Protein AF-A0AAD3HAY5-F1 (afdb_monomer_lite)

Foldseek 3Di:
DPPVQLLFCLLLLLLQLAPQQPDRDPTLLVCLLVLSLLSLCCVLPVVLRVSVPADPPCPLPLVSSLVNQVSVLVSLCVCCVPPVVFDQDPSVVLNVCSSVSSNPVPVVSVSSSVSSLSSLQSCCRGPNVVVSVVSLVVDDPSSNVSSVVSNVVSVVSRDDPDDDDDDDDDDDDDDDDDDDDDDDDDDDDDPDDPPPPVVVVVVVVVVVPVPPDPDPDDDDDDDDDDDDDDPPVVVVVVVVVVVVVVVVVVVVVVVVVVVVVVVVVVVVVVVVVVVVVVVVVVVVVVVVVVVVVVVVVVVVVVVVVVVVVVVVVVVVVVVVVVVVVVVVVVVVVVVVVVVVVVVVVVVVVVVVVVVVVVVVVVVVVVVVVVVVVVVVVVVVVVVVVCVVVVVVVVVVVVVVVVVVVVVVVVVVVVVVVVVVVVVVVVVVVVVVVVVVVVVVVVVVVVPPPDDDDDDDDDDDDDDDDDDDDDDDDDDPVVVVVVVVVVVVVVVVVVCVVVVVVDDPDPPVVVVVVVVVVVVVVVVVVVVVVVVVVVVVVVVVVVVVVVVVVVVVVVVVVVVVVVVVVVVVVVVVVVVVVVVVVVVVVVVVVVVVVVVVVVVVVVVVVVVVVVVVVVVVVD

Radius of gyration: 79.42 Å; chains: 1; bounding box: 152×81×288 Å

Secondary structure (DSSP, 8-state):
--HHHHHHHHHHHHHTT-TT-SS--SSGGGGGGSHHHHHHHHHH-TTT--GGGS-S--TT-HHHHHHHHHHHHHHHHHHHHHTS------HHHHHHHHHHHHH-TTTTHHHHHHHHHHHHHHHHHSTTHHHHHHHHHHS-HHHHHHHHHHHHHHHHTT---------------------------------SSSSSTTHHHHTTTTTSSSSSSSSSSS------------TTSHHHHHHHHHHHHHHHHHHHHHHHHHHHHHHHHHHHHHHHHHHHHHHHHHHHHHHHHHHHHHHHHHHHHHHHHHHHHHHHHHHHHHHHHHHHHHHHHHHHHHHHHHHHHHHHHHHHHHHHHHHHHHHHHHHHHHHHHHHHHHHHHHHHHHHHHHHHHHHHHHHHHHHHHHHHHHHHHHHHHHHHHHHHHHHHHHHHHHHHHHHHHHHHHHHHHTS-SS-------------------------TTHHHHHHHHHHHHHHHHHHHHHTTS----TTTHHHHHHHHHHHHHHHHHHHHHHHHHHHHHHHHHHHHHHHHHHHHHHHHHHHHHHHHHHHHHHHHHHHHHHHHHHHHHHHHHHHHHHHHHHHHHHHHHHHHHHHHHHHHT-

InterPro domains:
  IPR008636 Hook, C-terminal [PF05622] (320-498)
  IPR036872 CH domain superfamily [G3DSA:1.10.418.10] (1-157)
  IPR043936 HOOK, N-terminal [PF19047] (8-149)

pLDDT: mean 78.92, std 21.58, range [25.41, 97.25]

Sequence (618 aa):
MTESEHRYEAMVEFLNCFPTVSNNPESIYDLGDGVALFEAFSDLSQEYFDASVLATDTSGNWALKGNNLRKLLRNLESYYHSELNKTNIDFEYLSDNLTNIARQPEENAECIGIFVEMLVAACVTCPNKGRYIQWIMEMTSENQVTMKEVIEISMSKLEDHDGADIESSMENGNLDESYMSDDDDVHFEGEEEMNGLFRNAMQNLDSATEGMDVTIASHSEHSNDGILNNSMNDSALRKERDALKAALAEAKRELATQKTNAETAAEDAETTQTKLRALATDLQERLEERQKELNDSTEKLLQTQRTLDDAEAKINDLTEKNVTLEDELDIANAKAQQLKKAEATVVAYRKKLEGAGMMNQTLSDLENQSAKYLSQIVELEMETKKIPELQKLVDDTSRELHMCEKEKNAMAEKVTAKTAEVAQLKTELSASMNAKKMMEEEVQNLRSLQDSEHPDVESDLNIAGLSLTSAQSMSDVKEKIMRLEIENKSLKKKLESEASASKVAPTADESVVKSMEAEIERLQAELKKKEAASAKLASDKDKLEAYTKKTLSKFQEKYLVALQECKAKLKEKHDKIEALELRSAAEKSNQKKEEKLLSSTIYELGLSLMQQKLKGAQ

Organism: NCBI:txid426638

Structure (mmCIF, N/CA/C/O backbone):
data_AF-A0AAD3HAY5-F1
#
_entry.id   AF-A0AAD3HAY5-F1
#
loop_
_atom_site.group_PDB
_atom_site.id
_atom_site.type_symbol
_atom_site.label_atom_id
_atom_site.label_alt_id
_atom_site.label_comp_id
_atom_site.label_asym_id
_atom_site.label_entity_id
_atom_site.label_seq_id
_atom_site.pdbx_PDB_ins_code
_atom_site.Cartn_x
_atom_site.Cartn_y
_atom_site.Cartn_z
_atom_site.occupancy
_atom_site.B_iso_or_equiv
_atom_site.auth_seq_id
_atom_site.auth_comp_id
_atom_site.auth_asym_id
_atom_site.auth_atom_id
_atom_site.pdbx_PDB_model_num
ATOM 1 N N . MET A 1 1 ? 25.329 -16.793 17.857 1.00 56.34 1 MET A N 1
ATOM 2 C CA . MET A 1 1 ? 25.250 -15.693 16.893 1.00 56.34 1 MET A CA 1
ATOM 3 C C . MET A 1 1 ? 24.441 -14.563 17.488 1.00 56.34 1 MET A C 1
ATOM 5 O O . MET A 1 1 ? 23.595 -14.814 18.344 1.00 56.34 1 MET A O 1
ATOM 9 N N . THR A 1 2 ? 24.744 -13.328 17.110 1.00 77.62 2 THR A N 1
ATOM 10 C CA . THR A 1 2 ? 23.876 -12.177 17.392 1.00 77.62 2 THR A CA 1
ATOM 11 C C . THR A 1 2 ? 22.644 -12.215 16.479 1.00 77.62 2 THR A C 1
ATOM 13 O O . THR A 1 2 ? 22.665 -12.859 15.435 1.00 77.62 2 THR A O 1
ATOM 16 N N . GLU A 1 3 ? 21.561 -11.534 16.855 1.00 78.19 3 GLU A N 1
ATOM 17 C CA . GLU A 1 3 ? 20.336 -11.433 16.037 1.00 78.19 3 GLU A CA 1
ATOM 18 C C . GLU A 1 3 ? 20.629 -10.894 14.622 1.00 78.19 3 GLU A C 1
ATOM 20 O O . GLU A 1 3 ? 20.070 -11.360 13.632 1.00 78.19 3 GLU A O 1
ATOM 25 N N . SER A 1 4 ? 21.600 -9.981 14.504 1.00 84.06 4 SER A N 1
ATOM 26 C CA . SER A 1 4 ? 22.076 -9.459 13.221 1.00 84.06 4 SER A CA 1
ATOM 27 C C . SER A 1 4 ? 22.807 -10.503 12.371 1.00 84.06 4 SER A C 1
ATOM 29 O O . SER A 1 4 ? 22.654 -10.492 11.156 1.00 84.06 4 SER A O 1
ATOM 31 N N . GLU A 1 5 ? 23.570 -11.418 12.977 1.00 87.94 5 GLU A N 1
ATOM 32 C CA . GLU A 1 5 ? 24.269 -12.485 12.243 1.00 87.94 5 GLU A CA 1
ATOM 33 C C . GLU A 1 5 ? 23.291 -13.503 11.644 1.00 87.94 5 GLU A C 1
ATOM 35 O O . GLU A 1 5 ? 23.448 -13.856 10.480 1.00 87.94 5 GLU A O 1
ATOM 40 N N . HIS A 1 6 ? 22.247 -13.905 12.383 1.00 89.75 6 HIS A N 1
ATOM 41 C CA . HIS A 1 6 ? 21.180 -14.766 11.844 1.00 89.75 6 HIS A CA 1
ATOM 42 C C . HIS A 1 6 ? 20.457 -14.095 10.667 1.00 89.75 6 HIS A C 1
ATOM 44 O O . HIS A 1 6 ? 20.200 -14.720 9.641 1.00 89.75 6 HIS A O 1
ATOM 50 N N . ARG A 1 7 ? 20.185 -12.786 10.776 1.00 94.12 7 ARG A N 1
ATOM 51 C CA . ARG A 1 7 ? 19.600 -11.998 9.681 1.00 94.12 7 ARG A CA 1
ATOM 52 C C . ARG A 1 7 ? 20.486 -11.972 8.438 1.00 94.12 7 ARG A C 1
ATOM 54 O O . ARG A 1 7 ? 19.976 -12.121 7.332 1.00 94.12 7 ARG A O 1
ATOM 61 N N . TYR A 1 8 ? 21.793 -11.797 8.605 1.00 95.25 8 TYR A N 1
ATOM 62 C CA . TYR A 1 8 ? 22.732 -11.787 7.484 1.00 95.25 8 TYR A CA 1
ATOM 63 C C . TYR A 1 8 ? 22.907 -13.165 6.845 1.00 95.25 8 TYR A C 1
ATOM 65 O O . TYR A 1 8 ? 22.986 -13.246 5.623 1.00 95.25 8 TYR A O 1
ATOM 73 N N . GLU A 1 9 ? 22.898 -14.240 7.632 1.00 95.06 9 GLU A N 1
ATOM 74 C CA . GLU A 1 9 ? 22.924 -15.609 7.108 1.00 95.06 9 GLU A CA 1
ATOM 75 C C . GLU A 1 9 ? 21.691 -15.900 6.240 1.00 95.06 9 GLU A C 1
ATOM 77 O O . GLU A 1 9 ? 21.832 -16.355 5.104 1.00 95.06 9 GLU A O 1
ATOM 82 N N . ALA A 1 10 ? 20.495 -15.537 6.715 1.00 95.94 10 ALA A N 1
ATOM 83 C CA . ALA A 1 10 ? 19.260 -15.685 5.949 1.00 95.94 10 ALA A CA 1
ATOM 84 C C . ALA A 1 10 ? 19.282 -14.873 4.636 1.00 95.94 10 ALA A C 1
ATOM 86 O O . ALA A 1 10 ? 18.905 -15.377 3.579 1.00 95.94 10 ALA A O 1
ATOM 87 N N . MET A 1 11 ? 19.781 -13.632 4.680 1.00 96.12 11 MET A N 1
ATOM 88 C CA . MET A 1 11 ? 19.949 -12.773 3.500 1.00 96.12 11 MET A CA 1
ATOM 89 C C . MET A 1 11 ? 20.898 -13.371 2.449 1.00 96.12 11 MET A C 1
ATOM 91 O O . MET A 1 11 ? 20.622 -13.285 1.252 1.00 96.12 11 MET A O 1
ATOM 95 N N . VAL A 1 12 ? 22.003 -13.981 2.886 1.00 96.44 12 VAL A N 1
ATOM 96 C CA . VAL A 1 12 ? 22.980 -14.644 2.008 1.00 96.44 12 VAL A CA 1
ATOM 97 C C . VAL A 1 12 ? 22.401 -15.929 1.411 1.00 96.44 12 VAL A C 1
ATOM 99 O O . VAL A 1 12 ? 22.528 -16.139 0.206 1.00 96.44 12 VAL A O 1
ATOM 102 N N . GLU A 1 13 ? 21.710 -16.762 2.199 1.00 95.75 13 GLU A N 1
ATOM 103 C CA . GLU A 1 13 ? 21.031 -17.960 1.675 1.00 95.75 13 GLU A CA 1
ATOM 104 C C . GLU A 1 13 ? 19.972 -17.582 0.623 1.00 95.75 13 GLU A C 1
ATOM 106 O O . GLU A 1 13 ? 19.900 -18.219 -0.429 1.00 95.75 13 GLU A O 1
ATOM 111 N N . PHE A 1 14 ? 19.212 -16.503 0.846 1.00 95.81 14 PHE A N 1
ATOM 112 C CA . PHE A 1 14 ? 18.250 -16.004 -0.138 1.00 95.81 14 PHE A CA 1
ATOM 113 C C . PHE A 1 14 ? 18.931 -15.547 -1.436 1.00 95.81 14 PHE A C 1
ATOM 115 O O . PHE A 1 14 ? 18.490 -15.916 -2.523 1.00 95.81 14 PHE A O 1
ATOM 122 N N . LEU A 1 15 ? 20.032 -14.795 -1.346 1.00 95.75 15 LEU A N 1
ATOM 123 C CA . LEU A 1 15 ? 20.820 -14.382 -2.516 1.00 95.75 15 LEU A CA 1
ATOM 124 C C . LEU A 1 15 ? 21.379 -15.575 -3.303 1.00 95.75 15 LEU A C 1
ATOM 126 O O . LEU A 1 15 ? 21.373 -15.554 -4.530 1.00 95.75 15 LEU A O 1
ATOM 130 N N . ASN A 1 16 ? 21.779 -16.643 -2.615 1.00 95.06 16 ASN A N 1
ATOM 131 C CA . ASN A 1 16 ? 22.279 -17.870 -3.239 1.00 95.06 16 ASN A CA 1
ATOM 132 C C . ASN A 1 16 ? 21.193 -18.681 -3.976 1.00 95.06 16 ASN A C 1
ATOM 134 O O . ASN A 1 16 ? 21.518 -19.636 -4.682 1.00 95.06 16 ASN A O 1
ATOM 138 N N . CYS A 1 17 ? 19.914 -18.304 -3.857 1.00 94.19 17 CYS A N 1
ATOM 139 C CA . CYS A 1 17 ? 18.828 -18.882 -4.653 1.00 94.19 17 CYS A CA 1
ATOM 140 C C . CYS A 1 17 ? 18.745 -18.291 -6.075 1.00 94.19 17 CYS A C 1
ATOM 142 O O . CYS A 1 17 ? 18.077 -18.866 -6.938 1.00 94.19 17 CYS A O 1
ATOM 144 N N . PHE A 1 18 ? 19.404 -17.156 -6.340 1.00 94.12 18 PHE A N 1
ATOM 145 C CA . PHE A 1 18 ? 19.347 -16.484 -7.638 1.00 94.12 18 PHE A CA 1
ATOM 146 C C . PHE A 1 18 ? 20.277 -17.170 -8.649 1.00 94.12 18 PHE A C 1
ATOM 148 O O . PHE A 1 18 ? 21.489 -17.196 -8.449 1.00 94.12 18 PHE A O 1
ATOM 155 N N . PRO A 1 19 ? 19.758 -17.664 -9.788 1.00 90.94 19 PRO A N 1
ATOM 156 C CA . PRO A 1 19 ? 20.585 -18.336 -10.792 1.00 90.94 19 PRO A CA 1
ATOM 157 C C . PRO A 1 19 ? 21.484 -17.374 -11.583 1.00 90.94 19 PRO A C 1
ATOM 159 O O . PRO A 1 19 ? 22.376 -17.827 -12.296 1.00 90.94 19 PRO A O 1
ATOM 162 N N . THR A 1 20 ? 21.224 -16.066 -11.509 1.00 91.06 20 THR A N 1
ATOM 163 C CA . THR A 1 20 ? 22.008 -15.020 -12.177 1.00 91.06 20 THR A CA 1
ATOM 164 C C . THR A 1 20 ? 23.279 -14.650 -11.422 1.00 91.06 20 THR A C 1
ATOM 166 O O . THR A 1 20 ? 24.157 -14.027 -12.013 1.00 91.06 20 THR A O 1
ATOM 169 N N . VAL A 1 21 ? 23.387 -15.021 -10.143 1.00 92.25 21 VAL A N 1
ATOM 170 C CA . VAL A 1 21 ? 24.566 -14.744 -9.320 1.00 92.25 21 VAL A CA 1
ATOM 171 C C . VAL A 1 21 ? 25.684 -15.700 -9.731 1.00 92.25 21 VAL A C 1
ATOM 173 O O . VAL A 1 21 ? 25.577 -16.915 -9.578 1.00 92.25 21 VAL A O 1
ATOM 176 N N . SER A 1 22 ? 26.762 -15.146 -10.284 1.00 86.75 22 SER A N 1
ATOM 177 C CA . SER A 1 22 ? 27.878 -15.922 -10.834 1.00 86.75 22 SER A CA 1
ATOM 178 C C . SER A 1 22 ? 28.789 -16.467 -9.734 1.00 86.75 22 SER A C 1
ATOM 180 O O . SER A 1 22 ? 29.309 -17.578 -9.838 1.00 86.75 22 SER A O 1
ATOM 182 N N . ASN A 1 23 ? 28.996 -15.667 -8.683 1.00 87.69 23 ASN A N 1
ATOM 183 C CA . ASN A 1 23 ? 29.823 -16.001 -7.527 1.00 87.69 23 ASN A CA 1
ATOM 184 C C . ASN A 1 23 ? 28.970 -15.918 -6.263 1.00 87.69 23 ASN A C 1
ATOM 186 O O . ASN A 1 23 ? 28.656 -14.822 -5.797 1.00 87.69 23 ASN A O 1
ATOM 190 N N . ASN A 1 24 ? 28.614 -17.078 -5.717 1.00 90.25 24 ASN A N 1
ATOM 191 C CA . ASN A 1 24 ? 27.785 -17.160 -4.521 1.00 90.25 24 ASN A CA 1
ATOM 192 C C . ASN A 1 24 ? 28.518 -16.565 -3.305 1.00 90.25 24 ASN A C 1
ATOM 194 O O . ASN A 1 24 ? 29.592 -17.068 -2.961 1.00 90.25 24 ASN A O 1
ATOM 198 N N . PRO A 1 25 ? 27.974 -15.517 -2.658 1.00 92.81 25 PRO A N 1
ATOM 199 C CA . PRO A 1 25 ? 28.535 -14.975 -1.424 1.00 92.81 25 PRO A CA 1
ATOM 200 C C . PRO A 1 25 ? 28.501 -16.019 -0.297 1.00 92.81 25 PRO A C 1
ATOM 202 O O . PRO A 1 25 ? 27.497 -16.712 -0.104 1.00 92.81 25 PRO A O 1
ATOM 205 N N . GLU A 1 26 ? 29.585 -16.107 0.477 1.00 92.06 26 GLU A N 1
ATOM 206 C CA . GLU A 1 26 ? 29.634 -16.906 1.711 1.00 92.06 26 GLU A CA 1
ATOM 207 C C . GLU A 1 26 ? 29.223 -16.060 2.922 1.00 92.06 26 GLU A C 1
ATOM 209 O O . GLU A 1 26 ? 28.680 -16.575 3.898 1.00 92.06 26 GLU A O 1
ATOM 214 N N . SER A 1 27 ? 29.457 -14.748 2.852 1.00 93.12 27 SER A N 1
ATOM 215 C CA . SER A 1 27 ? 29.092 -13.783 3.881 1.00 93.12 27 SER A CA 1
ATOM 216 C C . SER A 1 27 ? 28.480 -12.519 3.284 1.00 93.12 27 SER A C 1
ATOM 218 O O . SER A 1 27 ? 28.739 -12.145 2.141 1.00 93.12 27 SER A O 1
ATOM 220 N N . ILE A 1 28 ? 27.719 -11.784 4.099 1.00 94.56 28 ILE A N 1
ATOM 221 C CA . ILE A 1 28 ? 27.161 -10.479 3.728 1.00 94.56 28 ILE A CA 1
ATOM 222 C C . ILE A 1 28 ? 28.261 -9.493 3.301 1.00 94.56 28 ILE A C 1
ATOM 224 O O . ILE A 1 28 ? 28.031 -8.629 2.461 1.00 94.56 28 ILE A O 1
ATOM 228 N N . TYR A 1 29 ? 29.483 -9.640 3.825 1.00 93.69 29 TYR A N 1
ATOM 229 C CA . TYR A 1 29 ? 30.617 -8.773 3.491 1.00 93.69 29 TYR A CA 1
ATOM 230 C C . TYR A 1 29 ? 31.081 -8.920 2.037 1.00 93.69 29 TYR A C 1
ATOM 232 O O . TYR A 1 29 ? 31.614 -7.962 1.469 1.00 93.69 29 TYR A O 1
ATOM 240 N N . ASP A 1 30 ? 30.841 -10.082 1.423 1.00 92.88 30 ASP A N 1
ATOM 241 C CA . ASP A 1 30 ? 31.223 -10.363 0.036 1.00 92.88 30 ASP A CA 1
ATOM 242 C C . ASP A 1 30 ? 30.420 -9.510 -0.954 1.00 92.88 30 ASP A C 1
ATOM 244 O O . ASP A 1 30 ? 30.878 -9.233 -2.058 1.00 92.88 30 ASP A O 1
ATOM 248 N N . LEU A 1 31 ? 29.266 -8.985 -0.529 1.00 93.94 31 LEU A N 1
ATOM 249 C CA . LEU A 1 31 ? 28.423 -8.082 -1.316 1.00 93.94 31 LEU A CA 1
ATOM 250 C C . LEU A 1 31 ? 28.949 -6.639 -1.366 1.00 93.94 31 LEU A C 1
ATOM 252 O O . LEU A 1 31 ? 28.381 -5.792 -2.059 1.00 93.94 31 LEU A O 1
ATOM 256 N N . GLY A 1 32 ? 30.027 -6.326 -0.639 1.00 92.00 32 GLY A N 1
ATOM 257 C CA . GLY A 1 32 ? 30.584 -4.975 -0.539 1.00 92.00 32 GLY A CA 1
ATOM 258 C C . GLY A 1 32 ? 31.185 -4.418 -1.837 1.00 92.00 32 GLY A C 1
ATOM 259 O O . GLY A 1 32 ? 31.570 -3.250 -1.880 1.00 92.00 32 GLY A O 1
ATOM 260 N N . ASP A 1 33 ? 31.298 -5.219 -2.899 1.00 92.00 33 ASP A N 1
ATOM 261 C CA . ASP A 1 33 ? 31.672 -4.751 -4.239 1.00 92.00 33 ASP A CA 1
ATOM 262 C C . ASP A 1 33 ? 30.478 -4.444 -5.158 1.00 92.00 33 ASP A C 1
ATOM 264 O O . ASP A 1 33 ? 30.667 -3.879 -6.240 1.00 92.00 33 ASP A O 1
ATOM 268 N N . GLY A 1 34 ? 29.264 -4.779 -4.713 1.00 92.31 34 GLY A N 1
ATOM 269 C CA . GLY A 1 34 ? 28.011 -4.571 -5.426 1.00 92.31 34 GLY A CA 1
ATOM 270 C C . GLY A 1 34 ? 27.766 -5.501 -6.614 1.00 92.31 34 GLY A C 1
ATOM 271 O O . GLY A 1 34 ? 26.727 -5.345 -7.245 1.00 92.31 34 GLY A O 1
ATOM 272 N N . VAL A 1 35 ? 28.663 -6.440 -6.943 1.00 93.00 35 VAL A N 1
ATOM 273 C CA . VAL A 1 35 ? 28.539 -7.268 -8.158 1.00 93.00 35 VAL A CA 1
ATOM 274 C C . VAL A 1 35 ? 27.432 -8.306 -8.000 1.00 93.00 35 VAL A C 1
ATOM 276 O O . VAL A 1 35 ? 26.483 -8.289 -8.778 1.00 93.00 35 VAL A O 1
ATOM 279 N N . ALA A 1 36 ? 27.489 -9.135 -6.952 1.00 93.81 36 ALA A N 1
ATOM 280 C CA . ALA A 1 36 ? 26.481 -10.173 -6.706 1.00 93.81 36 ALA A CA 1
ATOM 281 C C . ALA A 1 36 ? 25.072 -9.587 -6.488 1.00 93.81 36 ALA A C 1
ATOM 283 O O . ALA A 1 36 ? 24.083 -10.134 -6.968 1.00 93.81 36 ALA A O 1
ATOM 284 N N . LEU A 1 37 ? 24.973 -8.427 -5.825 1.00 94.62 37 LEU A N 1
ATOM 285 C CA . LEU A 1 37 ? 23.705 -7.704 -5.681 1.00 94.62 37 LEU A CA 1
ATOM 286 C C . LEU A 1 37 ? 23.147 -7.280 -7.042 1.00 94.62 37 LEU A C 1
ATOM 288 O O . LEU A 1 37 ? 21.972 -7.487 -7.322 1.00 94.62 37 LEU A O 1
ATOM 292 N N . PHE A 1 38 ? 23.985 -6.696 -7.895 1.00 94.69 38 PHE A N 1
ATOM 293 C CA . PHE A 1 38 ? 23.571 -6.243 -9.218 1.00 94.69 38 PHE A CA 1
ATOM 294 C C . PHE A 1 38 ? 23.170 -7.414 -10.126 1.00 94.69 38 PHE A C 1
ATOM 296 O O . PHE A 1 38 ? 22.178 -7.318 -10.844 1.00 94.69 38 PHE A O 1
ATOM 303 N N . GLU A 1 39 ? 23.892 -8.534 -10.055 1.00 94.12 39 GLU A N 1
ATOM 304 C CA . GLU A 1 39 ? 23.524 -9.786 -10.724 1.00 94.12 39 GLU A CA 1
ATOM 305 C C . GLU A 1 39 ? 22.173 -10.321 -10.226 1.00 94.12 39 GLU A C 1
ATOM 307 O O . GLU A 1 39 ? 21.337 -10.727 -11.034 1.00 94.12 39 GLU A O 1
ATOM 312 N N . ALA A 1 40 ? 21.890 -10.262 -8.925 1.00 95.06 40 ALA A N 1
ATOM 313 C CA . ALA A 1 40 ? 20.583 -10.650 -8.398 1.00 95.06 40 ALA A CA 1
ATOM 314 C C . ALA A 1 40 ? 19.456 -9.722 -8.897 1.00 95.06 40 ALA A C 1
ATOM 316 O O . ALA A 1 40 ? 18.415 -10.201 -9.345 1.00 95.06 40 ALA A O 1
ATOM 317 N N . PHE A 1 41 ? 19.682 -8.402 -8.923 1.00 94.62 41 PHE A N 1
ATOM 318 C CA . PHE A 1 41 ? 18.734 -7.442 -9.504 1.00 94.62 41 PHE A CA 1
ATOM 319 C C . PHE A 1 41 ? 18.528 -7.627 -11.019 1.00 94.62 41 PHE A C 1
ATOM 321 O O . PHE A 1 41 ? 17.461 -7.287 -11.533 1.00 94.62 41 PHE A O 1
ATOM 328 N N . SER A 1 42 ? 19.491 -8.212 -11.737 1.00 93.56 42 SER A N 1
ATOM 329 C CA . SER A 1 42 ? 19.339 -8.512 -13.168 1.00 93.56 42 SER A CA 1
ATOM 330 C C . SER A 1 42 ? 18.279 -9.580 -13.471 1.00 93.56 42 SER A C 1
ATOM 332 O O . SER A 1 42 ? 17.677 -9.526 -14.542 1.00 93.56 42 SER A O 1
ATOM 334 N N . ASP A 1 43 ? 17.976 -10.493 -12.530 1.00 92.75 43 ASP A N 1
ATOM 335 C CA . ASP A 1 43 ? 16.863 -11.457 -12.673 1.00 92.75 43 ASP A CA 1
ATOM 336 C C . ASP A 1 43 ? 15.492 -10.761 -12.577 1.00 92.75 43 ASP A C 1
ATOM 338 O O . ASP A 1 43 ? 14.521 -11.253 -13.149 1.00 92.75 43 ASP A O 1
ATOM 342 N N . LEU A 1 44 ? 15.414 -9.602 -11.904 1.00 91.62 44 LEU A N 1
ATOM 343 C CA . LEU A 1 44 ? 14.194 -8.787 -11.831 1.00 91.62 44 LEU A CA 1
ATOM 344 C C . LEU A 1 44 ? 13.987 -7.967 -13.104 1.00 91.62 44 LEU A C 1
ATOM 346 O O . LEU A 1 44 ? 12.895 -7.973 -13.670 1.00 91.62 44 LEU A O 1
ATOM 350 N N . SER A 1 45 ? 15.019 -7.242 -13.540 1.00 91.31 45 SER A N 1
ATOM 351 C CA . SER A 1 45 ? 14.955 -6.454 -14.769 1.00 91.31 45 SER A CA 1
ATOM 352 C C . SER A 1 45 ? 16.326 -6.285 -15.411 1.00 91.31 45 SER A C 1
ATOM 354 O O . SER A 1 45 ? 17.178 -5.527 -14.940 1.00 91.31 45 SER A O 1
ATOM 356 N N . GLN A 1 46 ? 16.506 -6.945 -16.552 1.00 89.38 46 GLN A N 1
ATOM 357 C CA . GLN A 1 46 ? 17.720 -6.837 -17.357 1.00 89.38 46 GLN A CA 1
ATOM 358 C C . GLN A 1 46 ? 17.872 -5.453 -18.017 1.00 89.38 46 GLN A C 1
ATOM 360 O O . GLN A 1 46 ? 18.984 -5.056 -18.351 1.00 89.38 46 GLN A O 1
ATOM 365 N N . GLU A 1 47 ? 16.778 -4.702 -18.177 1.00 90.19 47 GLU A N 1
ATOM 366 C CA . GLU A 1 47 ? 16.800 -3.347 -18.744 1.00 90.19 47 GLU A CA 1
ATOM 367 C C . GLU A 1 47 ? 17.484 -2.346 -17.803 1.00 90.19 47 GLU A C 1
ATOM 369 O O . GLU A 1 47 ? 18.299 -1.530 -18.236 1.00 90.19 47 GLU A O 1
ATOM 374 N N . TYR A 1 48 ? 17.202 -2.444 -16.501 1.00 91.31 48 TYR A N 1
ATOM 375 C CA . TYR A 1 48 ? 17.795 -1.568 -15.491 1.00 91.31 48 TYR A CA 1
ATOM 376 C C . TYR A 1 48 ? 19.130 -2.103 -14.966 1.00 91.31 48 TYR A C 1
ATOM 378 O O . TYR A 1 48 ? 20.009 -1.315 -14.609 1.00 91.31 48 TYR A O 1
ATOM 386 N N . PHE A 1 49 ? 19.312 -3.423 -14.915 1.00 93.56 49 PHE A N 1
ATOM 387 C CA . PHE A 1 49 ? 20.470 -4.055 -14.287 1.00 93.56 49 PHE A CA 1
ATOM 388 C C . PHE A 1 49 ? 21.220 -4.968 -15.263 1.00 93.56 49 PHE A C 1
ATOM 390 O O . PHE A 1 49 ? 21.223 -6.189 -15.137 1.00 93.56 49 PHE A O 1
ATOM 397 N N . ASP A 1 50 ? 21.933 -4.365 -16.216 1.00 89.06 50 ASP A N 1
ATOM 398 C CA . ASP A 1 50 ? 22.878 -5.081 -17.082 1.00 89.06 50 ASP A CA 1
ATOM 399 C C . ASP A 1 50 ? 24.248 -5.286 -16.403 1.00 89.06 50 ASP A C 1
ATOM 401 O O . ASP A 1 50 ? 25.087 -4.377 -16.334 1.00 89.06 50 ASP A O 1
ATOM 405 N N . ALA A 1 51 ? 24.474 -6.492 -15.874 1.00 85.69 51 ALA A N 1
ATOM 406 C CA . ALA A 1 51 ? 25.701 -6.850 -15.161 1.00 85.69 51 ALA A CA 1
ATOM 407 C C . ALA A 1 51 ? 26.968 -6.768 -16.039 1.00 85.69 51 ALA A C 1
ATOM 409 O O . ALA A 1 51 ? 28.070 -6.631 -15.504 1.00 85.69 51 ALA A O 1
ATOM 410 N N . SER A 1 52 ? 26.839 -6.758 -17.375 1.00 84.75 52 SER A N 1
ATOM 411 C CA . SER A 1 52 ? 27.980 -6.628 -18.294 1.00 84.75 52 SER A CA 1
ATOM 412 C C . SER A 1 52 ? 28.704 -5.277 -18.179 1.00 84.75 52 SER A C 1
ATOM 414 O O . SER A 1 52 ? 29.864 -5.140 -18.572 1.00 84.75 52 SER A O 1
ATOM 416 N N . VAL A 1 53 ? 28.041 -4.276 -17.587 1.00 85.50 53 VAL A N 1
ATOM 417 C CA . VAL A 1 53 ? 28.550 -2.908 -17.408 1.00 85.50 53 VAL A CA 1
ATOM 418 C C . VAL A 1 53 ? 29.413 -2.765 -16.140 1.00 85.50 53 VAL A C 1
ATOM 420 O O . VAL A 1 53 ? 30.017 -1.703 -15.903 1.00 85.50 53 VAL A O 1
ATOM 423 N N . LEU A 1 54 ? 29.477 -3.798 -15.295 1.00 87.75 54 LEU A N 1
ATOM 424 C CA . LEU A 1 54 ? 30.238 -3.783 -14.049 1.00 87.75 54 LEU A CA 1
ATOM 425 C C . LEU A 1 54 ? 31.688 -4.238 -14.222 1.00 87.75 54 LEU A C 1
ATOM 427 O O . LEU A 1 54 ? 32.031 -5.043 -15.084 1.00 87.75 54 LEU A O 1
ATOM 431 N N . ALA A 1 55 ? 32.558 -3.721 -13.353 1.00 83.94 55 ALA A N 1
ATOM 432 C CA . ALA A 1 55 ? 33.907 -4.251 -13.209 1.00 83.94 55 ALA A CA 1
ATOM 433 C C . ALA A 1 55 ? 33.856 -5.486 -12.300 1.00 83.94 55 ALA A C 1
ATOM 435 O O . ALA A 1 55 ? 33.510 -5.348 -11.130 1.00 83.94 55 ALA A O 1
ATOM 436 N N . THR A 1 56 ? 34.196 -6.663 -12.826 1.00 75.94 56 THR A N 1
ATOM 437 C CA . THR A 1 56 ? 34.134 -7.943 -12.095 1.00 75.94 56 THR A CA 1
ATOM 438 C C . THR A 1 56 ? 35.421 -8.268 -11.332 1.00 75.94 56 THR A C 1
ATOM 440 O O . THR A 1 56 ? 35.365 -8.861 -10.261 1.00 75.94 56 THR A O 1
ATOM 443 N N . ASP A 1 57 ? 36.587 -7.821 -11.811 1.00 76.06 57 ASP A N 1
ATOM 444 C CA . ASP A 1 57 ? 37.864 -7.965 -11.094 1.00 76.06 57 ASP A CA 1
ATOM 445 C C . ASP A 1 57 ? 38.108 -6.766 -10.161 1.00 76.06 57 ASP A C 1
ATOM 447 O O . ASP A 1 57 ? 38.859 -5.833 -10.463 1.00 76.06 57 ASP A O 1
ATOM 451 N N . THR A 1 58 ? 37.406 -6.748 -9.026 1.00 77.31 58 THR A N 1
ATOM 452 C CA . THR A 1 58 ? 37.492 -5.662 -8.030 1.00 77.31 58 THR A CA 1
ATOM 453 C C . THR A 1 58 ? 38.552 -5.900 -6.950 1.00 77.31 58 THR A C 1
ATOM 455 O O . THR A 1 58 ? 38.614 -5.142 -5.977 1.00 77.31 58 THR A O 1
ATOM 458 N N . SER A 1 59 ? 39.400 -6.922 -7.118 1.00 72.06 59 SER A N 1
ATOM 459 C CA . SER A 1 59 ? 40.413 -7.417 -6.175 1.00 72.06 59 SER A CA 1
ATOM 460 C C . SER A 1 59 ? 41.155 -6.297 -5.421 1.00 72.06 59 SER A C 1
ATOM 462 O O . SER A 1 59 ? 42.114 -5.707 -5.916 1.00 72.06 59 SER A O 1
ATOM 464 N N . GLY A 1 60 ? 40.694 -5.972 -4.206 1.00 73.31 60 GLY A N 1
ATOM 465 C CA . GLY A 1 60 ? 41.274 -4.943 -3.325 1.00 73.31 60 GLY A CA 1
ATOM 466 C C . GLY A 1 60 ? 41.094 -3.476 -3.762 1.00 73.31 60 GLY A C 1
ATOM 467 O O . GLY A 1 60 ? 41.534 -2.569 -3.054 1.00 73.31 60 GLY A O 1
ATOM 468 N N . ASN A 1 61 ? 40.438 -3.203 -4.892 1.00 88.56 61 ASN A N 1
ATOM 469 C CA . ASN A 1 61 ? 40.261 -1.851 -5.420 1.00 88.56 61 ASN A CA 1
ATOM 470 C C . ASN A 1 61 ? 38.927 -1.237 -4.967 1.00 88.56 61 ASN A C 1
ATOM 472 O O . ASN A 1 61 ? 37.928 -1.259 -5.687 1.00 88.56 61 ASN A O 1
ATOM 476 N N . TRP A 1 62 ? 38.929 -0.636 -3.774 1.00 91.31 62 TRP A N 1
ATOM 477 C CA . TRP A 1 62 ? 37.753 0.018 -3.180 1.00 91.31 62 TRP A CA 1
ATOM 478 C C . TRP A 1 62 ? 37.124 1.096 -4.083 1.00 91.31 62 TRP A C 1
ATOM 480 O O . TRP A 1 62 ? 35.929 1.359 -3.982 1.00 91.31 62 TRP A O 1
ATOM 490 N N . ALA A 1 63 ? 37.888 1.719 -4.989 1.00 90.06 63 ALA A N 1
ATOM 491 C CA . ALA A 1 63 ? 37.342 2.711 -5.914 1.00 90.06 63 ALA A CA 1
ATOM 492 C C . ALA A 1 63 ? 36.465 2.060 -6.999 1.00 90.06 63 ALA A C 1
ATOM 494 O O . ALA A 1 63 ? 35.420 2.609 -7.349 1.00 90.06 63 ALA A O 1
ATOM 495 N N . LEU A 1 64 ? 36.853 0.878 -7.499 1.00 91.25 64 LEU A N 1
ATOM 496 C CA . LEU A 1 64 ? 36.025 0.098 -8.426 1.00 91.25 64 LEU A CA 1
ATOM 497 C C . LEU A 1 64 ? 34.771 -0.432 -7.728 1.00 91.25 64 LEU A C 1
ATOM 499 O O . LEU A 1 64 ? 33.677 -0.244 -8.254 1.00 91.25 64 LEU A O 1
ATOM 503 N N . LYS A 1 65 ? 34.918 -0.974 -6.512 1.00 93.31 65 LYS A N 1
ATOM 504 C CA . LYS A 1 65 ? 33.791 -1.387 -5.659 1.00 93.31 65 LYS A CA 1
ATOM 505 C C . LYS A 1 65 ? 32.795 -0.244 -5.444 1.00 93.31 65 LYS A C 1
ATOM 507 O O . LYS A 1 65 ? 31.613 -0.374 -5.737 1.00 93.31 65 LYS A O 1
ATOM 512 N N . GLY A 1 66 ? 33.287 0.929 -5.042 1.00 92.81 66 GLY A N 1
ATOM 513 C CA . GLY A 1 66 ? 32.453 2.118 -4.850 1.00 92.81 66 GLY A CA 1
ATOM 514 C C . GLY A 1 66 ? 31.786 2.612 -6.140 1.00 92.81 66 GLY A C 1
ATOM 515 O O . GLY A 1 66 ? 30.665 3.113 -6.098 1.00 92.81 66 GLY A O 1
ATOM 516 N N . ASN A 1 67 ? 32.434 2.460 -7.300 1.00 93.00 67 ASN A N 1
ATOM 517 C CA . ASN A 1 67 ? 31.822 2.792 -8.589 1.00 93.00 67 ASN A CA 1
ATOM 518 C C . ASN A 1 67 ? 30.705 1.815 -8.973 1.00 93.00 67 ASN A C 1
ATOM 520 O O . ASN A 1 67 ? 29.665 2.270 -9.448 1.00 93.00 67 ASN A O 1
ATOM 524 N N . ASN A 1 68 ? 30.899 0.512 -8.757 1.00 94.50 68 ASN A N 1
ATOM 525 C CA . ASN A 1 68 ? 29.863 -0.499 -8.966 1.00 94.50 68 ASN A CA 1
ATOM 526 C C . ASN A 1 68 ? 28.658 -0.235 -8.050 1.00 94.50 68 ASN A C 1
ATOM 528 O O . ASN A 1 68 ? 27.539 -0.127 -8.540 1.00 94.50 68 ASN A O 1
ATOM 532 N N . LEU A 1 69 ? 28.891 0.002 -6.755 1.00 94.88 69 LEU A N 1
ATOM 533 C CA . LEU A 1 69 ? 27.841 0.346 -5.791 1.00 94.88 69 LEU A CA 1
ATOM 534 C C . LEU A 1 69 ? 27.087 1.635 -6.155 1.00 94.88 69 LEU A C 1
ATOM 536 O O . LEU A 1 69 ? 25.872 1.705 -6.005 1.00 94.88 69 LEU A O 1
ATOM 540 N N . ARG A 1 70 ? 27.774 2.658 -6.680 1.00 94.88 70 ARG A N 1
ATOM 541 C CA . ARG A 1 70 ? 27.115 3.897 -7.130 1.00 94.88 70 ARG A CA 1
ATOM 542 C C . ARG A 1 70 ? 26.237 3.671 -8.360 1.00 94.88 70 ARG A C 1
ATOM 544 O O . ARG A 1 70 ? 25.176 4.280 -8.463 1.00 94.88 70 ARG A O 1
ATOM 551 N N . LYS A 1 71 ? 26.669 2.809 -9.287 1.00 94.50 71 LYS A N 1
ATOM 552 C CA . LYS A 1 71 ? 25.838 2.388 -10.426 1.00 94.50 71 LYS A CA 1
ATOM 553 C C . LYS A 1 71 ? 24.621 1.600 -9.945 1.00 94.50 71 LYS A C 1
ATOM 555 O O . LYS A 1 71 ? 23.517 1.915 -10.372 1.00 94.50 71 LYS A O 1
ATOM 560 N N . LEU A 1 72 ? 24.828 0.643 -9.035 1.00 95.06 72 LEU A N 1
ATOM 561 C CA . LEU A 1 72 ? 23.756 -0.126 -8.406 1.00 95.06 72 LEU A CA 1
ATOM 562 C C . LEU A 1 72 ? 22.716 0.812 -7.795 1.00 95.06 72 LEU A C 1
ATOM 564 O O . LEU A 1 72 ? 21.561 0.759 -8.195 1.00 95.06 72 LEU A O 1
ATOM 568 N N . LEU A 1 73 ? 23.135 1.721 -6.908 1.00 94.88 73 LEU A N 1
ATOM 569 C CA . LEU A 1 73 ? 22.232 2.647 -6.224 1.00 94.88 73 LEU A CA 1
ATOM 570 C C . LEU A 1 73 ? 21.447 3.528 -7.205 1.00 94.88 73 LEU A C 1
ATOM 572 O O . LEU A 1 73 ? 20.238 3.657 -7.059 1.00 94.88 73 LEU A O 1
ATOM 576 N N . ARG A 1 74 ? 22.102 4.081 -8.236 1.00 94.31 74 ARG A N 1
ATOM 577 C CA . ARG A 1 74 ? 21.437 4.928 -9.244 1.00 94.31 74 ARG A CA 1
ATOM 578 C C . ARG A 1 74 ? 20.376 4.165 -10.043 1.00 94.31 74 ARG A C 1
ATOM 580 O O . ARG A 1 74 ? 19.310 4.704 -10.341 1.00 94.31 74 ARG A O 1
ATOM 587 N N . ASN A 1 75 ? 20.683 2.932 -10.438 1.00 94.31 75 ASN A N 1
ATOM 588 C CA . ASN A 1 75 ? 19.757 2.109 -11.214 1.00 94.31 75 ASN A CA 1
ATOM 589 C C . ASN A 1 75 ? 18.600 1.624 -10.338 1.00 94.31 75 ASN A C 1
ATOM 591 O O . ASN A 1 75 ? 17.460 1.615 -10.786 1.00 94.31 75 ASN A O 1
ATOM 595 N N . LEU A 1 76 ? 18.885 1.322 -9.072 1.00 93.44 76 LEU A N 1
ATOM 596 C CA . LEU A 1 76 ? 17.899 0.962 -8.065 1.00 93.44 76 LEU A CA 1
ATOM 597 C C . LEU A 1 76 ? 16.947 2.129 -7.781 1.00 93.44 76 LEU A C 1
ATOM 599 O O . LEU A 1 76 ? 15.739 1.944 -7.839 1.00 93.44 76 LEU A O 1
ATOM 603 N N . GLU A 1 77 ? 17.463 3.346 -7.616 1.00 92.94 77 GLU A N 1
ATOM 604 C CA . GLU A 1 77 ? 16.652 4.565 -7.521 1.00 92.94 77 GLU A CA 1
ATOM 605 C C . GLU A 1 77 ? 15.749 4.743 -8.749 1.00 92.94 77 GLU A C 1
ATOM 607 O O . GLU A 1 77 ? 14.558 5.009 -8.613 1.00 92.94 77 GLU A O 1
ATOM 612 N N . SER A 1 78 ? 16.282 4.537 -9.955 1.00 92.31 78 SER A N 1
ATOM 613 C CA . SER A 1 78 ? 15.500 4.667 -11.193 1.00 92.31 78 SER A CA 1
ATOM 614 C C . SER A 1 78 ? 14.400 3.604 -11.297 1.00 92.31 78 SER A C 1
ATOM 616 O O . SER A 1 78 ? 13.272 3.931 -11.667 1.00 92.31 78 SER A O 1
ATOM 618 N N . TYR A 1 79 ? 14.709 2.354 -10.942 1.00 93.12 79 TYR A N 1
ATOM 619 C CA . TYR A 1 79 ? 13.775 1.228 -10.964 1.00 93.12 79 TYR A CA 1
ATOM 620 C C . TYR A 1 79 ? 12.649 1.405 -9.938 1.00 93.12 79 TYR A C 1
ATOM 622 O O . TYR A 1 79 ? 11.476 1.257 -10.266 1.00 93.12 79 TYR A O 1
ATOM 630 N N . TYR A 1 80 ? 12.970 1.802 -8.707 1.00 91.25 80 TYR A N 1
ATOM 631 C CA . TYR A 1 80 ? 11.956 2.002 -7.671 1.00 91.25 80 TYR A CA 1
ATOM 632 C C . TYR A 1 80 ? 11.001 3.153 -7.971 1.00 91.25 80 TYR A C 1
ATOM 634 O O . TYR A 1 80 ? 9.802 3.027 -7.728 1.00 91.25 80 TYR A O 1
ATOM 642 N N . HIS A 1 81 ? 11.511 4.246 -8.536 1.00 89.31 81 HIS A N 1
ATOM 643 C CA . HIS A 1 81 ? 10.675 5.371 -8.935 1.00 89.31 81 HIS A CA 1
ATOM 644 C C . HIS A 1 81 ? 9.817 5.070 -10.166 1.00 89.31 81 HIS A C 1
ATOM 646 O O . HIS A 1 81 ? 8.658 5.468 -10.186 1.00 89.31 81 HIS A O 1
ATOM 652 N N . SER A 1 82 ? 10.373 4.394 -11.177 1.00 86.38 82 SER A N 1
ATOM 653 C CA . SER A 1 82 ? 9.711 4.244 -12.484 1.00 86.38 82 SER A CA 1
ATOM 654 C C . SER A 1 82 ? 8.849 2.984 -12.585 1.00 86.38 82 SER A C 1
ATOM 656 O O . SER A 1 82 ? 7.754 3.049 -13.125 1.00 86.38 82 SER A O 1
ATOM 658 N N . GLU A 1 83 ? 9.327 1.850 -12.063 1.00 86.75 83 GLU A N 1
ATOM 659 C CA . GLU A 1 83 ? 8.647 0.550 -12.187 1.00 86.75 83 GLU A CA 1
ATOM 660 C C . GLU A 1 83 ? 7.798 0.229 -10.955 1.00 86.75 83 GLU A C 1
ATOM 662 O O . GLU A 1 83 ? 6.663 -0.230 -11.069 1.00 86.75 83 GLU A O 1
ATOM 667 N N . LEU A 1 84 ? 8.328 0.480 -9.752 1.00 84.06 84 LEU A N 1
ATOM 668 C CA . LEU A 1 84 ? 7.614 0.169 -8.508 1.00 84.06 84 LEU A CA 1
ATOM 669 C C . LEU A 1 84 ? 6.728 1.321 -8.006 1.00 84.06 84 LEU A C 1
ATOM 671 O O . LEU A 1 84 ? 5.936 1.100 -7.091 1.00 84.06 84 LEU A O 1
ATOM 675 N N . ASN A 1 85 ? 6.832 2.523 -8.591 1.00 81.81 85 ASN A N 1
ATOM 676 C CA . ASN A 1 85 ? 6.141 3.748 -8.158 1.00 81.81 85 ASN A CA 1
ATOM 677 C C . ASN A 1 85 ? 6.324 4.057 -6.658 1.00 81.81 85 ASN A C 1
ATOM 679 O O . ASN A 1 85 ? 5.389 4.464 -5.970 1.00 81.81 85 ASN A O 1
ATOM 683 N N . LYS A 1 86 ? 7.538 3.852 -6.131 1.00 79.81 86 LYS A N 1
ATOM 684 C CA . LYS A 1 86 ? 7.885 4.088 -4.721 1.00 79.81 86 LYS A CA 1
ATOM 685 C C . LYS A 1 86 ? 8.904 5.213 -4.592 1.00 79.81 86 LYS A C 1
ATOM 687 O O . LYS A 1 86 ? 10.081 5.030 -4.884 1.00 79.81 86 LYS A O 1
ATOM 692 N N . THR A 1 87 ? 8.444 6.371 -4.117 1.00 69.88 87 THR A N 1
ATOM 693 C CA . THR A 1 87 ? 9.252 7.599 -3.973 1.00 69.88 87 THR A CA 1
ATOM 694 C C . THR A 1 87 ? 9.775 7.843 -2.556 1.00 69.88 87 THR A C 1
ATOM 696 O O . THR A 1 87 ? 10.631 8.696 -2.358 1.00 69.88 87 THR A O 1
ATOM 699 N N . ASN A 1 88 ? 9.266 7.124 -1.552 1.00 68.69 88 ASN A N 1
ATOM 700 C CA . ASN A 1 88 ? 9.528 7.404 -0.131 1.00 68.69 88 ASN A CA 1
ATOM 701 C C . ASN A 1 88 ? 10.756 6.684 0.455 1.00 68.69 88 ASN A C 1
ATOM 703 O O . ASN A 1 88 ? 10.924 6.609 1.672 1.00 68.69 88 ASN A O 1
ATOM 707 N N . ILE A 1 89 ? 11.631 6.157 -0.396 1.00 79.50 89 ILE A N 1
ATOM 708 C CA . ILE A 1 89 ? 12.837 5.447 0.027 1.00 79.50 89 ILE A CA 1
ATOM 709 C C . ILE A 1 89 ? 13.988 6.441 0.199 1.00 79.50 89 ILE A C 1
ATOM 711 O O . ILE A 1 89 ? 14.300 7.216 -0.703 1.00 79.50 89 ILE A O 1
ATOM 715 N N . ASP A 1 90 ? 14.667 6.376 1.344 1.00 82.31 90 ASP A N 1
ATOM 716 C CA . ASP A 1 90 ? 15.849 7.192 1.635 1.00 82.31 90 ASP A CA 1
ATOM 717 C C . ASP A 1 90 ? 17.108 6.630 0.943 1.00 82.31 90 ASP A C 1
ATOM 719 O O . ASP A 1 90 ? 17.886 5.862 1.516 1.00 82.31 90 ASP A O 1
ATOM 723 N N . PHE A 1 91 ? 17.301 7.008 -0.322 1.00 88.56 91 PHE A N 1
ATOM 724 C CA . PHE A 1 91 ? 18.512 6.699 -1.092 1.00 88.56 91 PHE A CA 1
ATOM 725 C C . PHE A 1 91 ? 19.732 7.531 -0.662 1.00 88.56 91 PHE A C 1
ATOM 727 O O . PHE A 1 91 ? 20.872 7.136 -0.927 1.00 88.56 91 PHE A O 1
ATOM 734 N N . GLU A 1 92 ? 19.517 8.667 0.007 1.00 87.56 92 GLU A N 1
ATOM 735 C CA . GLU A 1 92 ? 20.577 9.595 0.410 1.00 87.56 92 GLU A CA 1
ATOM 736 C C . GLU A 1 92 ? 21.455 8.974 1.501 1.00 87.56 92 GLU A C 1
ATOM 738 O O . GLU A 1 92 ? 22.684 8.975 1.386 1.00 87.56 92 GLU A O 1
ATOM 743 N N . TYR A 1 93 ? 20.833 8.295 2.472 1.00 88.44 93 TYR A N 1
ATOM 744 C CA . TYR A 1 93 ? 21.553 7.537 3.495 1.00 88.44 93 TYR A CA 1
ATOM 745 C C . TYR A 1 93 ? 22.510 6.484 2.906 1.00 88.44 93 TYR A C 1
ATOM 747 O O . TYR A 1 93 ? 23.646 6.338 3.370 1.00 88.44 93 TYR A O 1
ATOM 755 N N . LEU A 1 94 ? 22.089 5.753 1.867 1.00 89.00 94 LEU A N 1
ATOM 756 C CA . LEU A 1 94 ? 22.952 4.774 1.197 1.00 89.00 94 LEU A CA 1
ATOM 757 C C . LEU A 1 94 ? 24.061 5.456 0.393 1.00 89.00 94 LEU A C 1
ATOM 759 O O . LEU A 1 94 ? 25.209 5.011 0.454 1.00 89.00 94 LEU A O 1
ATOM 763 N N . SER A 1 95 ? 23.737 6.539 -0.321 1.00 91.50 95 SER A N 1
ATOM 764 C CA . SER A 1 95 ? 24.687 7.320 -1.124 1.00 91.50 95 SER A CA 1
ATOM 765 C C . SER A 1 95 ? 25.886 7.797 -0.297 1.00 91.50 95 SER A C 1
ATOM 767 O O . SER A 1 95 ? 27.038 7.635 -0.721 1.00 91.50 95 SER A O 1
ATOM 769 N N . ASP A 1 96 ? 25.634 8.300 0.912 1.00 91.38 96 ASP A N 1
ATOM 770 C CA . ASP A 1 96 ? 26.673 8.792 1.823 1.00 91.38 96 ASP A CA 1
ATOM 771 C C . ASP A 1 96 ? 27.608 7.682 2.326 1.00 91.38 96 ASP A C 1
ATOM 773 O O . ASP A 1 96 ? 28.787 7.922 2.605 1.00 91.38 96 ASP A O 1
ATOM 777 N N . ASN A 1 97 ? 27.117 6.441 2.387 1.00 91.50 97 ASN A N 1
ATOM 778 C CA . ASN A 1 97 ? 27.847 5.309 2.951 1.00 91.50 97 ASN A CA 1
ATOM 779 C C . ASN A 1 97 ? 28.518 4.400 1.907 1.00 91.50 97 ASN A C 1
ATOM 781 O O . ASN A 1 97 ? 29.321 3.546 2.286 1.00 91.50 97 ASN A O 1
ATOM 785 N N . LEU A 1 98 ? 28.312 4.605 0.598 1.00 93.25 98 LEU A N 1
ATOM 786 C CA . LEU A 1 98 ? 28.888 3.743 -0.456 1.00 93.25 98 LEU A CA 1
ATOM 787 C C . LEU A 1 98 ? 30.417 3.612 -0.380 1.00 93.25 98 LEU A C 1
ATOM 789 O O . LEU A 1 98 ? 30.977 2.541 -0.616 1.00 93.25 98 LEU A O 1
ATOM 793 N N . THR A 1 99 ? 31.112 4.704 -0.045 1.00 91.94 99 THR A N 1
ATOM 794 C CA . THR A 1 99 ? 32.581 4.696 0.082 1.00 91.94 99 THR A CA 1
ATOM 795 C C . THR A 1 99 ? 33.036 3.885 1.297 1.00 91.94 99 THR A C 1
ATOM 797 O O . THR A 1 99 ? 34.080 3.233 1.237 1.00 91.94 99 THR A O 1
ATOM 800 N N . ASN A 1 100 ? 32.252 3.903 2.377 1.00 92.00 100 ASN A N 1
ATOM 801 C CA . ASN A 1 100 ? 32.535 3.157 3.600 1.00 92.00 100 ASN A CA 1
ATOM 802 C C . ASN A 1 100 ? 32.295 1.661 3.377 1.00 92.00 100 ASN A C 1
ATOM 804 O O . ASN A 1 100 ? 33.178 0.866 3.688 1.00 92.00 100 ASN A O 1
ATOM 808 N N . ILE A 1 101 ? 31.190 1.290 2.717 1.00 93.69 101 ILE A N 1
ATOM 809 C CA . ILE A 1 101 ? 30.899 -0.097 2.308 1.00 93.69 101 ILE A CA 1
ATOM 810 C C . ILE A 1 101 ? 32.052 -0.671 1.473 1.00 93.69 101 ILE A C 1
ATOM 812 O O . ILE A 1 101 ? 32.555 -1.755 1.758 1.00 93.69 101 ILE A O 1
ATOM 816 N N . ALA A 1 102 ? 32.533 0.087 0.484 1.00 93.12 102 ALA A N 1
ATOM 817 C CA . ALA A 1 102 ? 33.606 -0.359 -0.402 1.00 93.12 102 ALA A CA 1
ATOM 818 C C . ALA A 1 102 ? 34.972 -0.538 0.293 1.00 93.12 102 ALA A C 1
ATOM 820 O O . ALA A 1 102 ? 35.818 -1.289 -0.202 1.00 93.12 102 ALA A O 1
ATOM 821 N N . ARG A 1 103 ? 35.223 0.185 1.395 1.00 92.12 103 ARG A N 1
ATOM 822 C CA . ARG A 1 103 ? 36.502 0.174 2.130 1.00 92.12 103 ARG A CA 1
ATOM 823 C C . ARG A 1 103 ? 36.500 -0.766 3.330 1.00 92.12 103 ARG A C 1
ATOM 825 O O . ARG A 1 103 ? 37.515 -1.404 3.588 1.00 92.12 103 ARG A O 1
ATOM 832 N N . GLN A 1 104 ? 35.396 -0.803 4.065 1.00 92.25 104 GLN A N 1
ATOM 833 C CA . GLN A 1 104 ? 35.228 -1.516 5.328 1.00 92.25 104 GLN A CA 1
ATOM 834 C C . GLN A 1 104 ? 33.850 -2.200 5.336 1.00 92.25 104 GLN A C 1
ATOM 836 O O . GLN A 1 104 ? 32.947 -1.753 6.050 1.00 92.25 104 GLN A O 1
ATOM 841 N N . PRO A 1 105 ? 33.656 -3.269 4.542 1.00 89.69 105 PRO A N 1
ATOM 842 C CA . PRO A 1 105 ? 32.369 -3.962 4.465 1.00 89.69 105 PRO A CA 1
ATOM 843 C C . PRO A 1 105 ? 31.956 -4.576 5.812 1.00 89.69 105 PRO A C 1
ATOM 845 O O . PRO A 1 105 ? 30.774 -4.582 6.138 1.00 89.69 105 PRO A O 1
ATOM 848 N N . GLU A 1 106 ? 32.920 -5.006 6.633 1.00 89.81 106 GLU A N 1
ATOM 849 C CA . GLU A 1 106 ? 32.674 -5.561 7.973 1.00 89.81 106 GLU A CA 1
ATOM 850 C C . GLU A 1 106 ? 32.044 -4.543 8.935 1.00 89.81 106 GLU A C 1
ATOM 852 O O . GLU A 1 106 ? 31.102 -4.865 9.657 1.00 89.81 106 GLU A O 1
ATOM 857 N N . GLU A 1 107 ? 32.513 -3.291 8.906 1.00 89.31 107 GLU A N 1
ATOM 858 C CA . GLU A 1 107 ? 32.000 -2.205 9.755 1.00 89.31 107 GLU A CA 1
ATOM 859 C C . GLU A 1 107 ? 30.680 -1.615 9.226 1.00 89.31 107 GLU A C 1
ATOM 861 O O . GLU A 1 107 ? 29.982 -0.919 9.959 1.00 89.31 107 GLU A O 1
ATOM 866 N N . ASN A 1 108 ? 30.319 -1.898 7.967 1.00 91.12 108 ASN A N 1
ATOM 867 C CA . ASN A 1 108 ? 29.158 -1.323 7.275 1.00 91.12 108 ASN A CA 1
ATOM 868 C C . ASN A 1 108 ? 28.150 -2.390 6.810 1.00 91.12 108 ASN A C 1
ATOM 870 O O . ASN A 1 108 ? 27.388 -2.170 5.865 1.00 91.12 108 ASN A O 1
ATOM 874 N N . ALA A 1 109 ? 28.118 -3.536 7.494 1.00 91.38 109 ALA A N 1
ATOM 875 C CA . ALA A 1 109 ? 27.242 -4.667 7.184 1.00 91.38 109 ALA A CA 1
ATOM 876 C C . ALA A 1 109 ? 25.751 -4.297 7.169 1.00 91.38 109 ALA A C 1
ATOM 878 O O . ALA A 1 109 ? 24.987 -4.823 6.367 1.00 91.38 109 ALA A O 1
ATOM 879 N N . GLU A 1 110 ? 25.340 -3.350 8.018 1.00 91.38 110 GLU A N 1
ATOM 880 C CA . GLU A 1 110 ? 23.957 -2.870 8.074 1.00 91.38 110 GLU A CA 1
ATOM 881 C C . GLU A 1 110 ? 23.535 -2.204 6.758 1.00 91.38 110 GLU A C 1
ATOM 883 O O . GLU A 1 110 ? 22.461 -2.499 6.240 1.00 91.38 110 GLU A O 1
ATOM 888 N N . CYS A 1 111 ? 24.404 -1.376 6.166 1.00 91.94 111 CYS A N 1
ATOM 889 C CA . CYS A 1 111 ? 24.132 -0.724 4.885 1.00 91.94 111 CYS A CA 1
ATOM 890 C C . CYS A 1 111 ? 24.055 -1.734 3.734 1.00 91.94 111 CYS A C 1
ATOM 892 O O . CYS A 1 111 ? 23.223 -1.591 2.842 1.00 91.94 111 CYS A O 1
ATOM 894 N N . ILE A 1 112 ? 24.889 -2.778 3.769 1.00 94.31 112 ILE A N 1
ATOM 895 C CA . ILE A 1 112 ? 24.798 -3.890 2.815 1.00 94.31 112 ILE A CA 1
ATOM 896 C C . ILE A 1 112 ? 23.465 -4.626 2.990 1.00 94.31 112 ILE A C 1
ATOM 898 O O . ILE A 1 112 ? 22.775 -4.896 2.009 1.00 94.31 112 ILE A O 1
ATOM 902 N N . GLY A 1 113 ? 23.065 -4.886 4.237 1.00 93.19 113 GLY A N 1
ATOM 903 C CA . GLY A 1 113 ? 21.778 -5.490 4.561 1.00 93.19 113 GLY A CA 1
ATOM 904 C C . GLY A 1 113 ? 20.601 -4.696 3.997 1.00 93.19 113 GLY A C 1
ATOM 905 O O . GLY A 1 113 ? 19.671 -5.302 3.482 1.00 93.19 113 GLY A O 1
ATOM 906 N N . ILE A 1 114 ? 20.659 -3.358 4.002 1.00 92.50 114 ILE A N 1
ATOM 907 C CA . ILE A 1 114 ? 19.622 -2.513 3.384 1.00 92.50 114 ILE A CA 1
ATOM 908 C C . ILE A 1 114 ? 19.511 -2.785 1.877 1.00 92.50 114 ILE A C 1
ATOM 910 O O . ILE A 1 114 ? 18.397 -2.934 1.389 1.00 92.50 114 ILE A O 1
ATOM 914 N N . PHE A 1 115 ? 20.615 -2.927 1.133 1.00 94.19 115 PHE A N 1
ATOM 915 C CA . PHE A 1 115 ? 20.532 -3.298 -0.290 1.00 94.19 115 PHE A CA 1
ATOM 916 C C . PHE A 1 115 ? 19.826 -4.643 -0.504 1.00 94.19 115 PHE A C 1
ATOM 918 O O . PHE A 1 115 ? 19.048 -4.779 -1.449 1.00 94.19 115 PHE A O 1
ATOM 925 N N . VAL A 1 116 ? 20.055 -5.619 0.380 1.00 95.00 116 VAL A N 1
ATOM 926 C CA . VAL A 1 116 ? 19.350 -6.908 0.326 1.00 95.00 116 VAL A CA 1
ATOM 927 C C . VAL A 1 116 ? 17.878 -6.754 0.704 1.00 95.00 116 VAL A C 1
ATOM 929 O O . VAL A 1 116 ? 17.024 -7.332 0.042 1.00 95.00 116 VAL A O 1
ATOM 932 N N . GLU A 1 117 ? 17.544 -5.946 1.715 1.00 93.19 117 GLU A N 1
ATOM 933 C CA . GLU A 1 117 ? 16.145 -5.638 2.048 1.00 93.19 117 GLU A CA 1
ATOM 934 C C . GLU A 1 117 ? 15.412 -5.029 0.859 1.00 93.19 117 GLU A C 1
ATOM 936 O O . GLU A 1 117 ? 14.278 -5.408 0.583 1.00 93.19 117 GLU A O 1
ATOM 941 N N . MET A 1 118 ? 16.063 -4.118 0.135 1.00 91.81 118 MET A N 1
ATOM 942 C CA . MET A 1 118 ? 15.510 -3.557 -1.090 1.00 91.81 118 MET A CA 1
ATOM 943 C C . MET A 1 118 ? 15.310 -4.657 -2.132 1.00 91.81 118 MET A C 1
ATOM 945 O O . MET A 1 118 ? 14.205 -4.835 -2.627 1.00 91.81 118 MET A O 1
ATOM 949 N N . LEU A 1 119 ? 16.317 -5.489 -2.398 1.00 94.31 119 LEU A N 1
ATOM 950 C CA . LEU A 1 119 ? 16.157 -6.613 -3.325 1.00 94.31 119 LEU A CA 1
ATOM 951 C C . LEU A 1 119 ? 14.943 -7.485 -2.970 1.00 94.31 119 LEU A C 1
ATOM 953 O O . LEU A 1 119 ? 14.114 -7.765 -3.836 1.00 94.31 119 LEU A O 1
ATOM 957 N N . VAL A 1 120 ? 14.798 -7.855 -1.697 1.00 94.25 120 VAL A N 1
ATOM 958 C CA . VAL A 1 120 ? 13.660 -8.633 -1.189 1.00 94.25 120 VAL A CA 1
ATOM 959 C C . VAL A 1 120 ? 12.343 -7.898 -1.434 1.00 94.25 120 VAL A C 1
ATOM 961 O O . VAL A 1 120 ? 11.404 -8.494 -1.962 1.00 94.25 120 VAL A O 1
ATOM 964 N N . ALA A 1 121 ? 12.278 -6.606 -1.115 1.00 91.69 121 ALA A N 1
ATOM 965 C CA . ALA A 1 121 ? 11.084 -5.791 -1.297 1.00 91.69 121 ALA A CA 1
ATOM 966 C C . ALA A 1 121 ? 10.674 -5.692 -2.778 1.00 91.69 121 ALA A C 1
ATOM 968 O O . ALA A 1 121 ? 9.499 -5.842 -3.118 1.00 91.69 121 ALA A O 1
ATOM 969 N N . ALA A 1 122 ? 11.646 -5.511 -3.676 1.00 92.12 122 ALA A N 1
ATOM 970 C CA . ALA A 1 122 ? 11.424 -5.535 -5.117 1.00 92.12 122 ALA A CA 1
ATOM 971 C C . ALA A 1 122 ? 10.918 -6.910 -5.586 1.00 92.12 122 ALA A C 1
ATOM 973 O O . ALA A 1 122 ? 9.953 -6.983 -6.348 1.00 92.12 122 ALA A O 1
ATOM 974 N N . CYS A 1 123 ? 11.498 -8.000 -5.075 1.00 93.06 123 CYS A N 1
ATOM 975 C CA . CYS A 1 123 ? 11.084 -9.367 -5.392 1.00 93.06 123 CYS A CA 1
ATOM 976 C C . CYS A 1 123 ? 9.639 -9.665 -4.975 1.00 93.06 123 CYS A C 1
ATOM 978 O O . CYS A 1 123 ? 8.902 -10.286 -5.738 1.00 93.06 123 CYS A O 1
ATOM 980 N N . VAL A 1 124 ? 9.195 -9.217 -3.797 1.00 91.19 124 VAL A N 1
ATOM 981 C CA . VAL A 1 124 ? 7.814 -9.462 -3.336 1.00 91.19 124 VAL A CA 1
ATOM 982 C C . VAL A 1 124 ? 6.784 -8.509 -3.951 1.00 91.19 124 VAL A C 1
ATOM 984 O O . VAL A 1 124 ? 5.589 -8.814 -3.932 1.00 91.19 124 VAL A O 1
ATOM 987 N N . THR A 1 125 ? 7.232 -7.389 -4.524 1.00 89.19 125 THR A N 1
ATOM 988 C CA . THR A 1 125 ? 6.362 -6.389 -5.169 1.00 89.19 125 THR A CA 1
ATOM 989 C C . THR A 1 125 ? 6.210 -6.630 -6.676 1.00 89.19 125 THR A C 1
ATOM 991 O O . THR A 1 125 ? 5.197 -6.250 -7.257 1.00 89.19 125 THR A O 1
ATOM 994 N N . CYS A 1 126 ? 7.167 -7.304 -7.320 1.00 87.81 126 CYS A N 1
ATOM 995 C CA . CYS A 1 126 ? 7.128 -7.548 -8.762 1.00 87.81 126 CYS A CA 1
ATOM 996 C C . CYS A 1 126 ? 6.006 -8.528 -9.196 1.00 87.81 126 CYS A C 1
ATOM 998 O O . CYS A 1 126 ? 5.523 -9.338 -8.392 1.00 87.81 126 CYS A O 1
ATOM 1000 N N . PRO A 1 127 ? 5.619 -8.543 -10.490 1.00 85.38 127 PRO A N 1
ATOM 1001 C CA . PRO A 1 127 ? 4.617 -9.479 -11.015 1.00 85.38 127 PRO A CA 1
ATOM 1002 C C . PRO A 1 127 ? 4.970 -10.959 -10.784 1.00 85.38 127 PRO A C 1
ATOM 1004 O O . PRO A 1 127 ? 4.090 -11.782 -10.532 1.00 85.38 127 PRO A O 1
ATOM 1007 N N . ASN A 1 128 ? 6.266 -11.291 -10.794 1.00 88.50 128 ASN A N 1
ATOM 1008 C CA . ASN A 1 128 ? 6.784 -12.652 -10.628 1.00 88.50 128 ASN A CA 1
ATOM 1009 C C . ASN A 1 128 ? 7.059 -13.043 -9.162 1.00 88.50 128 ASN A C 1
ATOM 1011 O O . ASN A 1 128 ? 7.736 -14.042 -8.910 1.00 88.50 128 ASN A O 1
ATOM 1015 N N . LYS A 1 129 ? 6.499 -12.314 -8.184 1.00 91.31 129 LYS A N 1
ATOM 1016 C CA . LYS A 1 129 ? 6.713 -12.538 -6.741 1.00 91.31 129 LYS A CA 1
ATOM 1017 C C . LYS A 1 129 ? 6.549 -13.980 -6.266 1.00 91.31 129 LYS A C 1
ATOM 1019 O O . LYS A 1 129 ? 7.251 -14.404 -5.354 1.00 91.31 129 LYS A O 1
ATOM 1024 N N . GLY A 1 130 ? 5.664 -14.758 -6.897 1.00 90.00 130 GLY A N 1
ATOM 1025 C CA . GLY A 1 130 ? 5.450 -16.166 -6.554 1.00 90.00 130 GLY A CA 1
ATOM 1026 C C . GLY A 1 130 ? 6.720 -17.020 -6.654 1.00 90.00 130 GLY A C 1
ATOM 1027 O O . GLY A 1 130 ? 6.925 -17.887 -5.811 1.00 90.00 130 GLY A O 1
ATOM 1028 N N . ARG A 1 131 ? 7.605 -16.736 -7.623 1.00 94.50 131 ARG A N 1
ATOM 1029 C CA . ARG A 1 131 ? 8.891 -17.437 -7.791 1.00 94.50 131 ARG A CA 1
ATOM 1030 C C . ARG A 1 131 ? 9.837 -17.155 -6.623 1.00 94.50 131 ARG A C 1
ATOM 1032 O O . ARG A 1 131 ? 10.389 -18.086 -6.052 1.00 94.50 131 ARG A O 1
ATOM 1039 N N . TYR A 1 132 ? 9.978 -15.888 -6.243 1.00 94.12 132 TYR A N 1
ATOM 1040 C CA . TYR A 1 132 ? 10.869 -15.478 -5.154 1.00 94.12 132 TYR A CA 1
ATOM 1041 C C . TYR A 1 132 ? 10.354 -15.931 -3.783 1.00 94.12 132 TYR A C 1
ATOM 1043 O O . TYR A 1 132 ? 11.134 -16.374 -2.945 1.00 94.12 132 TYR A O 1
ATOM 1051 N N . ILE A 1 133 ? 9.034 -15.895 -3.566 1.00 92.56 133 ILE A N 1
ATOM 1052 C CA . ILE A 1 133 ? 8.412 -16.432 -2.346 1.00 92.56 133 ILE A CA 1
ATOM 1053 C C . ILE A 1 133 ? 8.637 -17.946 -2.251 1.00 92.56 133 ILE A C 1
ATOM 1055 O O . ILE A 1 133 ? 8.937 -18.445 -1.169 1.00 92.56 133 ILE A O 1
ATOM 1059 N N . GLN A 1 134 ? 8.541 -18.674 -3.369 1.00 92.31 134 GLN A N 1
ATOM 1060 C CA . GLN A 1 134 ? 8.817 -20.110 -3.396 1.00 92.31 134 GLN A CA 1
ATOM 1061 C C . GLN A 1 134 ? 10.261 -20.422 -2.983 1.00 92.31 134 GLN A C 1
ATOM 1063 O O . GLN A 1 134 ? 10.464 -21.341 -2.196 1.00 92.31 134 GLN A O 1
ATOM 1068 N N . TRP A 1 135 ? 11.248 -19.640 -3.434 1.00 94.75 135 TRP A N 1
ATOM 1069 C CA . TRP A 1 135 ? 12.634 -19.798 -2.975 1.00 94.75 135 TRP A CA 1
ATOM 1070 C C . TRP A 1 135 ? 12.761 -19.614 -1.471 1.00 94.75 135 TRP A C 1
ATOM 1072 O O . TRP A 1 135 ? 13.370 -20.449 -0.812 1.00 94.75 135 TRP A O 1
ATOM 1082 N N . ILE A 1 136 ? 12.102 -18.595 -0.911 1.00 93.88 136 ILE A N 1
ATOM 1083 C CA . ILE A 1 136 ? 12.082 -18.396 0.541 1.00 93.88 136 ILE A CA 1
ATOM 1084 C C . ILE A 1 136 ? 11.487 -19.620 1.243 1.00 93.88 136 ILE A C 1
ATOM 1086 O O . ILE A 1 136 ? 12.046 -20.078 2.230 1.00 93.88 136 ILE A O 1
ATOM 1090 N N . MET A 1 137 ? 10.414 -20.215 0.716 1.00 90.56 137 MET A N 1
ATOM 1091 C CA . MET A 1 137 ? 9.804 -21.425 1.286 1.00 90.56 137 MET A CA 1
ATOM 1092 C C . MET A 1 137 ? 10.678 -22.690 1.198 1.00 90.56 137 MET A C 1
ATOM 1094 O O . MET A 1 137 ? 10.406 -23.657 1.913 1.00 90.56 137 MET A O 1
ATOM 1098 N N . GLU A 1 138 ? 11.697 -22.706 0.342 1.00 92.81 138 GLU A N 1
ATOM 1099 C CA . GLU A 1 138 ? 12.633 -23.826 0.169 1.00 92.81 138 GLU A CA 1
ATOM 1100 C C . GLU A 1 138 ? 13.905 -23.687 1.023 1.00 92.81 138 GLU A C 1
ATOM 1102 O O . GLU A 1 138 ? 14.627 -24.670 1.196 1.00 92.81 138 GLU A O 1
ATOM 1107 N N . MET A 1 139 ? 14.143 -22.506 1.608 1.00 92.69 139 MET A N 1
ATOM 1108 C CA . MET A 1 139 ? 15.239 -22.248 2.551 1.00 92.69 139 MET A CA 1
ATOM 1109 C C . MET A 1 139 ? 15.081 -23.045 3.854 1.00 92.69 139 MET A C 1
ATOM 1111 O O . MET A 1 139 ? 14.032 -23.629 4.141 1.00 92.69 139 MET A O 1
ATOM 1115 N N . THR A 1 140 ? 16.105 -23.042 4.704 1.00 93.69 140 THR A N 1
ATOM 1116 C CA . THR A 1 140 ? 16.015 -23.647 6.044 1.00 93.69 140 THR A CA 1
ATOM 1117 C C . THR A 1 140 ? 14.902 -23.027 6.907 1.00 93.69 140 THR A C 1
ATOM 1119 O O . THR A 1 140 ? 14.619 -21.834 6.828 1.00 93.69 140 THR A O 1
ATOM 1122 N N . SER A 1 141 ? 14.251 -23.821 7.772 1.00 88.56 141 SER A N 1
ATOM 1123 C CA . SER A 1 141 ? 13.099 -23.346 8.567 1.00 88.56 141 SER A CA 1
ATOM 1124 C C . SER A 1 141 ? 13.421 -22.179 9.508 1.00 88.56 141 SER A C 1
ATOM 1126 O O . SER A 1 141 ? 12.530 -21.392 9.812 1.00 88.56 141 SER A O 1
ATOM 1128 N N . GLU A 1 142 ? 14.665 -22.067 9.976 1.00 91.31 142 GLU A N 1
ATOM 1129 C CA . GLU A 1 142 ? 15.124 -20.929 10.781 1.00 91.31 142 GLU A CA 1
ATOM 1130 C C . GLU A 1 142 ? 15.207 -19.662 9.918 1.00 91.31 142 GLU A C 1
ATOM 1132 O O . GLU A 1 142 ? 14.558 -18.662 10.228 1.00 91.31 142 GLU A O 1
ATOM 1137 N N . ASN A 1 143 ? 15.870 -19.748 8.762 1.00 93.69 143 ASN A N 1
ATOM 1138 C CA . ASN A 1 143 ? 16.026 -18.615 7.853 1.00 93.69 143 ASN A CA 1
ATOM 1139 C C . ASN A 1 143 ? 14.713 -18.215 7.167 1.00 93.69 143 ASN A C 1
ATOM 1141 O O . ASN A 1 143 ? 14.536 -17.045 6.849 1.00 93.69 143 ASN A O 1
ATOM 1145 N N . GLN A 1 144 ? 13.741 -19.122 7.025 1.00 90.94 144 GLN A N 1
ATOM 1146 C CA . GLN A 1 144 ? 12.376 -18.789 6.596 1.00 90.94 144 GLN A CA 1
ATOM 1147 C C . GLN A 1 144 ? 11.696 -17.781 7.527 1.00 90.94 144 GLN A C 1
ATOM 1149 O O . GLN A 1 144 ? 11.082 -16.819 7.063 1.00 90.94 144 GLN A O 1
ATOM 1154 N N . VAL A 1 145 ? 11.793 -18.000 8.844 1.00 91.69 145 VAL A N 1
ATOM 1155 C CA . VAL A 1 145 ? 11.196 -17.102 9.843 1.00 91.69 145 VAL A CA 1
ATOM 1156 C C . VAL A 1 145 ? 11.890 -15.746 9.788 1.00 91.69 145 VAL A C 1
ATOM 1158 O O . VAL A 1 145 ? 11.221 -14.718 9.722 1.00 91.69 145 VAL A O 1
ATOM 1161 N N . THR A 1 146 ? 13.219 -15.743 9.710 1.00 94.62 146 THR A N 1
ATOM 1162 C CA . THR A 1 146 ? 14.005 -14.512 9.599 1.00 94.62 146 THR A CA 1
ATOM 1163 C C . THR A 1 146 ? 13.724 -13.757 8.297 1.00 94.62 146 THR A C 1
ATOM 1165 O O . THR A 1 146 ? 13.528 -12.545 8.322 1.00 94.62 146 THR A O 1
ATOM 1168 N N . MET A 1 147 ? 13.615 -14.440 7.154 1.00 94.19 147 MET A N 1
ATOM 1169 C CA . MET A 1 147 ? 13.256 -13.806 5.880 1.00 94.19 147 MET A CA 1
ATOM 1170 C C . MET A 1 147 ? 11.835 -13.243 5.891 1.00 94.19 147 MET A C 1
ATOM 1172 O O . MET A 1 147 ? 11.593 -12.204 5.279 1.00 94.19 147 MET A O 1
ATOM 1176 N N . LYS A 1 148 ? 10.900 -13.866 6.619 1.00 90.75 148 LYS A N 1
ATOM 1177 C CA . LYS A 1 148 ? 9.563 -13.298 6.834 1.00 90.75 148 LYS A CA 1
ATOM 1178 C C . LYS A 1 148 ? 9.642 -11.958 7.569 1.00 90.75 148 LYS A C 1
ATOM 1180 O O . LYS A 1 148 ? 8.997 -11.005 7.144 1.00 90.75 148 LYS A O 1
ATOM 1185 N N . GLU A 1 149 ? 10.449 -11.867 8.624 1.00 91.50 149 GLU A N 1
ATOM 1186 C CA . GLU A 1 149 ? 10.678 -10.609 9.350 1.00 91.50 149 GLU A CA 1
ATOM 1187 C C . GLU A 1 149 ? 11.342 -9.554 8.450 1.00 91.50 149 GLU A C 1
ATOM 1189 O O . GLU A 1 149 ? 10.929 -8.396 8.444 1.00 91.50 149 GLU A O 1
ATOM 1194 N N . VAL A 1 150 ? 12.315 -9.952 7.621 1.00 92.75 150 VAL A N 1
ATOM 1195 C CA . VAL A 1 150 ? 12.949 -9.068 6.626 1.00 92.75 150 VAL A CA 1
ATOM 1196 C C . VAL A 1 150 ? 11.927 -8.544 5.608 1.00 92.75 150 VAL A C 1
ATOM 1198 O O . VAL A 1 150 ? 11.937 -7.352 5.295 1.00 92.75 150 VAL A O 1
ATOM 1201 N N . ILE A 1 151 ? 11.009 -9.387 5.123 1.00 92.00 151 ILE A N 1
ATOM 1202 C CA . ILE A 1 151 ? 9.909 -8.958 4.244 1.00 92.00 151 ILE A CA 1
ATOM 1203 C C . ILE A 1 151 ? 9.011 -7.949 4.964 1.00 92.00 151 ILE A C 1
ATOM 1205 O O . ILE A 1 151 ? 8.740 -6.888 4.415 1.00 92.00 151 ILE A O 1
ATOM 1209 N N . GLU A 1 152 ? 8.576 -8.237 6.190 1.00 88.88 152 GLU A N 1
ATOM 1210 C CA . GLU A 1 152 ? 7.707 -7.335 6.956 1.00 88.88 152 GLU A CA 1
ATOM 1211 C C . GLU A 1 152 ? 8.361 -5.965 7.183 1.00 88.88 152 GLU A C 1
ATOM 1213 O O . GLU A 1 152 ? 7.731 -4.930 6.953 1.00 88.88 152 GLU A O 1
ATOM 1218 N N . ILE A 1 153 ? 9.642 -5.946 7.564 1.00 86.88 153 ILE A N 1
ATOM 1219 C CA . ILE A 1 153 ? 10.415 -4.713 7.755 1.00 86.88 153 ILE A CA 1
ATOM 1220 C C . ILE A 1 153 ? 10.557 -3.955 6.434 1.00 86.88 153 ILE A C 1
ATOM 1222 O O . ILE A 1 153 ? 10.338 -2.744 6.392 1.00 86.88 153 ILE A O 1
ATOM 1226 N N . SER A 1 154 ? 10.928 -4.650 5.358 1.00 86.44 154 SER A N 1
ATOM 1227 C CA . SER A 1 154 ? 11.161 -4.026 4.054 1.00 86.44 154 SER A CA 1
ATOM 1228 C C . SER A 1 154 ? 9.874 -3.466 3.439 1.00 86.44 154 SER A C 1
ATOM 1230 O O . SER A 1 154 ? 9.895 -2.355 2.919 1.00 86.44 154 SER A O 1
ATOM 1232 N N . MET A 1 155 ? 8.737 -4.149 3.594 1.00 84.12 155 MET A N 1
ATOM 1233 C CA . MET A 1 155 ? 7.425 -3.671 3.141 1.00 84.12 155 MET A CA 1
ATOM 1234 C C . MET A 1 155 ? 6.891 -2.522 3.999 1.00 84.12 155 MET A C 1
ATOM 1236 O O . MET A 1 155 ? 6.370 -1.559 3.448 1.00 84.12 155 MET A O 1
ATOM 1240 N N . SER A 1 156 ? 7.102 -2.548 5.320 1.00 82.69 156 SER A N 1
ATOM 1241 C CA . SER A 1 156 ? 6.717 -1.432 6.205 1.00 82.69 156 SER A CA 1
ATOM 1242 C C . SER A 1 156 ? 7.449 -0.131 5.855 1.00 82.69 156 SER A C 1
ATOM 1244 O O . SER A 1 156 ? 6.928 0.957 6.075 1.00 82.69 156 SER A O 1
ATOM 1246 N N . LYS A 1 157 ? 8.665 -0.227 5.297 1.00 74.19 157 LYS A N 1
ATOM 1247 C CA . LYS A 1 157 ? 9.422 0.924 4.776 1.00 74.19 157 LYS A CA 1
ATOM 1248 C C . LYS A 1 157 ? 8.908 1.419 3.412 1.00 74.19 157 LYS A C 1
ATOM 1250 O O . LYS A 1 157 ? 9.282 2.515 3.008 1.00 74.19 157 LYS A O 1
ATOM 1255 N N . LEU A 1 158 ? 8.091 0.625 2.711 1.00 71.94 158 LEU A N 1
ATOM 1256 C CA . LEU A 1 158 ? 7.493 0.935 1.404 1.00 71.94 158 LEU A CA 1
ATOM 1257 C C . LEU A 1 158 ? 6.019 1.365 1.477 1.00 71.94 158 LEU A C 1
ATOM 1259 O O . LEU A 1 158 ? 5.465 1.776 0.453 1.00 71.94 158 LEU A O 1
ATOM 1263 N N . GLU A 1 159 ? 5.360 1.223 2.627 1.00 61.09 159 GLU A N 1
ATOM 1264 C CA . GLU A 1 159 ? 3.981 1.670 2.813 1.00 61.09 159 GLU A CA 1
ATOM 1265 C C . GLU A 1 159 ? 3.931 3.200 2.864 1.00 61.09 159 GLU A C 1
ATOM 1267 O O . GLU A 1 159 ? 4.430 3.847 3.788 1.00 61.09 159 GLU A O 1
ATOM 1272 N N . ASP A 1 160 ? 3.330 3.771 1.823 1.00 45.75 160 ASP A N 1
ATOM 1273 C CA . ASP A 1 160 ? 2.972 5.174 1.759 1.00 45.75 160 ASP A CA 1
ATOM 1274 C C . ASP A 1 160 ? 1.907 5.434 2.828 1.00 45.75 160 ASP A C 1
ATOM 1276 O O . ASP A 1 160 ? 0.903 4.727 2.929 1.00 45.75 160 ASP A O 1
ATOM 1280 N N . HIS A 1 161 ? 2.140 6.438 3.668 1.00 35.22 161 HIS A N 1
ATOM 1281 C CA . HIS A 1 161 ? 1.134 6.936 4.590 1.00 35.22 161 HIS A CA 1
ATOM 1282 C C . HIS A 1 161 ? 0.059 7.653 3.757 1.00 35.22 161 HIS A C 1
ATOM 1284 O O . HIS A 1 161 ? 0.096 8.873 3.614 1.00 35.22 161 HIS A O 1
ATOM 1290 N N . ASP A 1 162 ? -0.869 6.899 3.167 1.00 35.19 162 ASP A N 1
ATOM 1291 C CA . ASP A 1 162 ? -2.001 7.466 2.438 1.00 35.19 162 ASP A CA 1
ATOM 1292 C C . ASP A 1 162 ? -2.864 8.314 3.383 1.00 35.19 162 ASP A C 1
ATOM 1294 O O . ASP A 1 162 ? -3.228 7.893 4.487 1.00 35.19 162 ASP A O 1
ATOM 1298 N N . GLY A 1 163 ? -3.190 9.529 2.932 1.00 32.34 163 GLY A N 1
ATOM 1299 C CA . GLY A 1 163 ? -4.225 10.374 3.528 1.00 32.34 163 GLY A CA 1
ATOM 1300 C C . GLY A 1 163 ? -3.784 11.786 3.914 1.00 32.34 163 GLY A C 1
ATOM 1301 O O . GLY A 1 163 ? -3.677 12.087 5.102 1.00 32.34 163 GLY A O 1
ATOM 1302 N N . ALA A 1 164 ? -3.614 12.668 2.924 1.00 30.30 164 ALA A N 1
ATOM 1303 C CA . ALA A 1 164 ? -3.926 14.096 3.057 1.00 30.30 164 ALA A CA 1
ATOM 1304 C C . ALA A 1 164 ? -4.009 14.778 1.676 1.00 30.30 164 ALA A C 1
ATOM 1306 O O . ALA A 1 164 ? -2.989 15.076 1.061 1.00 30.30 164 ALA A O 1
ATOM 1307 N N . ASP A 1 165 ? -5.244 15.021 1.234 1.00 34.94 165 ASP A N 1
ATOM 1308 C CA . ASP A 1 165 ? -5.710 16.188 0.477 1.00 34.94 165 ASP A CA 1
ATOM 1309 C C . ASP A 1 165 ? -4.742 16.843 -0.524 1.00 34.94 165 ASP A C 1
ATOM 1311 O O . ASP A 1 165 ? -4.041 17.799 -0.188 1.00 34.94 165 ASP A O 1
ATOM 1315 N N . ILE A 1 166 ? -4.833 16.453 -1.800 1.00 33.75 166 ILE A N 1
ATOM 1316 C CA . ILE A 1 166 ? -4.615 17.390 -2.915 1.00 33.75 166 ILE A CA 1
ATOM 1317 C C . ILE A 1 166 ? -5.727 17.185 -3.946 1.00 33.75 166 ILE A C 1
ATOM 1319 O O . ILE A 1 166 ? -5.534 16.641 -5.029 1.00 33.75 166 ILE A O 1
ATOM 1323 N N . GLU A 1 167 ? -6.918 17.658 -3.594 1.00 32.81 167 GLU A N 1
ATOM 1324 C CA . GLU A 1 167 ? -7.853 18.188 -4.580 1.00 32.81 167 GLU A CA 1
ATOM 1325 C C . GLU A 1 167 ? -7.598 19.698 -4.735 1.00 32.81 167 GLU A C 1
ATOM 1327 O O . GLU A 1 167 ? -7.312 20.404 -3.766 1.00 32.81 167 GLU A O 1
ATOM 1332 N N . SER A 1 168 ? -7.771 20.190 -5.963 1.00 30.59 168 SER A N 1
ATOM 1333 C CA . SER A 1 168 ? -7.700 21.589 -6.423 1.00 30.59 168 SER A CA 1
ATOM 1334 C C . SER A 1 168 ? -6.328 22.127 -6.870 1.00 30.59 168 SER A C 1
ATOM 1336 O O . SER A 1 168 ? -5.558 22.726 -6.124 1.00 30.59 168 SER A O 1
ATOM 1338 N N . SER A 1 169 ? -6.054 21.995 -8.172 1.00 28.00 169 SER A N 1
ATOM 1339 C CA . SER A 1 169 ? -5.710 23.139 -9.045 1.00 28.00 169 SER A CA 1
ATOM 1340 C C . SER A 1 169 ? -5.496 22.691 -10.498 1.00 28.00 169 SER A C 1
ATOM 1342 O O . SER A 1 169 ? -4.419 22.826 -11.069 1.00 28.00 169 SER A O 1
ATOM 1344 N N . MET A 1 170 ? -6.558 22.191 -11.133 1.00 33.81 170 MET A N 1
ATOM 1345 C CA . MET A 1 170 ? -6.698 22.311 -12.585 1.00 33.81 170 MET A CA 1
ATOM 1346 C C . MET A 1 170 ? -7.826 23.294 -12.863 1.00 33.81 170 MET A C 1
ATOM 1348 O O . MET A 1 170 ? -9.001 22.944 -12.811 1.00 33.81 170 MET A O 1
ATOM 1352 N N . GLU A 1 171 ? -7.455 24.540 -13.147 1.00 29.50 171 GLU A N 1
ATOM 1353 C CA . GLU A 1 171 ? -8.341 25.487 -13.808 1.00 29.50 171 GLU A CA 1
ATOM 1354 C C . GLU A 1 171 ? -7.582 26.181 -14.946 1.00 29.50 171 GLU A C 1
ATOM 1356 O O . GLU A 1 171 ? -6.597 26.884 -14.735 1.00 29.50 171 GLU A O 1
ATOM 1361 N N . ASN A 1 172 ? -8.072 25.908 -16.156 1.00 31.66 172 ASN A N 1
ATOM 1362 C CA . ASN A 1 172 ? -8.113 26.751 -17.348 1.00 31.66 172 ASN A CA 1
ATOM 1363 C C . ASN A 1 172 ? -6.882 27.579 -17.746 1.00 31.66 172 ASN A C 1
ATOM 1365 O O . ASN A 1 172 ? -6.650 28.687 -17.270 1.00 31.66 172 ASN A O 1
ATOM 1369 N N . GLY A 1 173 ? -6.256 27.125 -18.832 1.00 27.84 173 GLY A N 1
ATOM 1370 C CA . GLY A 1 173 ? -5.482 27.953 -19.752 1.00 27.84 173 GLY A CA 1
ATOM 1371 C C . GLY A 1 173 ? -5.779 27.563 -21.197 1.00 27.84 173 GLY A C 1
ATOM 1372 O O . GLY A 1 173 ? -4.918 27.023 -21.878 1.00 27.84 173 GLY A O 1
ATOM 1373 N N . ASN A 1 174 ? -7.016 27.793 -21.639 1.00 30.42 174 ASN A N 1
ATOM 1374 C CA . ASN A 1 174 ? -7.411 27.709 -23.041 1.00 30.42 174 ASN A CA 1
ATOM 1375 C C . ASN A 1 174 ? -7.031 29.038 -23.719 1.00 30.42 174 ASN A C 1
ATOM 1377 O O . ASN A 1 174 ? -7.569 30.071 -23.326 1.00 30.42 174 ASN A O 1
ATOM 1381 N N . LEU A 1 175 ? -6.125 29.018 -24.699 1.00 29.97 175 LEU A N 1
ATOM 1382 C CA . LEU A 1 175 ? -5.948 30.066 -25.715 1.00 29.97 175 LEU A CA 1
ATOM 1383 C C . LEU A 1 175 ? -5.333 29.428 -26.971 1.00 29.97 175 LEU A C 1
ATOM 1385 O O . LEU A 1 175 ? -4.123 29.260 -27.102 1.00 29.97 175 LEU A O 1
ATOM 1389 N N . ASP A 1 176 ? -6.260 29.000 -27.822 1.00 29.58 176 ASP A N 1
ATOM 1390 C CA . ASP A 1 176 ? -6.239 29.024 -29.285 1.00 29.58 176 ASP A CA 1
ATOM 1391 C C . ASP A 1 176 ? -5.248 30.031 -29.899 1.00 29.58 176 ASP A C 1
ATOM 1393 O O . ASP A 1 176 ? -5.266 31.195 -29.508 1.00 29.58 176 ASP A O 1
ATOM 1397 N N . GLU A 1 177 ? -4.456 29.592 -30.887 1.00 29.17 177 GLU A N 1
ATOM 1398 C CA . GLU A 1 177 ? -4.424 30.261 -32.199 1.00 29.17 177 GLU A CA 1
ATOM 1399 C C . GLU A 1 177 ? -3.801 29.351 -33.285 1.00 29.17 177 GLU A C 1
ATOM 1401 O O . GLU A 1 177 ? -2.588 29.162 -33.358 1.00 29.17 177 GLU A O 1
ATOM 1406 N N . SER A 1 178 ? -4.684 28.757 -34.096 1.00 28.69 178 SER A N 1
ATOM 1407 C CA . SER A 1 178 ? -4.671 28.695 -35.574 1.00 28.69 178 SER A CA 1
ATOM 1408 C C . SER A 1 178 ? -3.333 28.724 -36.349 1.00 28.69 178 SER A C 1
ATOM 1410 O O . SER A 1 178 ? -2.574 29.678 -36.235 1.00 28.69 178 SER A O 1
ATOM 1412 N N . TYR A 1 179 ? -3.136 27.774 -37.280 1.00 33.19 179 TYR A N 1
ATOM 1413 C CA . TYR A 1 179 ? -2.964 28.063 -38.723 1.00 33.19 179 TYR A CA 1
ATOM 1414 C C . TYR A 1 179 ? -3.114 26.773 -39.573 1.00 33.19 179 TYR A C 1
ATOM 1416 O O . TYR A 1 179 ? -2.249 25.906 -39.570 1.00 33.19 179 TYR A O 1
ATOM 1424 N N . MET A 1 180 ? -4.230 26.725 -40.312 1.00 32.44 180 MET A N 1
ATOM 1425 C CA . MET A 1 180 ? -4.463 26.148 -41.651 1.00 32.44 180 MET A CA 1
ATOM 1426 C C . MET A 1 180 ? -4.263 24.644 -41.918 1.00 32.44 180 MET A C 1
ATOM 1428 O O . MET A 1 180 ? -3.162 24.157 -42.161 1.00 32.44 180 MET A O 1
ATOM 1432 N N . SER A 1 181 ? -5.410 23.966 -42.043 1.00 31.89 181 SER A N 1
ATOM 1433 C CA . SER A 1 181 ? -5.676 23.004 -43.120 1.00 31.89 181 SER A CA 1
ATOM 1434 C C . SER A 1 181 ? -5.443 23.634 -44.494 1.00 31.89 181 SER A C 1
ATOM 1436 O O . SER A 1 181 ? -5.838 24.777 -44.699 1.00 31.89 181 SER A O 1
ATOM 1438 N N . ASP A 1 182 ? -4.915 22.848 -45.426 1.00 32.41 182 ASP A N 1
ATOM 1439 C CA . ASP A 1 182 ? -5.498 22.710 -46.760 1.00 32.41 182 ASP A CA 1
ATOM 1440 C C . ASP A 1 182 ? -5.147 21.325 -47.322 1.00 32.41 182 ASP A C 1
ATOM 1442 O O . ASP A 1 182 ? -4.040 20.813 -47.129 1.00 32.41 182 ASP A O 1
ATOM 1446 N N . ASP A 1 183 ? -6.165 20.728 -47.938 1.00 34.12 183 ASP A N 1
ATOM 1447 C CA . ASP A 1 183 ? -6.144 19.539 -48.785 1.00 34.12 183 ASP A CA 1
ATOM 1448 C C . ASP A 1 183 ? -5.022 19.592 -49.836 1.00 34.12 183 ASP A C 1
ATOM 1450 O O . ASP A 1 183 ? -4.747 20.649 -50.399 1.00 34.12 183 ASP A O 1
ATOM 1454 N N . ASP A 1 184 ? -4.462 18.430 -50.183 1.00 33.09 184 ASP A N 1
ATOM 1455 C CA . ASP A 1 184 ? -4.528 17.996 -51.582 1.00 33.09 184 ASP A CA 1
ATOM 1456 C C . ASP A 1 184 ? -4.252 16.489 -51.719 1.00 33.09 184 ASP A C 1
ATOM 1458 O O . ASP A 1 184 ? -3.167 15.965 -51.458 1.00 33.09 184 ASP A O 1
ATOM 1462 N N . ASP A 1 185 ? -5.310 15.813 -52.151 1.00 39.12 185 ASP A N 1
ATOM 1463 C CA . ASP A 1 185 ? -5.350 14.539 -52.852 1.00 39.12 185 ASP A CA 1
ATOM 1464 C C . ASP A 1 185 ? -4.687 14.700 -54.229 1.00 39.12 185 ASP A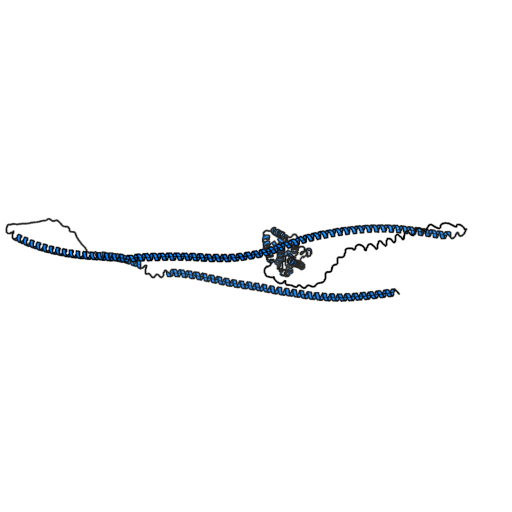 C 1
ATOM 1466 O O . ASP A 1 185 ? -5.258 15.339 -55.110 1.00 39.12 185 ASP A O 1
ATOM 1470 N N . VAL A 1 186 ? -3.494 14.129 -54.445 1.00 36.00 186 VAL A N 1
ATOM 1471 C CA . VAL A 1 186 ? -2.977 13.898 -55.804 1.00 36.00 186 VAL A CA 1
ATOM 1472 C C . VAL A 1 186 ? -2.149 12.613 -55.870 1.00 36.00 186 VAL A C 1
ATOM 1474 O O . VAL A 1 186 ? -0.991 12.550 -55.466 1.00 36.00 186 VAL A O 1
ATOM 1477 N N . HIS A 1 187 ? -2.791 11.586 -56.417 1.00 31.08 187 HIS A N 1
ATOM 1478 C CA . HIS A 1 187 ? -2.268 10.657 -57.417 1.00 31.08 187 HIS A CA 1
ATOM 1479 C C . HIS A 1 187 ? -0.795 10.206 -57.341 1.00 31.08 187 HIS A C 1
ATOM 1481 O O . HIS A 1 187 ? 0.142 10.848 -57.809 1.00 31.08 187 HIS A O 1
ATOM 1487 N N . PHE A 1 188 ? -0.669 8.950 -56.917 1.00 42.22 188 PHE A N 1
ATOM 1488 C CA . PHE A 1 188 ? 0.177 7.932 -57.530 1.00 42.22 188 PHE A CA 1
ATOM 1489 C C . PHE A 1 188 ? 0.177 8.033 -59.071 1.00 42.22 188 PHE A C 1
ATOM 1491 O O . PHE A 1 188 ? -0.848 7.761 -59.694 1.00 42.22 188 PHE A O 1
ATOM 1498 N N . GLU A 1 189 ? 1.316 8.422 -59.650 1.00 39.00 189 GLU A N 1
ATOM 1499 C CA . GLU A 1 189 ? 1.812 8.047 -60.986 1.00 39.00 189 GLU A CA 1
ATOM 1500 C C . GLU A 1 189 ? 3.261 8.552 -61.125 1.00 39.00 189 GLU A C 1
ATOM 1502 O O . GLU A 1 189 ? 3.529 9.736 -61.309 1.00 39.00 189 GLU A O 1
ATOM 1507 N N . GLY A 1 190 ? 4.223 7.643 -60.958 1.00 33.62 190 GLY A N 1
ATOM 1508 C CA . GLY A 1 190 ? 5.656 7.949 -60.970 1.00 33.62 190 GLY A CA 1
ATOM 1509 C C . GLY A 1 190 ? 6.502 6.785 -61.479 1.00 33.62 190 GLY A C 1
ATOM 1510 O O . GLY A 1 190 ? 7.625 6.596 -61.028 1.00 33.62 190 GLY A O 1
ATOM 1511 N N . GLU A 1 191 ? 5.956 5.998 -62.404 1.00 39.69 191 GLU A N 1
ATOM 1512 C CA . GLU A 1 191 ? 6.668 4.968 -63.163 1.00 39.69 191 GLU A CA 1
ATOM 1513 C C . GLU A 1 191 ? 6.520 5.248 -64.666 1.00 39.69 191 GLU A C 1
ATOM 1515 O O . GLU A 1 191 ? 5.843 4.495 -65.347 1.00 39.69 191 GLU A O 1
ATOM 1520 N N . GLU A 1 192 ? 7.119 6.316 -65.220 1.00 46.06 192 GLU A N 1
ATOM 1521 C CA . GLU A 1 192 ? 7.317 6.373 -66.689 1.00 46.06 192 GLU A CA 1
ATOM 1522 C C . GLU A 1 192 ? 8.347 7.378 -67.253 1.00 46.06 192 GLU A C 1
ATOM 1524 O O . GLU A 1 192 ? 8.357 7.624 -68.454 1.00 46.06 192 GLU A O 1
ATOM 1529 N N . GLU A 1 193 ? 9.307 7.900 -66.475 1.00 48.09 193 GLU A N 1
ATOM 1530 C CA . GLU A 1 193 ? 10.329 8.830 -67.023 1.00 48.09 193 GLU A CA 1
ATOM 1531 C C . GLU A 1 193 ? 11.789 8.413 -66.794 1.00 48.09 193 GLU A C 1
ATOM 1533 O O . GLU A 1 193 ? 12.698 9.235 -66.720 1.00 48.09 193 GLU A O 1
ATOM 1538 N N . MET A 1 194 ? 12.057 7.107 -66.766 1.00 43.12 194 MET A N 1
ATOM 1539 C CA . MET A 1 194 ? 13.434 6.583 -66.744 1.00 43.12 194 MET A CA 1
ATOM 1540 C C . MET A 1 194 ? 13.663 5.401 -67.698 1.00 43.12 194 MET A C 1
ATOM 1542 O O . MET A 1 194 ? 14.610 4.644 -67.535 1.00 43.12 194 MET A O 1
ATOM 1546 N N . ASN A 1 195 ? 12.827 5.267 -68.739 1.00 46.78 195 ASN A N 1
ATOM 1547 C CA . ASN A 1 195 ? 12.984 4.260 -69.805 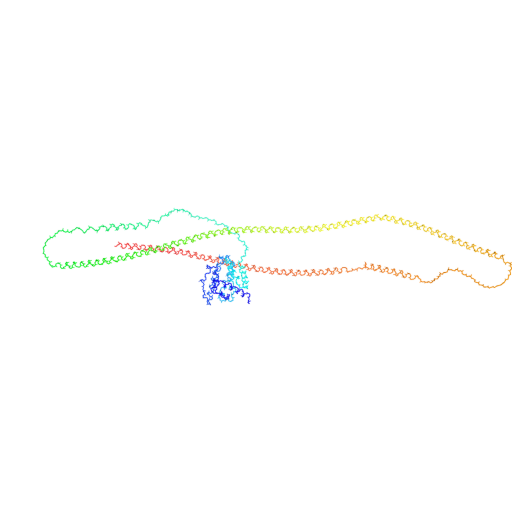1.00 46.78 195 ASN A CA 1
ATOM 1548 C C . ASN A 1 195 ? 12.905 4.826 -71.245 1.00 46.78 195 ASN A C 1
ATOM 1550 O O . ASN A 1 195 ? 13.001 4.073 -72.215 1.00 46.78 195 ASN A O 1
ATOM 1554 N N . GLY A 1 196 ? 12.805 6.151 -71.422 1.00 48.69 196 GLY A N 1
ATOM 1555 C CA . GLY A 1 196 ? 12.747 6.798 -72.745 1.00 48.69 196 GLY A CA 1
ATOM 1556 C C . GLY A 1 196 ? 14.105 7.134 -73.379 1.00 48.69 196 GLY A C 1
ATOM 1557 O O . GLY A 1 196 ? 14.208 7.258 -74.600 1.00 48.69 196 GLY A O 1
ATOM 1558 N N . LEU A 1 197 ? 15.173 7.241 -72.581 1.00 45.75 197 LEU A N 1
ATOM 1559 C CA . LEU A 1 197 ? 16.475 7.717 -73.070 1.00 45.75 197 LEU A CA 1
ATOM 1560 C C . LEU A 1 197 ? 17.388 6.591 -73.594 1.00 45.75 197 LEU A C 1
ATOM 1562 O O . LEU A 1 197 ? 18.285 6.847 -74.392 1.00 45.75 197 LEU A O 1
ATOM 1566 N N . PHE A 1 198 ? 17.116 5.335 -73.226 1.00 38.81 198 PHE A N 1
ATOM 1567 C CA . PHE A 1 198 ? 17.897 4.170 -73.667 1.00 38.81 198 PHE A CA 1
ATOM 1568 C C . PHE A 1 198 ? 17.370 3.508 -74.952 1.00 38.81 198 PHE A C 1
ATOM 1570 O O . PHE A 1 198 ? 18.138 2.868 -75.667 1.00 38.81 198 PHE A O 1
ATOM 1577 N N . ARG A 1 199 ? 16.091 3.699 -75.312 1.00 50.38 199 ARG A N 1
ATOM 1578 C CA . ARG A 1 199 ? 15.507 3.107 -76.534 1.00 50.38 199 ARG A CA 1
ATOM 1579 C C . ARG A 1 199 ? 15.834 3.911 -77.806 1.00 50.38 199 ARG A C 1
ATOM 1581 O O . ARG A 1 199 ? 15.969 3.326 -78.874 1.00 50.38 199 ARG A O 1
ATOM 1588 N N . ASN A 1 200 ? 16.052 5.225 -77.691 1.00 50.03 200 ASN A N 1
ATOM 1589 C CA . ASN A 1 200 ? 16.335 6.110 -78.835 1.00 50.03 200 ASN A CA 1
ATOM 1590 C C . ASN A 1 200 ? 17.815 6.100 -79.283 1.00 50.03 200 ASN A C 1
ATOM 1592 O O . ASN A 1 200 ? 18.137 6.472 -80.410 1.00 50.03 200 ASN A O 1
ATOM 1596 N N . ALA A 1 201 ? 18.729 5.650 -78.416 1.00 48.56 201 ALA A N 1
ATOM 1597 C CA . ALA A 1 201 ? 20.157 5.561 -78.730 1.00 48.56 201 ALA A CA 1
ATOM 1598 C C . ALA A 1 201 ? 20.542 4.248 -79.437 1.00 48.56 201 ALA A C 1
ATOM 1600 O O . ALA A 1 201 ? 21.539 4.213 -80.153 1.00 48.56 201 ALA A O 1
ATOM 1601 N N . MET A 1 202 ? 19.739 3.187 -79.293 1.00 45.84 202 MET A N 1
ATOM 1602 C CA . MET A 1 202 ? 20.037 1.877 -79.887 1.00 45.84 202 MET A CA 1
ATOM 1603 C C . MET A 1 202 ? 19.421 1.685 -81.284 1.00 45.84 202 MET A C 1
ATOM 1605 O O . MET A 1 202 ? 19.899 0.858 -82.048 1.00 45.84 202 MET A O 1
ATOM 1609 N N . GLN A 1 203 ? 18.438 2.507 -81.674 1.00 53.28 203 GLN A N 1
ATOM 1610 C CA . GLN A 1 203 ? 17.818 2.458 -83.008 1.00 53.28 203 GLN A CA 1
ATOM 1611 C C . GLN A 1 203 ? 18.584 3.261 -84.084 1.00 53.28 203 GLN A C 1
ATOM 1613 O O . GLN A 1 203 ? 18.323 3.091 -85.269 1.00 53.28 203 GLN A O 1
ATOM 1618 N N . ASN A 1 204 ? 19.564 4.091 -83.699 1.00 52.31 204 ASN A N 1
ATOM 1619 C CA . ASN A 1 204 ? 20.383 4.884 -84.632 1.00 52.31 204 ASN A CA 1
ATOM 1620 C C . ASN A 1 204 ? 21.738 4.241 -84.995 1.00 52.31 204 ASN A C 1
ATOM 1622 O O . ASN A 1 204 ? 22.485 4.817 -85.785 1.00 52.31 204 ASN A O 1
ATOM 1626 N N . LEU A 1 205 ? 22.062 3.064 -84.446 1.00 47.69 205 LEU A N 1
ATOM 1627 C CA . LEU A 1 205 ? 23.293 2.327 -84.766 1.00 47.69 205 LEU A CA 1
ATOM 1628 C C . LEU A 1 205 ? 23.078 1.144 -85.726 1.00 47.69 205 LEU A C 1
ATOM 1630 O O . LEU A 1 205 ? 24.005 0.827 -86.465 1.00 47.69 205 LEU A O 1
ATOM 1634 N N . ASP A 1 206 ? 21.869 0.577 -85.813 1.00 43.38 206 ASP A N 1
ATOM 1635 C CA . ASP A 1 206 ? 21.553 -0.494 -86.779 1.00 43.38 206 ASP A CA 1
ATOM 1636 C C . ASP A 1 206 ? 21.314 0.025 -88.210 1.00 43.38 206 ASP A C 1
ATOM 1638 O O . ASP A 1 206 ? 21.534 -0.689 -89.182 1.00 43.38 206 ASP A O 1
ATOM 1642 N N . SER A 1 207 ? 20.955 1.300 -88.387 1.00 50.88 207 SER A N 1
ATOM 1643 C CA . SER A 1 207 ? 20.772 1.913 -89.714 1.00 50.88 207 SER A CA 1
ATOM 1644 C C . SER A 1 207 ? 22.058 2.486 -90.337 1.00 50.88 207 SER A C 1
ATOM 1646 O O . SER A 1 207 ? 22.013 3.023 -91.443 1.00 50.88 207 SER A O 1
ATOM 1648 N N . ALA A 1 208 ? 23.207 2.383 -89.657 1.00 52.38 208 ALA A N 1
ATOM 1649 C CA . ALA A 1 208 ? 24.498 2.905 -90.128 1.00 52.38 208 ALA A CA 1
ATOM 1650 C C . ALA A 1 208 ? 25.509 1.814 -90.541 1.00 52.38 208 ALA A C 1
ATOM 1652 O O . ALA A 1 208 ? 26.585 2.137 -91.046 1.00 52.38 208 ALA A O 1
ATOM 1653 N N . THR A 1 209 ? 25.172 0.533 -90.375 1.00 48.53 209 THR A N 1
ATOM 1654 C CA . THR A 1 209 ? 26.047 -0.613 -90.688 1.00 48.53 209 THR A CA 1
ATOM 1655 C C . THR A 1 209 ? 25.564 -1.474 -91.862 1.00 48.53 209 THR A C 1
ATOM 1657 O O . THR A 1 209 ? 26.357 -2.244 -92.393 1.00 48.53 209 THR A O 1
ATOM 1660 N N . GLU A 1 210 ? 24.347 -1.270 -92.381 1.00 47.19 210 GLU A N 1
ATOM 1661 C CA . GLU A 1 210 ? 23.844 -1.923 -93.612 1.00 47.19 210 GLU A CA 1
ATOM 1662 C C . GLU A 1 210 ? 24.093 -1.115 -94.911 1.00 47.19 210 GLU A C 1
ATOM 1664 O O . GLU A 1 210 ? 23.561 -1.432 -95.973 1.00 47.19 210 GLU A O 1
ATOM 1669 N N . GLY A 1 211 ? 24.928 -0.069 -94.863 1.00 49.66 211 GLY A N 1
ATOM 1670 C CA . GLY A 1 211 ? 25.158 0.863 -95.980 1.00 49.66 211 GLY A CA 1
ATOM 1671 C C . GLY A 1 211 ? 26.523 0.794 -96.677 1.00 49.66 211 GLY A C 1
ATOM 1672 O O . GLY A 1 211 ? 26.833 1.698 -97.450 1.00 49.66 211 GLY A O 1
ATOM 1673 N N . MET A 1 212 ? 27.365 -0.212 -96.414 1.00 46.69 212 MET A N 1
ATOM 1674 C CA . MET A 1 212 ? 28.740 -0.245 -96.941 1.00 46.69 212 MET A CA 1
ATOM 1675 C C . MET A 1 212 ? 29.214 -1.655 -97.340 1.00 46.69 212 MET A C 1
ATOM 1677 O O . MET A 1 212 ? 30.294 -2.076 -96.941 1.00 46.69 212 MET A O 1
ATOM 1681 N N . ASP A 1 213 ? 28.426 -2.380 -98.144 1.00 40.53 213 ASP A N 1
ATOM 1682 C CA . ASP A 1 213 ? 28.852 -3.670 -98.728 1.00 40.53 213 ASP A CA 1
ATOM 1683 C C . ASP A 1 213 ? 28.444 -3.857 -100.210 1.00 40.53 213 ASP A C 1
ATOM 1685 O O . ASP A 1 213 ? 28.128 -4.954 -100.659 1.00 40.53 213 ASP A O 1
ATOM 1689 N N . VAL A 1 214 ? 28.424 -2.773 -101.010 1.00 44.69 214 VAL A N 1
ATOM 1690 C CA . VAL A 1 214 ? 28.137 -2.827 -102.470 1.00 44.69 214 VAL A CA 1
ATOM 1691 C C . VAL A 1 214 ? 29.014 -1.856 -103.285 1.00 44.69 214 VAL A C 1
ATOM 1693 O O . VAL A 1 214 ? 28.545 -1.157 -104.177 1.00 44.69 214 VAL A O 1
ATOM 1696 N N . THR A 1 215 ? 30.324 -1.800 -103.028 1.00 43.69 215 THR A N 1
ATOM 1697 C CA . THR A 1 215 ? 31.256 -1.020 -103.885 1.00 43.69 215 THR A CA 1
ATOM 1698 C C . THR A 1 215 ? 32.594 -1.713 -104.153 1.00 43.69 215 THR A C 1
ATOM 1700 O O . THR A 1 215 ? 33.619 -1.065 -104.336 1.00 43.69 215 THR A O 1
ATOM 1703 N N . ILE A 1 216 ? 32.596 -3.046 -104.239 1.00 46.53 216 ILE A N 1
ATOM 1704 C CA . ILE A 1 216 ? 33.742 -3.828 -104.739 1.00 46.53 216 ILE A CA 1
ATOM 1705 C C . ILE A 1 216 ? 33.232 -4.886 -105.731 1.00 46.53 216 ILE A C 1
ATOM 1707 O O . ILE A 1 216 ? 33.329 -6.082 -105.489 1.00 46.53 216 ILE A O 1
ATOM 1711 N N . ALA A 1 217 ? 32.610 -4.466 -106.839 1.00 40.03 217 ALA A N 1
ATOM 1712 C CA . ALA A 1 217 ? 32.141 -5.420 -107.858 1.00 40.03 217 ALA A CA 1
ATOM 1713 C C . ALA A 1 217 ? 32.024 -4.873 -109.294 1.00 40.03 217 ALA A C 1
ATOM 1715 O O . ALA A 1 217 ? 31.385 -5.500 -110.134 1.00 40.03 217 ALA A O 1
ATOM 1716 N N . SER A 1 218 ? 32.635 -3.737 -109.635 1.00 42.03 218 SER A N 1
ATOM 1717 C CA . SER A 1 218 ? 32.591 -3.261 -111.023 1.00 42.03 218 SER A CA 1
ATOM 1718 C C . SER A 1 218 ? 33.786 -2.384 -111.356 1.00 42.03 218 SER A C 1
ATOM 1720 O O . SER A 1 218 ? 33.694 -1.174 -111.193 1.00 42.03 218 SER A O 1
ATOM 1722 N N . HIS A 1 219 ? 34.891 -2.995 -111.790 1.00 36.69 219 HIS A N 1
ATOM 1723 C CA . HIS A 1 219 ? 35.819 -2.502 -112.826 1.00 36.69 219 HIS A CA 1
ATOM 1724 C C . HIS A 1 219 ? 36.944 -3.542 -112.992 1.00 36.69 219 HIS A C 1
ATOM 1726 O O . HIS A 1 219 ? 38.083 -3.349 -112.573 1.00 36.69 219 HIS A O 1
ATOM 1732 N N . SER A 1 220 ? 36.606 -4.683 -113.596 1.00 33.78 220 SER A N 1
ATOM 1733 C CA . SER A 1 220 ? 37.583 -5.506 -114.304 1.00 33.78 220 SER A CA 1
ATOM 1734 C C . SER A 1 220 ? 37.302 -5.417 -115.798 1.00 33.78 220 SER A C 1
ATOM 1736 O O . SER A 1 220 ? 36.150 -5.447 -116.216 1.00 33.78 220 SER A O 1
ATOM 1738 N N . GLU A 1 221 ? 38.395 -5.404 -116.558 1.00 35.12 221 GLU A N 1
ATOM 1739 C CA . GLU A 1 221 ? 38.490 -5.665 -117.997 1.00 35.12 221 GLU A CA 1
ATOM 1740 C C . GLU A 1 221 ? 38.266 -4.463 -118.932 1.00 35.12 221 GLU A C 1
ATOM 1742 O O . GLU A 1 221 ? 37.144 -4.126 -119.287 1.00 35.12 221 GLU A O 1
ATOM 1747 N N . HIS A 1 222 ? 39.363 -3.880 -119.425 1.00 35.19 222 HIS A N 1
ATOM 1748 C CA . HIS A 1 222 ? 39.801 -3.979 -120.833 1.00 35.19 222 HIS A CA 1
ATOM 1749 C C . HIS A 1 222 ? 40.915 -2.956 -121.105 1.00 35.19 222 HIS A C 1
ATOM 1751 O O . HIS A 1 222 ? 40.650 -1.768 -121.263 1.00 35.19 222 HIS A O 1
ATOM 1757 N N . SER A 1 223 ? 42.160 -3.424 -121.206 1.00 35.06 223 SER A N 1
ATOM 1758 C CA . SER A 1 223 ? 43.060 -3.134 -122.338 1.00 35.06 223 SER A CA 1
ATOM 1759 C C . SER A 1 223 ? 44.443 -3.701 -122.048 1.00 35.06 223 SER A C 1
ATOM 1761 O O . SER A 1 223 ? 45.229 -3.174 -121.266 1.00 35.06 223 SER A O 1
ATOM 1763 N N . ASN A 1 224 ? 44.682 -4.830 -122.698 1.00 39.62 224 ASN A N 1
ATOM 1764 C CA . ASN A 1 224 ? 45.985 -5.388 -122.987 1.00 39.62 224 ASN A CA 1
ATOM 1765 C C . ASN A 1 224 ? 46.568 -4.613 -124.183 1.00 39.62 224 ASN A C 1
ATOM 1767 O O . ASN A 1 224 ? 45.824 -4.393 -125.137 1.00 39.62 224 ASN A O 1
ATOM 1771 N N . ASP A 1 225 ? 47.842 -4.217 -124.115 1.00 34.75 225 ASP A N 1
ATOM 1772 C CA . ASP A 1 225 ? 48.874 -4.336 -125.169 1.00 34.75 225 ASP A CA 1
ATOM 1773 C C . ASP A 1 225 ? 49.965 -3.250 -125.029 1.00 34.75 225 ASP A C 1
ATOM 1775 O O . ASP A 1 225 ? 49.670 -2.100 -124.704 1.00 34.75 225 ASP A O 1
ATOM 1779 N N . GLY A 1 226 ? 51.230 -3.609 -125.291 1.00 36.72 226 GLY A N 1
ATOM 1780 C CA . GLY A 1 226 ? 52.307 -2.623 -125.481 1.00 36.72 226 GLY A CA 1
ATOM 1781 C C . GLY A 1 226 ? 53.611 -2.792 -124.689 1.00 36.72 226 GLY A C 1
ATOM 1782 O O . GLY A 1 226 ? 53.999 -1.904 -123.944 1.00 36.72 226 GLY A O 1
ATOM 1783 N N . ILE A 1 227 ? 54.319 -3.902 -124.916 1.00 45.19 227 ILE A N 1
ATOM 1784 C CA . ILE A 1 227 ? 55.746 -3.931 -125.316 1.00 45.19 227 ILE A CA 1
ATOM 1785 C C . ILE A 1 227 ? 56.805 -3.203 -124.434 1.00 45.19 227 ILE A C 1
ATOM 1787 O O . ILE A 1 227 ? 56.984 -1.993 -124.476 1.00 45.19 227 ILE A O 1
ATOM 1791 N N . LEU A 1 228 ? 57.635 -4.043 -123.792 1.00 49.84 228 LEU A N 1
ATOM 1792 C CA . LEU A 1 228 ? 59.096 -3.939 -123.580 1.00 49.84 228 LEU A CA 1
ATOM 1793 C C . LEU A 1 228 ? 59.683 -2.634 -122.999 1.00 49.84 228 LEU A C 1
ATOM 1795 O O . LEU A 1 228 ? 60.062 -1.739 -123.746 1.00 49.84 228 LEU A O 1
ATOM 1799 N N . ASN A 1 229 ? 59.980 -2.625 -121.693 1.00 42.03 229 ASN A N 1
ATOM 1800 C CA . ASN A 1 229 ? 61.344 -2.421 -121.167 1.00 42.03 229 ASN A CA 1
ATOM 1801 C C . ASN A 1 229 ? 61.367 -2.417 -119.629 1.00 42.03 229 ASN A C 1
ATOM 1803 O O . ASN A 1 229 ? 60.406 -2.011 -118.987 1.00 42.03 229 ASN A O 1
ATOM 1807 N N . ASN A 1 230 ? 62.538 -2.741 -119.073 1.00 46.50 230 ASN A N 1
ATOM 1808 C CA . ASN A 1 230 ? 63.007 -2.412 -117.717 1.00 46.50 230 ASN A CA 1
ATOM 1809 C C . ASN A 1 230 ? 62.947 -3.527 -116.648 1.00 46.50 230 ASN A C 1
ATOM 1811 O O . ASN A 1 230 ? 62.193 -3.475 -115.676 1.00 46.50 230 ASN A O 1
ATOM 1815 N N . SER A 1 231 ? 63.875 -4.484 -116.756 1.00 48.81 231 SER A N 1
ATOM 1816 C CA . SER A 1 231 ? 64.192 -5.534 -115.769 1.00 48.81 231 SER A CA 1
ATOM 1817 C C . SER A 1 231 ? 64.761 -5.024 -114.426 1.00 48.81 231 SER A C 1
ATOM 1819 O O . SER A 1 231 ? 65.371 -5.795 -113.688 1.00 48.81 231 SER A O 1
ATOM 1821 N N . MET A 1 232 ? 64.589 -3.739 -114.098 1.00 51.72 232 MET A N 1
ATOM 1822 C CA . MET A 1 232 ? 65.116 -3.106 -112.882 1.00 51.72 232 MET A CA 1
ATOM 1823 C C . MET A 1 232 ? 64.013 -2.631 -111.913 1.00 51.72 232 MET A C 1
ATOM 1825 O O . MET A 1 232 ? 64.295 -2.451 -110.732 1.00 51.72 232 MET A O 1
ATOM 1829 N N . ASN A 1 233 ? 62.747 -2.545 -112.356 1.00 55.00 233 ASN A N 1
ATOM 1830 C CA . ASN A 1 233 ? 61.602 -2.185 -111.498 1.00 55.00 233 ASN A CA 1
ATOM 1831 C C . ASN A 1 233 ? 60.909 -3.387 -110.819 1.00 55.00 233 ASN A C 1
ATOM 1833 O O . ASN A 1 233 ? 60.265 -3.212 -109.787 1.00 55.00 233 ASN A O 1
ATOM 1837 N N . ASP A 1 234 ? 61.059 -4.613 -111.334 1.00 57.66 234 ASP A N 1
ATOM 1838 C CA . ASP A 1 234 ? 60.354 -5.795 -110.800 1.00 57.66 234 ASP A CA 1
ATOM 1839 C C . ASP A 1 234 ? 60.911 -6.251 -109.432 1.00 57.66 234 ASP A C 1
ATOM 1841 O O . ASP A 1 234 ? 60.187 -6.782 -108.597 1.00 57.66 234 ASP A O 1
ATOM 1845 N N . SER A 1 235 ? 62.190 -5.983 -109.143 1.00 63.69 235 SER A N 1
ATOM 1846 C CA . SER A 1 235 ? 62.817 -6.292 -107.844 1.00 63.69 235 SER A CA 1
ATOM 1847 C C . SER A 1 235 ? 62.312 -5.387 -106.711 1.00 63.69 235 SER A C 1
ATOM 1849 O O . SER A 1 235 ? 62.018 -5.870 -105.617 1.00 63.69 235 SER A O 1
ATOM 1851 N N . ALA A 1 236 ? 62.163 -4.084 -106.974 1.00 69.00 236 ALA A N 1
ATOM 1852 C CA . ALA A 1 236 ? 61.654 -3.123 -105.996 1.00 69.00 236 ALA A CA 1
ATOM 1853 C C . ALA A 1 236 ? 60.162 -3.353 -105.711 1.00 69.00 236 ALA A C 1
ATOM 1855 O O . ALA A 1 236 ? 59.773 -3.468 -104.552 1.00 69.00 236 ALA A O 1
ATOM 1856 N N . LEU A 1 237 ? 59.359 -3.555 -106.762 1.00 71.12 237 LEU A N 1
ATOM 1857 C CA . LEU A 1 237 ? 57.931 -3.862 -106.638 1.00 71.12 237 LEU A CA 1
ATOM 1858 C C . LEU A 1 237 ? 57.675 -5.222 -105.967 1.00 71.12 237 LEU A C 1
ATOM 1860 O O . LEU A 1 237 ? 56.700 -5.372 -105.236 1.00 71.12 237 LEU A O 1
ATOM 1864 N N . ARG A 1 238 ? 58.547 -6.225 -106.163 1.00 73.25 238 ARG A N 1
ATOM 1865 C CA . ARG A 1 238 ? 58.481 -7.502 -105.426 1.00 73.25 238 ARG A CA 1
ATOM 1866 C C . ARG A 1 238 ? 58.741 -7.313 -103.936 1.00 73.25 238 ARG A C 1
ATOM 1868 O O . ARG A 1 238 ? 57.967 -7.827 -103.140 1.00 73.25 238 ARG A O 1
ATOM 1875 N N . LYS A 1 239 ? 59.770 -6.547 -103.561 1.00 78.81 239 LYS A N 1
ATOM 1876 C CA . LYS A 1 239 ? 60.069 -6.250 -102.150 1.00 78.81 239 LYS A CA 1
ATOM 1877 C C . LYS A 1 239 ? 58.948 -5.464 -101.476 1.00 78.81 239 LYS A C 1
ATOM 1879 O O . LYS A 1 239 ? 58.594 -5.783 -100.349 1.00 78.81 239 LYS A O 1
ATOM 1884 N N . GLU A 1 240 ? 58.370 -4.484 -102.163 1.00 79.25 240 GLU A N 1
ATOM 1885 C CA . GLU A 1 240 ? 57.225 -3.720 -101.659 1.00 79.25 240 GLU A CA 1
ATOM 1886 C C . GLU A 1 240 ? 55.976 -4.601 -101.521 1.00 79.25 240 GLU A C 1
ATOM 1888 O O . GLU A 1 240 ? 55.311 -4.579 -100.489 1.00 79.25 240 GLU A O 1
ATOM 1893 N N . ARG A 1 241 ? 55.708 -5.472 -102.502 1.00 79.44 241 ARG A N 1
ATOM 1894 C CA . ARG A 1 241 ? 54.632 -6.470 -102.422 1.00 79.44 241 ARG A CA 1
ATOM 1895 C C . ARG A 1 241 ? 54.835 -7.436 -101.254 1.00 79.44 241 ARG A C 1
ATOM 1897 O O . ARG A 1 241 ? 53.870 -7.762 -100.567 1.00 79.44 241 ARG A O 1
ATOM 1904 N N . ASP A 1 242 ? 56.052 -7.923 -101.045 1.00 81.44 242 ASP A N 1
ATOM 1905 C CA . ASP A 1 242 ? 56.356 -8.867 -99.969 1.00 81.44 242 ASP A CA 1
ATOM 1906 C C . ASP A 1 242 ? 56.291 -8.181 -98.593 1.00 81.44 242 ASP A C 1
ATOM 1908 O O . ASP A 1 242 ? 55.755 -8.765 -97.653 1.00 81.44 242 ASP A O 1
ATOM 1912 N N . ALA A 1 243 ? 56.711 -6.914 -98.491 1.00 82.38 243 ALA A N 1
ATOM 1913 C CA . ALA A 1 243 ? 56.541 -6.090 -97.294 1.00 82.38 243 ALA A CA 1
ATOM 1914 C C . ALA A 1 243 ? 55.059 -5.811 -96.985 1.00 82.38 243 ALA A C 1
ATOM 1916 O O . ALA A 1 243 ? 54.629 -5.971 -95.846 1.00 82.38 243 ALA A O 1
ATOM 1917 N N . LEU A 1 244 ? 54.248 -5.479 -97.996 1.00 83.81 244 LEU A N 1
ATOM 1918 C CA . LEU A 1 244 ? 52.802 -5.292 -97.839 1.00 83.81 244 LEU A CA 1
ATOM 1919 C C . LEU A 1 244 ? 52.091 -6.594 -97.451 1.00 83.81 244 LEU A C 1
ATOM 1921 O O . LEU A 1 244 ? 51.183 -6.573 -96.626 1.00 83.81 244 LEU A O 1
ATOM 1925 N N . LYS A 1 245 ? 52.511 -7.744 -97.992 1.00 83.12 245 LYS A N 1
ATOM 1926 C CA . LYS A 1 245 ? 51.992 -9.057 -97.575 1.00 83.12 245 LYS A CA 1
ATOM 1927 C C . LYS A 1 245 ? 52.365 -9.394 -96.133 1.00 83.12 245 LYS A C 1
ATOM 1929 O O . LYS A 1 245 ? 51.532 -9.960 -95.430 1.00 83.12 245 LYS A O 1
ATOM 1934 N N . ALA A 1 246 ? 53.580 -9.057 -95.703 1.00 84.75 246 ALA A N 1
ATOM 1935 C CA . ALA A 1 246 ? 54.010 -9.233 -94.320 1.00 84.75 246 ALA A CA 1
ATOM 1936 C C . ALA A 1 246 ? 53.195 -8.341 -93.368 1.00 84.75 246 ALA A C 1
ATOM 1938 O O . ALA A 1 246 ? 52.630 -8.857 -92.409 1.00 84.75 246 ALA A O 1
ATOM 1939 N N . ALA A 1 247 ? 53.024 -7.056 -93.696 1.00 85.69 247 ALA A N 1
ATOM 1940 C CA . ALA A 1 247 ? 52.192 -6.129 -92.927 1.00 85.69 247 ALA A CA 1
ATOM 1941 C C . ALA A 1 247 ? 50.716 -6.569 -92.878 1.00 85.69 247 ALA A C 1
ATOM 1943 O O . ALA A 1 247 ? 50.076 -6.499 -91.834 1.00 85.69 247 ALA A O 1
ATOM 1944 N N . LEU A 1 248 ? 50.172 -7.097 -93.981 1.00 83.25 248 LEU A N 1
ATOM 1945 C CA . LEU A 1 248 ? 48.816 -7.653 -94.017 1.00 83.25 248 LEU A CA 1
ATOM 1946 C C . LEU A 1 248 ? 48.689 -8.914 -93.146 1.00 83.25 248 LEU A C 1
ATOM 1948 O O . LEU A 1 248 ? 47.657 -9.126 -92.512 1.00 83.25 248 LEU A O 1
ATOM 1952 N N . ALA A 1 249 ? 49.708 -9.775 -93.126 1.00 84.38 249 ALA A N 1
ATOM 1953 C CA . ALA A 1 249 ? 49.722 -10.962 -92.275 1.00 84.38 249 ALA A CA 1
ATOM 1954 C C . ALA A 1 249 ? 49.809 -10.592 -90.786 1.00 84.38 249 ALA A C 1
ATOM 1956 O O . ALA A 1 249 ? 49.131 -11.212 -89.967 1.00 84.38 249 ALA A O 1
ATOM 1957 N N . GLU A 1 250 ? 50.586 -9.563 -90.449 1.00 86.44 250 GLU A N 1
ATOM 1958 C CA . GLU A 1 250 ? 50.692 -9.013 -89.097 1.00 86.44 250 GLU A CA 1
ATOM 1959 C C . GLU A 1 250 ? 49.380 -8.359 -88.649 1.00 86.44 250 GLU A C 1
ATOM 1961 O O . GLU A 1 250 ? 48.832 -8.764 -87.628 1.00 86.44 250 GLU A O 1
ATOM 1966 N N . ALA A 1 251 ? 48.777 -7.495 -89.472 1.00 85.50 251 ALA A N 1
ATOM 1967 C CA . ALA A 1 251 ? 47.470 -6.895 -89.193 1.00 85.50 251 ALA A CA 1
ATOM 1968 C C . ALA A 1 251 ? 46.356 -7.947 -89.031 1.00 85.50 251 ALA A C 1
ATOM 1970 O O . ALA A 1 251 ? 45.487 -7.815 -88.172 1.00 85.50 251 ALA A O 1
ATOM 1971 N N . LYS A 1 252 ? 46.382 -9.037 -89.813 1.00 86.94 252 LYS A N 1
ATOM 1972 C CA . LYS A 1 252 ? 45.447 -10.165 -89.639 1.00 86.94 252 LYS A CA 1
ATOM 1973 C C . LYS A 1 252 ? 45.668 -10.908 -88.326 1.00 86.94 252 LYS A C 1
ATOM 1975 O O . LYS A 1 252 ? 44.699 -11.356 -87.717 1.00 86.94 252 LYS A O 1
ATOM 1980 N N . ARG A 1 253 ? 46.923 -11.060 -87.896 1.00 87.12 253 ARG A N 1
ATOM 1981 C CA . ARG A 1 253 ? 47.258 -11.684 -86.613 1.00 87.12 253 ARG A CA 1
ATOM 1982 C C . ARG A 1 253 ? 46.830 -10.795 -85.447 1.00 87.12 253 ARG A C 1
ATOM 1984 O O . ARG A 1 253 ? 46.225 -11.308 -84.514 1.00 87.12 253 ARG A O 1
ATOM 1991 N N . GLU A 1 254 ? 47.074 -9.491 -85.526 1.00 88.81 254 GLU A N 1
ATOM 1992 C CA . GLU A 1 254 ? 46.611 -8.518 -84.532 1.00 88.81 254 GLU A CA 1
ATOM 1993 C C . GLU A 1 254 ? 45.082 -8.482 -84.451 1.00 88.81 254 GLU A C 1
ATOM 1995 O O . GLU A 1 254 ? 44.528 -8.579 -83.357 1.00 88.81 254 GLU A O 1
ATOM 2000 N N . LEU A 1 255 ? 44.383 -8.461 -85.590 1.00 87.94 255 LEU A N 1
ATOM 2001 C CA . LEU A 1 255 ? 42.921 -8.526 -85.629 1.00 87.94 255 LEU A CA 1
ATOM 2002 C C . LEU A 1 255 ? 42.391 -9.822 -85.000 1.00 87.94 255 LEU A C 1
ATOM 2004 O O . LEU A 1 255 ? 41.424 -9.786 -84.245 1.00 87.94 255 LEU A O 1
ATOM 2008 N N . ALA A 1 256 ? 43.037 -10.962 -85.266 1.00 86.94 256 ALA A N 1
ATOM 2009 C CA . ALA A 1 256 ? 42.678 -12.226 -84.630 1.00 86.94 256 ALA A CA 1
ATOM 2010 C C . ALA A 1 256 ? 42.862 -12.162 -83.104 1.00 86.94 256 ALA A C 1
ATOM 2012 O O . ALA A 1 256 ? 41.976 -12.598 -82.378 1.00 86.94 256 ALA A O 1
ATOM 2013 N N . THR A 1 257 ? 43.954 -11.562 -82.615 1.00 88.25 257 THR A N 1
ATOM 2014 C CA . THR A 1 257 ? 44.181 -11.388 -81.168 1.00 88.25 257 THR A CA 1
ATOM 2015 C C . THR A 1 257 ? 43.207 -10.397 -80.526 1.00 88.25 257 THR A C 1
ATOM 2017 O O . THR A 1 257 ? 42.754 -10.616 -79.407 1.00 88.25 257 THR A O 1
ATOM 2020 N N . GLN A 1 258 ? 42.829 -9.325 -81.228 1.00 88.81 258 GLN A N 1
ATOM 2021 C CA . GLN A 1 258 ? 41.809 -8.393 -80.748 1.00 88.81 258 GLN A CA 1
ATOM 2022 C C . GLN A 1 258 ? 40.436 -9.060 -80.687 1.00 88.81 258 GLN A C 1
ATOM 2024 O O . GLN A 1 258 ? 39.710 -8.850 -79.722 1.00 88.81 258 GLN A O 1
ATOM 2029 N N . LYS A 1 259 ? 40.104 -9.903 -81.672 1.00 90.25 259 LYS A N 1
ATOM 2030 C CA . LYS A 1 259 ? 38.850 -10.656 -81.686 1.00 90.25 259 LYS A CA 1
ATOM 2031 C C . LYS A 1 259 ? 38.769 -11.642 -80.520 1.00 90.25 259 LYS A C 1
ATOM 2033 O O . LYS A 1 259 ? 37.768 -11.635 -79.816 1.00 90.25 259 LYS A O 1
ATOM 2038 N N . THR A 1 260 ? 39.832 -12.406 -80.256 1.00 89.69 260 THR A N 1
ATOM 2039 C CA . THR A 1 260 ? 39.862 -13.312 -79.095 1.00 89.69 260 THR A CA 1
ATOM 2040 C C . THR A 1 260 ? 39.774 -12.549 -77.776 1.00 89.69 260 THR A C 1
ATOM 2042 O O . THR A 1 260 ? 39.046 -12.965 -76.887 1.00 89.69 260 THR A O 1
ATOM 2045 N N . ASN A 1 261 ? 40.460 -11.406 -77.652 1.00 88.56 261 ASN A N 1
ATOM 2046 C CA . ASN A 1 261 ? 40.400 -10.591 -76.435 1.00 88.56 261 ASN A CA 1
ATOM 2047 C C . ASN A 1 261 ? 39.009 -9.965 -76.223 1.00 88.56 261 ASN A C 1
ATOM 2049 O O . ASN A 1 261 ? 38.557 -9.843 -75.086 1.00 88.56 261 ASN A O 1
ATOM 2053 N N . ALA A 1 262 ? 38.330 -9.567 -77.303 1.00 87.94 262 ALA A N 1
ATOM 2054 C CA . ALA A 1 262 ? 36.964 -9.056 -77.250 1.00 87.94 262 ALA A CA 1
ATOM 2055 C C . ALA A 1 262 ? 35.958 -10.155 -76.869 1.00 87.94 262 ALA A C 1
ATOM 2057 O O . ALA A 1 262 ? 35.070 -9.897 -76.064 1.00 87.94 262 ALA A O 1
ATOM 2058 N N . GLU A 1 263 ? 36.126 -11.374 -77.391 1.00 89.50 263 GLU A N 1
ATOM 2059 C CA . GLU A 1 263 ? 35.319 -12.543 -77.015 1.00 89.50 263 GLU A CA 1
ATOM 2060 C C . GLU A 1 263 ? 35.501 -12.885 -75.526 1.00 89.50 263 GLU A C 1
ATOM 2062 O O . GLU A 1 263 ? 34.510 -12.982 -74.806 1.00 89.50 263 GLU A O 1
ATOM 2067 N N . THR A 1 264 ? 36.738 -12.931 -75.013 1.00 88.19 264 THR A N 1
ATOM 2068 C CA . THR A 1 264 ? 36.979 -13.169 -73.575 1.00 88.19 264 THR A CA 1
ATOM 2069 C C . THR A 1 264 ? 36.428 -12.051 -72.689 1.00 88.19 264 THR A C 1
ATOM 2071 O O . THR A 1 264 ? 35.863 -12.319 -71.635 1.00 88.19 264 THR A O 1
ATOM 2074 N N . ALA A 1 265 ? 36.541 -10.787 -73.117 1.00 89.06 265 ALA A N 1
ATOM 2075 C CA . ALA A 1 265 ? 35.987 -9.660 -72.367 1.00 89.06 265 ALA A CA 1
ATOM 2076 C C . ALA A 1 265 ? 34.448 -9.674 -72.353 1.00 89.06 265 ALA A C 1
ATOM 2078 O O . ALA A 1 265 ? 33.843 -9.260 -71.365 1.00 89.06 265 ALA A O 1
ATOM 2079 N N . ALA A 1 266 ? 33.814 -10.153 -73.428 1.00 90.94 266 ALA A N 1
ATOM 2080 C CA . ALA A 1 266 ? 32.368 -10.336 -73.493 1.00 90.94 266 ALA A CA 1
ATOM 2081 C C . ALA A 1 266 ? 31.896 -11.464 -72.560 1.00 90.94 266 ALA A C 1
ATOM 2083 O O . ALA A 1 266 ? 30.931 -11.267 -71.824 1.00 90.94 266 ALA A O 1
ATOM 2084 N N . GLU A 1 267 ? 32.604 -12.597 -72.522 1.00 90.81 267 GLU A N 1
ATOM 2085 C CA . GLU A 1 267 ? 32.322 -13.699 -71.587 1.00 90.81 267 GLU A CA 1
ATOM 2086 C C . GLU A 1 267 ? 32.504 -13.263 -70.118 1.00 90.81 267 GLU A C 1
ATOM 2088 O O . GLU A 1 267 ? 31.646 -13.521 -69.268 1.00 90.81 267 GLU A O 1
ATOM 2093 N N . ASP A 1 268 ? 33.570 -12.522 -69.802 1.00 89.31 268 ASP A N 1
ATOM 2094 C CA . ASP A 1 268 ? 33.786 -11.955 -68.464 1.00 89.31 268 ASP A CA 1
ATOM 2095 C C . ASP A 1 268 ? 32.689 -10.934 -68.088 1.00 89.31 268 ASP A C 1
ATOM 2097 O O . ASP A 1 268 ? 32.200 -10.907 -66.951 1.00 89.31 268 ASP A O 1
ATOM 2101 N N . ALA A 1 269 ? 32.231 -10.115 -69.039 1.00 90.31 269 ALA A N 1
ATOM 2102 C CA . ALA A 1 269 ? 31.113 -9.195 -68.831 1.00 90.31 269 ALA A CA 1
ATOM 2103 C C . ALA A 1 269 ? 29.783 -9.940 -68.593 1.00 90.31 269 ALA A C 1
ATOM 2105 O O . ALA A 1 269 ? 29.003 -9.556 -67.721 1.00 90.31 269 ALA A O 1
ATOM 2106 N N . GLU A 1 270 ? 29.524 -11.037 -69.305 1.00 93.06 270 GLU A N 1
ATOM 2107 C CA . GLU A 1 270 ? 28.320 -11.851 -69.115 1.00 93.06 270 GLU A CA 1
ATOM 2108 C C . GLU A 1 270 ? 28.330 -12.577 -67.758 1.00 93.06 270 GLU A C 1
ATOM 2110 O O . GLU A 1 270 ? 27.337 -12.572 -67.019 1.00 93.06 270 GLU A O 1
ATOM 2115 N N . THR A 1 271 ? 29.473 -13.144 -67.360 1.00 91.25 271 THR A N 1
ATOM 2116 C CA . THR A 1 271 ? 29.610 -13.813 -66.055 1.00 91.25 271 THR A CA 1
ATOM 2117 C C . THR A 1 271 ? 29.519 -12.835 -64.880 1.00 91.25 271 THR A C 1
ATOM 2119 O O . THR A 1 271 ? 28.985 -13.176 -63.823 1.00 91.25 271 THR A O 1
ATOM 2122 N N . THR A 1 272 ? 29.996 -11.599 -65.032 1.00 90.50 272 THR A N 1
ATOM 2123 C CA . THR A 1 272 ? 29.804 -10.552 -64.014 1.00 90.50 272 THR A CA 1
ATOM 2124 C C . THR A 1 272 ? 28.358 -10.063 -63.974 1.00 90.50 272 THR A C 1
ATOM 2126 O O . THR A 1 272 ? 27.800 -9.910 -62.885 1.00 90.50 272 THR A O 1
ATOM 2129 N N . GLN A 1 273 ? 27.701 -9.906 -65.126 1.00 93.75 273 GLN A N 1
ATOM 2130 C CA . GLN A 1 273 ? 26.295 -9.510 -65.197 1.00 93.75 273 GLN A CA 1
ATOM 2131 C C . GLN A 1 273 ? 25.359 -10.563 -64.582 1.00 93.75 273 GLN A C 1
ATOM 2133 O O . GLN A 1 273 ? 24.412 -10.211 -63.881 1.00 93.75 273 GLN A O 1
ATOM 2138 N N . THR A 1 274 ? 25.619 -11.855 -64.794 1.00 94.25 274 THR A N 1
ATOM 2139 C CA . THR A 1 274 ? 24.845 -12.948 -64.172 1.00 94.25 274 THR A CA 1
ATOM 2140 C C . THR A 1 274 ? 25.018 -12.988 -62.654 1.00 94.25 274 THR A C 1
ATOM 2142 O O . THR A 1 274 ? 24.023 -13.109 -61.941 1.00 94.25 274 THR A O 1
ATOM 2145 N N . LYS A 1 275 ? 26.240 -12.794 -62.137 1.00 95.00 275 LYS A N 1
ATOM 2146 C CA . LYS A 1 275 ? 26.493 -12.671 -60.688 1.00 95.00 275 LYS A CA 1
ATOM 2147 C C . LYS A 1 275 ? 25.779 -11.467 -60.074 1.00 95.00 275 LYS A C 1
ATOM 2149 O O . LYS A 1 275 ? 25.183 -11.598 -59.010 1.00 95.00 275 LYS A O 1
ATOM 2154 N N . LEU A 1 276 ? 25.809 -10.316 -60.749 1.00 94.00 276 LEU A N 1
ATOM 2155 C CA . LEU A 1 276 ? 25.095 -9.117 -60.304 1.00 94.00 276 LEU A CA 1
ATOM 2156 C C . LEU A 1 276 ? 23.580 -9.340 -60.267 1.00 94.00 276 LEU A C 1
ATOM 2158 O O . LEU A 1 276 ? 22.946 -8.953 -59.291 1.00 94.00 276 LEU A O 1
ATOM 2162 N N . ARG A 1 277 ? 23.006 -10.009 -61.277 1.00 94.88 277 ARG A N 1
ATOM 2163 C CA . ARG A 1 277 ? 21.581 -10.380 -61.273 1.00 94.88 277 ARG A CA 1
ATOM 2164 C C . ARG A 1 277 ? 21.240 -11.317 -60.114 1.00 94.88 277 ARG A C 1
ATOM 2166 O O . ARG A 1 277 ? 20.271 -11.055 -59.418 1.00 94.88 277 ARG A O 1
ATOM 2173 N N . ALA A 1 278 ? 22.048 -12.351 -59.870 1.00 94.50 278 ALA A N 1
ATOM 2174 C CA . ALA A 1 278 ? 21.823 -13.279 -58.760 1.00 94.50 278 ALA A CA 1
ATOM 2175 C C . ALA A 1 278 ? 21.866 -12.575 -57.393 1.00 94.50 278 ALA A C 1
ATOM 2177 O O . ALA A 1 278 ? 21.015 -12.826 -56.546 1.00 94.50 278 ALA A O 1
ATOM 2178 N N . LEU A 1 279 ? 22.817 -11.654 -57.198 1.00 95.38 279 LEU A N 1
ATOM 2179 C CA . LEU A 1 279 ? 22.904 -10.854 -55.976 1.00 95.38 279 LEU A CA 1
ATOM 2180 C C . LEU A 1 279 ? 21.727 -9.877 -55.838 1.00 95.38 279 LEU A C 1
ATOM 2182 O O . LEU A 1 279 ? 21.210 -9.707 -54.741 1.00 95.38 279 LEU A O 1
ATOM 2186 N N . ALA A 1 280 ? 21.276 -9.261 -56.934 1.00 93.94 280 ALA A N 1
ATOM 2187 C CA . ALA A 1 280 ? 20.085 -8.413 -56.919 1.00 93.94 280 ALA A CA 1
ATOM 2188 C C . ALA A 1 280 ? 18.828 -9.207 -56.522 1.00 93.94 280 ALA A C 1
ATOM 2190 O O . ALA A 1 280 ? 18.035 -8.716 -55.725 1.00 93.94 280 ALA A O 1
ATOM 2191 N N . THR A 1 281 ? 18.680 -10.442 -57.014 1.00 96.19 281 THR A N 1
ATOM 2192 C CA . THR A 1 281 ? 17.576 -11.333 -56.629 1.00 96.19 281 THR A CA 1
ATOM 2193 C C . THR A 1 281 ? 17.650 -11.755 -55.156 1.00 96.19 281 THR A C 1
ATOM 2195 O O . THR A 1 281 ? 16.638 -11.651 -54.475 1.00 96.19 281 THR A O 1
ATOM 2198 N N . ASP A 1 282 ? 18.821 -12.148 -54.632 1.00 95.25 282 ASP A N 1
ATOM 2199 C CA . ASP A 1 282 ? 18.995 -12.485 -53.198 1.00 95.25 282 ASP A CA 1
ATOM 2200 C C . ASP A 1 282 ? 18.682 -11.287 -52.286 1.00 95.25 282 ASP A C 1
ATOM 2202 O O . ASP A 1 282 ? 18.012 -11.424 -51.264 1.00 95.25 282 ASP A O 1
ATOM 2206 N N . LEU A 1 283 ? 19.117 -10.081 -52.672 1.00 94.44 283 LEU A N 1
ATOM 2207 C CA . LEU A 1 283 ? 18.791 -8.865 -51.927 1.00 94.44 283 LEU A CA 1
ATOM 2208 C C . LEU A 1 283 ? 17.294 -8.542 -51.967 1.00 94.44 283 LEU A C 1
ATOM 2210 O O . LEU A 1 283 ? 16.754 -8.094 -50.957 1.00 94.44 283 LEU A O 1
ATOM 2214 N N . GLN A 1 284 ? 16.629 -8.774 -53.099 1.00 95.88 284 GLN A N 1
ATOM 2215 C CA . GLN A 1 284 ? 15.188 -8.577 -53.218 1.00 95.88 284 GLN A CA 1
ATOM 2216 C C . GLN A 1 284 ? 14.410 -9.576 -52.346 1.00 95.88 284 GLN A C 1
ATOM 2218 O O . GLN A 1 284 ? 13.525 -9.158 -51.605 1.00 95.88 284 GLN A O 1
ATOM 2223 N N . GLU A 1 285 ? 14.789 -10.857 -52.348 1.00 96.44 285 GLU A N 1
ATOM 2224 C CA . GLU A 1 285 ? 14.166 -11.886 -51.501 1.00 96.44 285 GLU A CA 1
ATOM 2225 C C . GLU A 1 285 ? 14.327 -11.562 -50.007 1.00 96.44 285 GLU A C 1
ATOM 2227 O O . GLU A 1 285 ? 13.360 -11.609 -49.248 1.00 96.44 285 GLU A O 1
ATOM 2232 N N . ARG A 1 286 ? 15.519 -11.119 -49.583 1.00 95.25 286 ARG A N 1
ATOM 2233 C CA . ARG A 1 286 ? 15.748 -10.672 -48.197 1.00 95.25 286 ARG A CA 1
ATOM 2234 C C . ARG A 1 286 ? 14.936 -9.438 -47.827 1.00 95.25 286 ARG A C 1
ATOM 2236 O O . ARG A 1 286 ? 14.505 -9.326 -46.682 1.00 95.25 286 ARG A O 1
ATOM 2243 N N . LEU A 1 287 ? 14.760 -8.493 -48.750 1.00 94.69 287 LEU A N 1
ATOM 2244 C CA . LEU A 1 287 ? 13.918 -7.319 -48.512 1.00 94.69 287 LEU A CA 1
ATOM 2245 C C . LEU A 1 287 ? 12.451 -7.720 -48.344 1.00 94.69 287 LEU A C 1
ATOM 2247 O O . LEU A 1 287 ? 11.798 -7.226 -47.428 1.00 94.69 287 LEU A O 1
ATOM 2251 N N . GLU A 1 288 ? 11.952 -8.641 -49.167 1.00 95.88 288 GLU A N 1
ATOM 2252 C CA . GLU A 1 288 ? 10.590 -9.172 -49.053 1.00 95.88 288 GLU A CA 1
ATOM 2253 C C . GLU A 1 288 ? 10.386 -9.943 -47.738 1.00 95.88 288 GLU A C 1
ATOM 2255 O O . GLU A 1 288 ? 9.382 -9.735 -47.052 1.00 95.88 288 GLU A O 1
ATOM 2260 N N . GLU A 1 289 ? 11.355 -10.766 -47.323 1.00 96.31 289 GLU A N 1
ATOM 2261 C CA . GLU A 1 289 ? 11.315 -11.475 -46.038 1.00 96.31 289 GLU A CA 1
ATOM 2262 C C . GLU A 1 289 ? 11.312 -10.496 -44.856 1.00 96.31 289 GLU A C 1
ATOM 2264 O O . GLU A 1 289 ? 10.479 -10.612 -43.956 1.00 96.31 289 GLU A O 1
ATOM 2269 N N . ARG A 1 290 ? 12.164 -9.463 -44.889 1.00 93.06 290 ARG A N 1
ATOM 2270 C CA . ARG A 1 290 ? 12.191 -8.417 -43.854 1.00 93.06 290 ARG A CA 1
ATOM 2271 C C . ARG A 1 290 ? 10.913 -7.596 -43.813 1.00 93.06 290 ARG A C 1
ATOM 2273 O O . ARG A 1 290 ? 10.442 -7.269 -42.726 1.00 93.06 290 ARG A O 1
ATOM 2280 N N . GLN A 1 291 ? 10.327 -7.289 -44.967 1.00 96.06 291 GLN A N 1
ATOM 2281 C CA . GLN A 1 291 ? 9.041 -6.603 -45.029 1.00 96.06 291 GLN A CA 1
ATOM 2282 C C . GLN A 1 291 ? 7.926 -7.467 -44.430 1.00 96.06 291 GLN A C 1
ATOM 2284 O O . GLN A 1 291 ? 7.061 -6.951 -43.723 1.00 96.06 291 GLN A O 1
ATOM 2289 N N . LYS A 1 292 ? 7.958 -8.782 -44.665 1.00 96.81 292 LYS A N 1
ATOM 2290 C CA . LYS A 1 292 ? 7.010 -9.722 -44.065 1.00 96.81 292 LYS A CA 1
ATOM 2291 C C . LYS A 1 292 ? 7.179 -9.810 -42.546 1.00 96.81 292 LYS A C 1
ATOM 2293 O O . LYS A 1 292 ? 6.190 -9.680 -41.835 1.00 96.81 292 LYS A O 1
ATOM 2298 N N . GLU A 1 293 ? 8.408 -9.951 -42.047 1.00 96.12 293 GLU A N 1
ATOM 2299 C CA . GLU A 1 293 ? 8.698 -9.927 -40.603 1.00 96.12 293 GLU A CA 1
ATOM 2300 C C . GLU A 1 293 ? 8.209 -8.630 -39.943 1.00 96.12 293 GLU A C 1
ATOM 2302 O O . GLU A 1 293 ? 7.627 -8.660 -38.856 1.00 96.12 293 GLU A O 1
ATOM 2307 N N . LEU A 1 294 ? 8.417 -7.489 -40.608 1.00 94.75 294 LEU A N 1
ATOM 2308 C CA . LEU A 1 294 ? 7.961 -6.188 -40.127 1.00 94.75 294 LEU A CA 1
ATOM 2309 C C . LEU A 1 294 ? 6.430 -6.121 -40.059 1.00 94.75 294 LEU A C 1
ATOM 2311 O O . LEU A 1 294 ? 5.884 -5.644 -39.062 1.00 94.75 294 LEU A O 1
ATOM 2315 N N . ASN A 1 295 ? 5.736 -6.627 -41.081 1.00 95.44 295 ASN A N 1
ATOM 2316 C CA . ASN A 1 295 ? 4.274 -6.668 -41.117 1.00 95.44 295 ASN A CA 1
ATOM 2317 C C . ASN A 1 295 ? 3.706 -7.589 -40.022 1.00 95.44 295 ASN A C 1
ATOM 2319 O O . ASN A 1 295 ? 2.818 -7.167 -39.283 1.00 95.44 295 ASN A O 1
ATOM 2323 N N . ASP A 1 296 ? 4.264 -8.792 -39.854 1.00 96.75 296 ASP A N 1
ATOM 2324 C CA . ASP A 1 296 ? 3.860 -9.752 -38.817 1.00 96.75 296 ASP A CA 1
ATOM 2325 C C . ASP A 1 296 ? 4.091 -9.184 -37.403 1.00 96.75 296 ASP A C 1
ATOM 2327 O O . ASP A 1 296 ? 3.280 -9.378 -36.495 1.00 96.75 296 ASP A O 1
ATOM 2331 N N . SER A 1 297 ? 5.204 -8.468 -37.199 1.00 91.88 297 SER A N 1
ATOM 2332 C CA . SER A 1 297 ? 5.495 -7.774 -35.938 1.00 91.88 297 SER A CA 1
ATOM 2333 C C . SER A 1 297 ? 4.504 -6.635 -35.679 1.00 91.88 297 SER A C 1
ATOM 2335 O O . SER A 1 297 ? 3.973 -6.510 -34.576 1.00 91.88 297 SER A O 1
ATOM 2337 N N . THR A 1 298 ? 4.188 -5.845 -36.709 1.00 95.25 298 THR A N 1
ATOM 2338 C CA . THR A 1 298 ? 3.214 -4.744 -36.636 1.00 95.25 298 THR A CA 1
ATOM 2339 C C . THR A 1 298 ? 1.808 -5.252 -36.306 1.00 95.25 298 THR A C 1
ATOM 2341 O O . THR A 1 298 ? 1.124 -4.667 -35.467 1.00 95.25 298 THR A O 1
ATOM 2344 N N . GLU A 1 299 ? 1.377 -6.364 -36.907 1.00 96.75 299 GLU A N 1
ATOM 2345 C CA . GLU A 1 299 ? 0.080 -6.983 -36.609 1.00 96.75 299 GLU A CA 1
ATOM 2346 C C . GLU A 1 299 ? 0.011 -7.488 -35.161 1.00 96.75 299 GLU A C 1
ATOM 2348 O O . GLU A 1 299 ? -0.970 -7.225 -34.460 1.00 96.75 299 GLU A O 1
ATOM 2353 N N . LYS A 1 300 ? 1.076 -8.141 -34.674 1.00 96.31 300 LYS A N 1
ATOM 2354 C CA . LYS A 1 300 ? 1.172 -8.562 -33.269 1.00 96.31 300 LYS A CA 1
ATOM 2355 C C . LYS A 1 300 ? 1.121 -7.372 -32.317 1.00 96.31 300 LYS A C 1
ATOM 2357 O O . LYS A 1 300 ? 0.383 -7.439 -31.341 1.00 96.31 300 LYS A O 1
ATOM 2362 N N . LEU A 1 301 ? 1.840 -6.290 -32.622 1.00 93.19 301 LEU A N 1
ATOM 2363 C CA . LEU A 1 301 ? 1.817 -5.059 -31.828 1.00 93.19 301 LEU A CA 1
ATOM 2364 C C . LEU A 1 301 ? 0.416 -4.439 -31.772 1.00 93.19 301 LEU A C 1
ATOM 2366 O O . LEU A 1 301 ? -0.049 -4.069 -30.696 1.00 93.19 301 LEU A O 1
ATOM 2370 N N . LEU A 1 302 ? -0.299 -4.385 -32.900 1.00 96.75 302 LEU A N 1
ATOM 2371 C CA . LEU A 1 302 ? -1.688 -3.916 -32.936 1.00 96.75 302 LEU A CA 1
ATOM 2372 C C . LEU A 1 302 ? -2.624 -4.814 -32.120 1.00 96.75 302 LEU A C 1
ATOM 2374 O O . LEU A 1 302 ? -3.529 -4.317 -31.450 1.00 96.75 302 LEU A O 1
ATOM 2378 N N . GLN A 1 303 ? -2.422 -6.132 -32.157 1.00 97.00 303 GLN A N 1
ATOM 2379 C CA . GLN A 1 303 ? -3.212 -7.063 -31.358 1.00 97.00 303 GLN A CA 1
ATOM 2380 C C . GLN A 1 303 ? -2.939 -6.889 -29.859 1.00 97.00 303 GLN A C 1
ATOM 2382 O O . GLN A 1 303 ? -3.891 -6.838 -29.081 1.00 97.00 303 GLN A O 1
ATOM 2387 N N . THR A 1 304 ? -1.672 -6.748 -29.455 1.00 92.69 304 THR A N 1
ATOM 2388 C CA . THR A 1 304 ? -1.310 -6.494 -28.054 1.00 92.69 304 THR A CA 1
ATOM 2389 C C . THR A 1 304 ? -1.823 -5.142 -27.571 1.00 92.69 304 THR A C 1
ATOM 2391 O O . THR A 1 304 ? -2.320 -5.062 -26.451 1.00 92.69 304 THR A O 1
ATOM 2394 N N . GLN A 1 305 ? -1.793 -4.113 -28.425 1.00 95.75 305 GLN A N 1
ATOM 2395 C CA . GLN A 1 305 ? -2.348 -2.799 -28.104 1.00 95.75 305 GLN A CA 1
ATOM 2396 C C . GLN A 1 305 ? -3.851 -2.892 -27.827 1.00 95.75 305 GLN A C 1
ATOM 2398 O O . GLN A 1 305 ? -4.307 -2.431 -26.793 1.00 95.75 305 GLN A O 1
ATOM 2403 N N . ARG A 1 306 ? -4.620 -3.589 -28.674 1.00 96.69 306 ARG A N 1
ATOM 2404 C CA . ARG A 1 306 ? -6.061 -3.789 -28.431 1.00 96.69 306 ARG A CA 1
ATOM 2405 C C . ARG A 1 306 ? -6.342 -4.519 -27.120 1.00 96.69 306 ARG A C 1
ATOM 2407 O O . ARG A 1 306 ? -7.273 -4.167 -26.409 1.00 96.69 306 ARG A O 1
ATOM 2414 N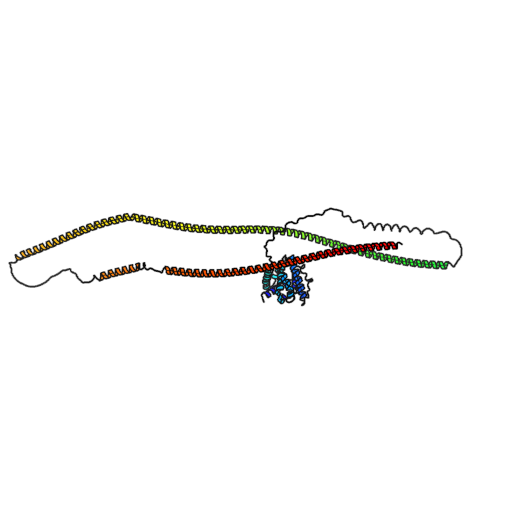 N . THR A 1 307 ? -5.549 -5.541 -26.792 1.00 96.12 307 THR A N 1
ATOM 2415 C CA . THR A 1 307 ? -5.718 -6.249 -25.513 1.00 96.12 307 THR A CA 1
ATOM 2416 C C . THR A 1 307 ? -5.337 -5.394 -24.309 1.00 96.12 307 THR A C 1
ATOM 2418 O O . THR A 1 307 ? -5.904 -5.596 -23.237 1.00 96.12 307 THR A O 1
ATOM 2421 N N . LEU A 1 308 ? -4.395 -4.462 -24.482 1.00 94.25 308 LEU A N 1
ATOM 2422 C CA . LEU A 1 308 ? -4.023 -3.487 -23.465 1.00 94.25 308 LEU A CA 1
ATOM 2423 C C . LEU A 1 308 ? -5.165 -2.488 -23.253 1.00 94.25 308 LEU A C 1
ATOM 2425 O O . LEU A 1 308 ? -5.628 -2.364 -22.126 1.00 94.25 308 LEU A O 1
ATOM 2429 N N . ASP A 1 309 ? -5.702 -1.902 -24.326 1.00 96.25 309 ASP A N 1
ATOM 2430 C CA . ASP A 1 309 ? -6.838 -0.972 -24.267 1.00 96.25 309 ASP A CA 1
ATOM 2431 C C . ASP A 1 309 ? -8.072 -1.630 -23.597 1.00 96.25 309 ASP A C 1
ATOM 2433 O O . ASP A 1 309 ? -8.727 -1.040 -22.735 1.00 96.25 309 ASP A O 1
ATOM 2437 N N . ASP A 1 310 ? -8.364 -2.897 -23.922 1.00 96.50 310 ASP A N 1
ATOM 2438 C CA . ASP A 1 310 ? -9.441 -3.676 -23.288 1.00 96.50 310 ASP A CA 1
ATOM 2439 C C . ASP A 1 310 ? -9.184 -3.944 -21.791 1.00 96.50 310 ASP A C 1
ATOM 2441 O O . ASP A 1 310 ? -10.125 -4.061 -20.996 1.00 96.50 310 ASP A O 1
ATOM 2445 N N . ALA A 1 311 ? -7.919 -4.114 -21.395 1.00 93.06 311 ALA A N 1
ATOM 2446 C CA . ALA A 1 311 ? -7.536 -4.299 -20.000 1.00 93.06 311 ALA A CA 1
ATOM 2447 C C . ALA A 1 311 ? -7.632 -2.979 -19.223 1.00 93.06 311 ALA A C 1
ATOM 2449 O O . ALA A 1 311 ? -8.180 -2.974 -18.121 1.00 93.06 311 ALA A O 1
ATOM 2450 N N . GLU A 1 312 ? -7.189 -1.871 -19.814 1.00 94.12 312 GLU A N 1
ATOM 2451 C CA . GLU A 1 312 ? -7.321 -0.520 -19.262 1.00 94.12 312 GLU A CA 1
ATOM 2452 C C . GLU A 1 312 ? -8.792 -0.148 -19.048 1.00 94.12 312 GLU A C 1
ATOM 2454 O O . GLU A 1 312 ? -9.164 0.305 -17.965 1.00 94.12 312 GLU A O 1
ATOM 2459 N N . ALA A 1 313 ? -9.668 -0.442 -20.016 1.00 96.44 313 ALA A N 1
ATOM 2460 C CA . ALA A 1 313 ? -11.108 -0.234 -19.868 1.00 96.44 313 ALA A CA 1
ATOM 2461 C C . ALA A 1 313 ? -11.691 -1.017 -18.675 1.00 96.44 313 ALA A C 1
ATOM 2463 O O . ALA A 1 313 ? -12.462 -0.475 -17.885 1.00 96.44 313 ALA A O 1
ATOM 2464 N N . LYS A 1 314 ? -11.279 -2.279 -18.481 1.00 96.69 314 LYS A N 1
ATOM 2465 C CA . LYS A 1 314 ? -11.710 -3.087 -17.324 1.00 96.69 314 LYS A CA 1
ATOM 2466 C C . LYS A 1 314 ? -11.162 -2.566 -16.000 1.00 96.69 314 LYS A C 1
ATOM 2468 O O . LYS A 1 314 ? -11.859 -2.660 -14.991 1.00 96.69 314 LYS A O 1
ATOM 2473 N N . ILE A 1 315 ? -9.928 -2.067 -15.982 1.00 93.56 315 ILE A N 1
ATOM 2474 C CA . ILE A 1 315 ? -9.333 -1.450 -14.792 1.00 93.56 315 ILE A CA 1
ATOM 2475 C C . ILE A 1 315 ? -10.138 -0.208 -14.406 1.00 93.56 315 ILE A C 1
ATOM 2477 O O . ILE A 1 315 ? -10.487 -0.066 -13.235 1.00 93.56 315 ILE A O 1
ATOM 2481 N N . ASN A 1 316 ? -10.516 0.627 -15.373 1.00 94.12 316 ASN A N 1
ATOM 2482 C CA . ASN A 1 316 ? -11.344 1.808 -15.126 1.00 94.12 316 ASN A CA 1
ATOM 2483 C C . ASN A 1 316 ? -12.732 1.431 -14.576 1.00 94.12 316 ASN A C 1
ATOM 2485 O O . ASN A 1 316 ? -13.132 1.953 -13.537 1.00 94.12 316 ASN A O 1
ATOM 2489 N N . ASP A 1 317 ? -13.409 0.447 -15.179 1.00 96.31 317 ASP A N 1
ATOM 2490 C CA . ASP A 1 317 ? -14.698 -0.074 -14.691 1.00 96.31 317 ASP A CA 1
ATOM 2491 C C . ASP A 1 317 ? -14.611 -0.636 -13.259 1.00 96.31 317 ASP A C 1
ATOM 2493 O O . ASP A 1 317 ? -15.536 -0.489 -12.455 1.00 96.31 317 ASP A O 1
ATOM 2497 N N . LEU A 1 318 ? -13.529 -1.354 -12.936 1.00 95.25 318 LEU A N 1
ATOM 2498 C CA . LEU A 1 318 ? -13.304 -1.889 -11.591 1.00 95.25 318 LEU A CA 1
ATOM 2499 C C . LEU A 1 318 ? -12.984 -0.779 -10.590 1.00 95.25 318 LEU A C 1
ATOM 2501 O O . LEU A 1 318 ? -13.432 -0.859 -9.449 1.00 95.25 318 LEU A O 1
ATOM 2505 N N . THR A 1 319 ? -12.257 0.250 -11.018 1.00 95.12 319 THR A N 1
ATOM 2506 C CA . THR A 1 319 ? -11.924 1.412 -10.189 1.00 95.12 319 THR A CA 1
ATOM 2507 C C . THR A 1 319 ? -13.181 2.206 -9.842 1.00 95.12 319 THR A C 1
ATOM 2509 O O . THR A 1 319 ? -13.411 2.477 -8.667 1.00 95.12 319 THR A O 1
ATOM 2512 N N . GLU A 1 320 ? -14.059 2.479 -10.814 1.00 95.50 320 GLU A N 1
ATOM 2513 C CA . GLU A 1 320 ? -15.348 3.142 -10.564 1.00 95.50 320 GLU A CA 1
ATOM 2514 C C . GLU A 1 320 ? -16.225 2.324 -9.603 1.00 95.50 320 GLU A C 1
ATOM 2516 O O . GLU A 1 320 ? -16.779 2.858 -8.641 1.00 95.50 320 GLU A O 1
ATOM 2521 N N . LYS A 1 321 ? -16.291 1.000 -9.796 1.00 96.44 321 LYS A N 1
ATOM 2522 C CA . LYS A 1 321 ? -17.002 0.109 -8.866 1.00 96.44 321 LYS A CA 1
ATOM 2523 C C . LYS A 1 321 ? -16.411 0.145 -7.463 1.00 96.44 321 LYS A C 1
ATOM 2525 O O . LYS A 1 321 ? -17.177 0.128 -6.503 1.00 96.44 321 LYS A O 1
ATOM 2530 N N . ASN A 1 322 ? -15.089 0.187 -7.326 1.00 91.75 322 ASN A N 1
ATOM 2531 C CA . ASN A 1 322 ? -14.453 0.233 -6.015 1.00 91.75 322 ASN A CA 1
ATOM 2532 C C . ASN A 1 322 ? -14.818 1.525 -5.270 1.00 91.75 322 ASN A C 1
ATOM 2534 O O . ASN A 1 322 ? -15.277 1.451 -4.136 1.00 91.75 322 ASN A O 1
ATOM 2538 N N . VAL A 1 323 ? -14.765 2.674 -5.954 1.00 94.31 323 VAL A N 1
ATOM 2539 C CA . VAL A 1 323 ? -15.205 3.965 -5.396 1.00 94.31 323 VAL A CA 1
ATOM 2540 C C . VAL A 1 323 ? -16.672 3.905 -4.954 1.00 94.31 323 VAL A C 1
ATOM 2542 O O . VAL A 1 323 ? -17.006 4.293 -3.838 1.00 94.31 323 VAL A O 1
ATOM 2545 N N . THR A 1 324 ? -17.563 3.335 -5.773 1.00 94.69 324 THR A N 1
ATOM 2546 C CA . THR A 1 324 ? -18.984 3.214 -5.387 1.00 94.69 324 THR A CA 1
ATOM 2547 C C . THR A 1 324 ? -19.196 2.304 -4.170 1.00 94.69 324 THR A C 1
ATOM 2549 O O . THR A 1 324 ? -20.080 2.557 -3.353 1.00 94.69 324 THR A O 1
ATOM 2552 N N . LEU A 1 325 ? -18.386 1.249 -4.022 1.00 95.56 325 LEU A N 1
ATOM 2553 C CA . LEU A 1 325 ? -18.443 0.350 -2.868 1.00 95.56 325 LEU A CA 1
ATOM 2554 C C . LEU A 1 325 ? -17.901 1.016 -1.599 1.00 95.56 325 LEU A C 1
ATOM 2556 O O . LEU A 1 325 ? -18.429 0.758 -0.517 1.00 95.56 325 LEU A O 1
ATOM 2560 N N . GLU A 1 326 ? -16.885 1.870 -1.719 1.00 94.19 326 GLU A N 1
ATOM 256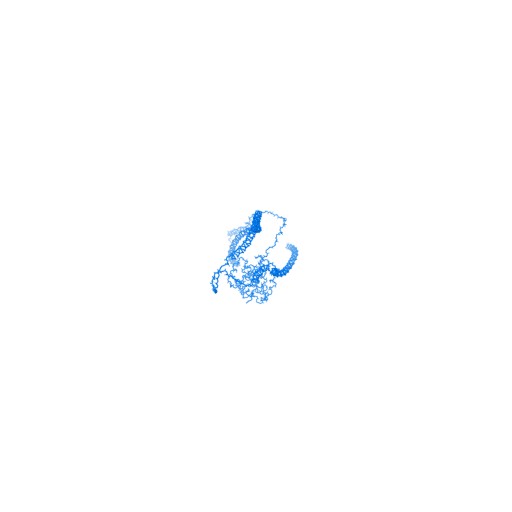1 C CA . GLU A 1 326 ? -16.382 2.691 -0.614 1.00 94.19 326 GLU A CA 1
ATOM 2562 C C . GLU A 1 326 ? -17.469 3.651 -0.108 1.00 94.19 326 GLU A C 1
ATOM 2564 O O . GLU A 1 326 ? -17.768 3.655 1.090 1.00 94.19 326 GLU A O 1
ATOM 2569 N N . ASP A 1 327 ? -18.169 4.345 -1.011 1.00 95.12 327 ASP A N 1
ATOM 2570 C CA . ASP A 1 327 ? -19.307 5.206 -0.661 1.00 95.12 327 ASP A CA 1
ATOM 2571 C C . ASP A 1 327 ? -20.435 4.424 0.044 1.00 95.12 327 ASP A C 1
ATOM 2573 O O . ASP A 1 327 ? -21.010 4.868 1.048 1.00 95.12 327 ASP A O 1
ATOM 2577 N N . GLU A 1 328 ? -20.773 3.226 -0.450 1.00 96.75 328 GLU A N 1
ATOM 2578 C CA . GLU A 1 328 ? -21.773 2.360 0.184 1.00 96.75 328 GLU A CA 1
ATOM 2579 C C . GLU A 1 328 ? -21.344 1.901 1.585 1.00 96.75 328 GLU A C 1
ATOM 2581 O O . GLU A 1 328 ? -22.175 1.837 2.505 1.00 96.75 328 GLU A O 1
ATOM 2586 N N . LEU A 1 329 ? -20.055 1.606 1.768 1.00 95.38 329 LEU A N 1
ATOM 2587 C CA . LEU A 1 329 ? -19.473 1.204 3.044 1.00 95.38 329 LEU A CA 1
ATOM 2588 C C . LEU A 1 329 ? -19.515 2.357 4.055 1.00 95.38 329 LEU A C 1
ATOM 2590 O O . LEU A 1 329 ? -19.885 2.139 5.216 1.00 95.38 329 LEU A O 1
ATOM 2594 N N . ASP A 1 330 ? -19.252 3.586 3.621 1.00 96.25 330 ASP A N 1
ATOM 2595 C CA . ASP A 1 330 ? -19.376 4.786 4.449 1.00 96.25 330 ASP A CA 1
ATOM 2596 C C . ASP A 1 330 ? -20.822 5.048 4.877 1.00 96.25 330 ASP A C 1
ATOM 2598 O O . ASP A 1 330 ? -21.104 5.280 6.063 1.00 96.25 330 ASP A O 1
ATOM 2602 N N . ILE A 1 331 ? -21.778 4.910 3.954 1.00 96.31 331 ILE A N 1
ATOM 2603 C CA . ILE A 1 331 ? -23.209 5.001 4.272 1.00 96.31 331 ILE A CA 1
ATOM 2604 C C . ILE A 1 331 ? -23.613 3.912 5.276 1.00 96.31 331 ILE A C 1
ATOM 2606 O O . ILE A 1 331 ? -24.363 4.181 6.227 1.00 96.31 331 ILE A O 1
ATOM 2610 N N . ALA A 1 332 ? -23.142 2.676 5.093 1.00 94.25 332 ALA A N 1
ATOM 2611 C CA . ALA A 1 332 ? -23.424 1.567 5.999 1.00 94.25 332 ALA A CA 1
ATOM 2612 C C . ALA A 1 332 ? -22.835 1.813 7.397 1.00 94.25 332 ALA A C 1
ATOM 2614 O O . ALA A 1 332 ? -23.531 1.625 8.401 1.00 94.25 332 ALA A O 1
ATOM 2615 N N . ASN A 1 333 ? -21.602 2.315 7.478 1.00 95.69 333 ASN A N 1
ATOM 2616 C CA . ASN A 1 333 ? -20.948 2.685 8.730 1.00 95.69 333 ASN A CA 1
ATOM 2617 C C . ASN A 1 333 ? -21.688 3.817 9.452 1.00 95.69 333 ASN A C 1
ATOM 2619 O O . ASN A 1 333 ? -21.934 3.724 10.661 1.00 95.69 333 ASN A O 1
ATOM 2623 N N . ALA A 1 334 ? -22.123 4.852 8.731 1.00 96.38 334 ALA A N 1
ATOM 2624 C CA . ALA A 1 334 ? -22.925 5.934 9.294 1.00 96.38 334 ALA A CA 1
ATOM 2625 C C . ALA A 1 334 ? -24.260 5.415 9.862 1.00 96.38 334 ALA A C 1
ATOM 2627 O O . ALA A 1 334 ? -24.636 5.756 10.991 1.00 96.38 334 ALA A O 1
ATOM 2628 N N . LYS A 1 335 ? -24.954 4.527 9.132 1.00 96.19 335 LYS A N 1
ATOM 2629 C CA . LYS A 1 335 ? -26.179 3.861 9.613 1.00 96.19 335 LYS A CA 1
ATOM 2630 C C . LYS A 1 335 ? -25.911 3.001 10.849 1.00 96.19 335 LYS A C 1
ATOM 2632 O O . LYS A 1 335 ? -26.677 3.071 11.809 1.00 96.19 335 LYS A O 1
ATOM 2637 N N . ALA A 1 336 ? -24.814 2.247 10.876 1.00 96.12 336 ALA A N 1
ATOM 2638 C CA . ALA A 1 336 ? -24.428 1.441 12.032 1.00 96.12 336 ALA A CA 1
ATOM 2639 C C . ALA A 1 336 ? -24.163 2.309 13.276 1.00 96.12 336 ALA A C 1
ATOM 2641 O O . ALA A 1 336 ? -24.590 1.967 14.380 1.00 96.12 336 ALA A O 1
ATOM 2642 N N . GLN A 1 337 ? -23.519 3.469 13.118 1.00 96.19 337 GLN A N 1
ATOM 2643 C CA . GLN A 1 337 ? -23.325 4.420 14.217 1.00 96.19 337 GLN A CA 1
ATOM 2644 C C . GLN A 1 337 ? -24.645 5.026 14.714 1.00 96.19 337 GLN A C 1
ATOM 2646 O O . GLN A 1 337 ? -24.834 5.176 15.925 1.00 96.19 337 GLN A O 1
ATOM 2651 N N . GLN A 1 338 ? -25.570 5.366 13.811 1.00 97.25 338 GLN A N 1
ATOM 2652 C CA . GLN A 1 338 ? -26.908 5.827 14.196 1.00 97.25 338 GLN A CA 1
ATOM 2653 C C . GLN A 1 338 ? -27.667 4.747 14.972 1.00 97.25 338 GLN A C 1
ATOM 2655 O O . GLN A 1 338 ? -28.280 5.047 15.998 1.00 97.25 338 GLN A O 1
ATOM 2660 N N . LEU A 1 339 ? -27.569 3.491 14.533 1.00 96.69 339 LEU A N 1
ATOM 2661 C CA . LEU A 1 339 ? -28.212 2.361 15.190 1.00 96.69 339 LEU A CA 1
ATOM 2662 C C . LEU A 1 339 ? -27.637 2.134 16.594 1.00 96.69 339 LEU A C 1
ATOM 2664 O O . LEU A 1 339 ? -28.409 2.042 17.541 1.00 96.69 339 LEU A O 1
ATOM 2668 N N . LYS A 1 340 ? -26.311 2.210 16.778 1.00 96.06 340 LYS A N 1
ATOM 2669 C CA . LYS A 1 340 ? -25.679 2.176 18.115 1.00 96.06 340 LYS A CA 1
ATOM 2670 C C . LYS A 1 340 ? -26.188 3.286 19.043 1.00 96.06 340 LYS A C 1
ATOM 2672 O O . LYS A 1 340 ? -26.413 3.052 20.231 1.00 96.06 340 LYS A O 1
ATOM 2677 N N . LYS A 1 341 ? -26.391 4.505 18.525 1.00 97.19 341 LYS A N 1
ATOM 2678 C CA . LYS A 1 341 ? -26.977 5.612 19.308 1.00 97.19 341 LYS A CA 1
ATOM 2679 C C . LYS A 1 341 ? -28.426 5.308 19.697 1.00 97.19 341 LYS A C 1
ATOM 2681 O O . LYS A 1 341 ? -28.798 5.542 20.845 1.00 97.19 341 LYS A O 1
ATOM 2686 N N . ALA A 1 342 ? -29.225 4.774 18.775 1.00 95.06 342 ALA A N 1
ATOM 2687 C CA . ALA A 1 342 ? -30.603 4.369 19.046 1.00 95.06 342 ALA A CA 1
ATOM 2688 C C . ALA A 1 342 ? -30.683 3.201 20.048 1.00 95.06 342 ALA A C 1
ATOM 2690 O O . ALA A 1 342 ? -31.520 3.207 20.946 1.00 95.06 342 ALA A O 1
ATOM 2691 N N . GLU A 1 343 ? -29.779 2.227 19.973 1.00 95.50 343 GLU A N 1
ATOM 2692 C CA . GLU A 1 343 ? -29.683 1.147 20.959 1.00 95.50 343 GLU A CA 1
ATOM 2693 C C . GLU A 1 343 ? -29.364 1.690 22.355 1.00 95.50 343 GLU A C 1
ATOM 2695 O O . GLU A 1 343 ? -30.018 1.321 23.333 1.00 95.50 343 GLU A O 1
ATOM 2700 N N . ALA A 1 344 ? -28.419 2.630 22.462 1.00 95.81 344 ALA A N 1
ATOM 2701 C CA . ALA A 1 344 ? -28.085 3.265 23.734 1.00 95.81 344 ALA A CA 1
ATOM 2702 C C . ALA A 1 344 ? -29.279 4.026 24.343 1.00 95.81 344 ALA A C 1
ATOM 2704 O O . ALA A 1 344 ? -29.501 3.959 25.557 1.00 95.81 344 ALA A O 1
ATOM 2705 N N . THR A 1 345 ? -30.085 4.717 23.526 1.00 96.12 345 THR A N 1
ATOM 2706 C CA . THR A 1 345 ? -31.295 5.394 24.022 1.00 96.12 345 THR A CA 1
ATOM 2707 C C . THR A 1 345 ? -32.360 4.396 24.470 1.00 96.12 345 THR A C 1
ATOM 2709 O O . THR A 1 345 ? -32.966 4.600 25.523 1.00 96.12 345 THR A O 1
ATOM 2712 N N . VAL A 1 346 ? -32.544 3.280 23.756 1.00 96.81 346 VAL A N 1
ATOM 2713 C CA . VAL A 1 346 ? -33.453 2.197 24.167 1.00 96.81 346 VAL A CA 1
ATOM 2714 C C . VAL A 1 346 ? -33.028 1.596 25.508 1.00 96.81 346 VAL A C 1
ATOM 2716 O O . VAL A 1 346 ? -33.869 1.434 26.393 1.00 96.81 346 VAL A O 1
ATOM 2719 N N . VAL A 1 347 ? -31.735 1.329 25.711 1.00 96.62 347 VAL A N 1
ATOM 2720 C CA . VAL A 1 347 ? -31.211 0.837 26.999 1.00 96.62 347 VAL A CA 1
ATOM 2721 C C . VAL A 1 347 ? -31.475 1.845 28.123 1.00 96.62 347 VAL A C 1
ATOM 2723 O O . VAL A 1 347 ? -31.921 1.464 29.208 1.00 96.62 347 VAL A O 1
ATOM 2726 N N . ALA A 1 348 ? -31.275 3.141 27.868 1.00 95.31 348 ALA A N 1
ATOM 2727 C CA . ALA A 1 348 ? -31.573 4.186 28.844 1.00 95.31 348 ALA A CA 1
ATOM 2728 C C . ALA A 1 348 ? -33.072 4.249 29.196 1.00 95.31 348 ALA A C 1
ATOM 2730 O O . ALA A 1 348 ? -33.423 4.370 30.374 1.00 95.31 348 ALA A O 1
ATOM 2731 N N . TYR A 1 349 ? -33.964 4.135 28.206 1.00 95.81 349 TYR A N 1
ATOM 2732 C CA . TYR A 1 349 ? -35.408 4.083 28.445 1.00 95.81 349 TYR A CA 1
ATOM 2733 C C . TYR A 1 349 ? -35.828 2.823 29.199 1.00 95.81 349 TYR A C 1
ATOM 2735 O O . TYR A 1 349 ? -36.645 2.915 30.114 1.00 95.81 349 TYR A O 1
ATOM 2743 N N . ARG A 1 350 ? -35.228 1.669 28.894 1.00 95.94 350 ARG A N 1
ATOM 2744 C CA . ARG A 1 350 ? -35.476 0.419 29.617 1.00 95.94 350 ARG A CA 1
ATOM 2745 C C . ARG A 1 350 ? -35.117 0.543 31.097 1.00 95.94 350 ARG A C 1
ATOM 2747 O O . ARG A 1 350 ? -35.940 0.219 31.945 1.00 95.94 350 ARG A O 1
ATOM 2754 N N . LYS A 1 351 ? -33.954 1.122 31.414 1.00 95.81 351 LYS A N 1
ATOM 2755 C CA . LYS A 1 351 ? -33.542 1.381 32.803 1.00 95.81 351 LYS A CA 1
ATOM 2756 C C . LYS A 1 351 ? -34.509 2.319 33.535 1.00 95.81 351 LYS A C 1
ATOM 2758 O O . LYS A 1 351 ? -34.800 2.114 34.711 1.00 95.81 351 LYS A O 1
ATOM 2763 N N . LYS A 1 352 ? -35.029 3.347 32.853 1.00 95.19 352 LYS A N 1
ATOM 2764 C CA . LYS A 1 352 ? -36.063 4.230 33.423 1.00 95.19 352 LYS A CA 1
ATOM 2765 C C . LYS A 1 352 ? -37.369 3.479 33.689 1.00 95.19 352 LYS A C 1
ATOM 2767 O O . LYS A 1 352 ? -37.981 3.709 34.727 1.00 95.19 352 LYS A O 1
ATOM 2772 N N . LEU A 1 353 ? -37.776 2.584 32.789 1.00 94.69 353 LEU A N 1
ATOM 2773 C CA . LEU A 1 353 ? -38.971 1.756 32.957 1.00 94.69 353 LEU A CA 1
ATOM 2774 C C . LEU A 1 353 ? -38.826 0.790 34.142 1.00 94.69 353 LEU A C 1
ATOM 2776 O O . LEU A 1 353 ? -39.740 0.674 34.950 1.00 94.69 353 LEU A O 1
ATOM 2780 N N . GLU A 1 354 ? -37.665 0.150 34.284 1.00 94.31 354 GLU A N 1
ATOM 2781 C CA . GLU A 1 354 ? -37.337 -0.698 35.438 1.00 94.31 354 GLU A CA 1
ATOM 2782 C C . GLU A 1 354 ? -37.371 0.110 36.747 1.00 94.31 354 GLU A C 1
ATOM 2784 O O . GLU A 1 354 ? -37.965 -0.327 37.732 1.00 94.31 354 GLU A O 1
ATOM 2789 N N . GLY A 1 355 ? -36.830 1.335 36.740 1.00 93.19 355 GLY A N 1
ATOM 2790 C CA . GLY A 1 355 ? -36.935 2.278 37.858 1.00 93.19 355 GLY A CA 1
ATOM 2791 C C . GLY A 1 355 ? -38.378 2.639 38.224 1.00 93.19 355 GLY A C 1
ATOM 2792 O O . GLY A 1 355 ? -38.737 2.625 39.400 1.00 93.19 355 GLY A O 1
ATOM 2793 N N . ALA A 1 356 ? -39.224 2.910 37.227 1.00 93.12 356 ALA A N 1
ATOM 2794 C CA . ALA A 1 356 ? -40.649 3.160 37.438 1.00 93.12 356 ALA A CA 1
ATOM 2795 C C . ALA A 1 356 ? -41.383 1.916 37.968 1.00 93.12 356 ALA A C 1
ATOM 2797 O O . ALA A 1 356 ? -42.252 2.039 38.827 1.00 93.12 356 ALA A O 1
ATOM 2798 N N . GLY A 1 357 ? -41.003 0.718 37.512 1.00 93.00 357 GLY A N 1
ATOM 2799 C CA . GLY A 1 357 ? -41.509 -0.552 38.035 1.00 93.00 357 GLY A CA 1
ATOM 2800 C C . GLY A 1 357 ? -41.202 -0.730 39.522 1.00 93.00 357 GLY A C 1
ATOM 2801 O O . GLY A 1 357 ? -42.109 -1.022 40.299 1.00 93.00 357 GLY A O 1
ATOM 2802 N N . MET A 1 358 ? -39.959 -0.464 39.938 1.00 92.38 358 MET A N 1
ATOM 2803 C CA . MET A 1 358 ? -39.583 -0.470 41.357 1.00 92.38 358 MET A CA 1
ATOM 2804 C C . MET A 1 358 ? -40.378 0.565 42.159 1.00 92.38 358 MET A C 1
ATOM 2806 O O . MET A 1 358 ? -40.885 0.251 43.232 1.00 92.38 358 MET A O 1
ATOM 2810 N N . MET A 1 359 ? -40.541 1.781 41.629 1.00 92.44 359 MET A N 1
ATOM 2811 C CA . MET A 1 359 ? -41.313 2.829 42.298 1.00 92.44 359 MET A CA 1
ATOM 2812 C C . MET A 1 359 ? -42.784 2.430 42.474 1.00 92.44 359 MET A C 1
ATOM 2814 O O . MET A 1 359 ? -43.323 2.571 43.569 1.00 92.44 359 MET A O 1
ATOM 2818 N N . ASN A 1 360 ? -43.415 1.855 41.449 1.00 94.31 360 ASN A N 1
ATOM 2819 C CA . ASN A 1 360 ? -44.779 1.334 41.545 1.00 94.31 360 ASN A CA 1
ATOM 2820 C C . ASN A 1 360 ? -44.900 0.210 42.582 1.00 94.31 360 ASN A C 1
ATOM 2822 O O . ASN A 1 360 ? -45.891 0.157 43.305 1.00 94.31 360 ASN A O 1
ATOM 2826 N N . GLN A 1 361 ? -43.897 -0.663 42.697 1.00 94.25 361 GLN A N 1
ATOM 2827 C CA . GLN A 1 361 ? -43.894 -1.702 43.724 1.00 94.25 361 GLN A CA 1
ATOM 2828 C C . GLN A 1 361 ? -43.794 -1.102 45.131 1.00 94.25 361 GLN A C 1
ATOM 2830 O O . GLN A 1 361 ? -44.597 -1.446 45.993 1.00 94.25 361 GLN A O 1
ATOM 2835 N N . THR A 1 362 ? -42.905 -0.124 45.339 1.00 93.31 362 THR A N 1
ATOM 2836 C CA . THR A 1 362 ? -42.834 0.596 46.622 1.00 93.31 362 THR A CA 1
ATOM 2837 C C . THR A 1 362 ? -44.118 1.365 46.940 1.00 93.31 362 THR A C 1
ATOM 2839 O O . THR A 1 362 ? -44.520 1.423 48.100 1.00 93.31 362 THR A O 1
ATOM 2842 N N . LEU A 1 363 ? -44.790 1.922 45.924 1.00 94.75 363 LEU A N 1
ATOM 2843 C CA . LEU A 1 363 ? -46.084 2.585 46.079 1.00 94.75 363 LEU A CA 1
ATOM 2844 C C . LEU A 1 363 ? -47.147 1.580 46.538 1.00 94.75 363 LEU A C 1
ATOM 2846 O O . LEU A 1 363 ? -47.835 1.837 47.519 1.00 94.75 363 LEU A O 1
ATOM 2850 N N . SER A 1 364 ? -47.221 0.412 45.894 1.00 95.62 364 SER A N 1
ATOM 2851 C CA . SER A 1 364 ? -48.149 -0.658 46.274 1.00 95.62 364 SER A CA 1
ATOM 2852 C C . SER A 1 364 ? -47.880 -1.180 47.690 1.00 95.62 364 SER A C 1
ATOM 2854 O O . SER A 1 364 ? -48.816 -1.400 48.458 1.00 95.62 364 SER A O 1
ATOM 2856 N N . ASP A 1 365 ? -46.614 -1.329 48.085 1.00 95.19 365 ASP A N 1
ATOM 2857 C CA . ASP A 1 365 ? -46.247 -1.731 49.446 1.00 95.19 365 ASP A CA 1
ATOM 2858 C C . ASP A 1 365 ? -46.675 -0.686 50.489 1.00 95.19 365 ASP A C 1
ATOM 2860 O O . ASP A 1 365 ? -47.202 -1.049 51.545 1.00 95.19 365 ASP A O 1
ATOM 2864 N N . LEU A 1 366 ? -46.507 0.608 50.192 1.00 93.81 366 LEU A N 1
ATOM 2865 C CA . LEU A 1 366 ? -46.975 1.705 51.045 1.00 93.81 366 LEU A CA 1
ATOM 2866 C C . LEU A 1 366 ? -48.505 1.771 51.120 1.00 93.81 366 LEU A C 1
ATOM 2868 O O . LEU A 1 366 ? -49.050 1.963 52.206 1.00 93.81 366 LEU A O 1
ATOM 2872 N N . GLU A 1 367 ? -49.208 1.572 50.006 1.00 94.12 367 GLU A N 1
ATOM 2873 C CA . GLU A 1 367 ? -50.672 1.476 49.973 1.00 94.12 367 GLU A CA 1
ATOM 2874 C C . GLU A 1 367 ? -51.166 0.297 50.823 1.00 94.12 367 GLU A C 1
ATOM 2876 O O . GLU A 1 367 ? -52.076 0.456 51.636 1.00 94.12 367 GLU A O 1
ATOM 2881 N N . ASN A 1 368 ? -50.511 -0.865 50.726 1.00 95.31 368 ASN A N 1
ATOM 2882 C CA . ASN A 1 368 ? -50.808 -2.033 51.555 1.00 95.31 368 ASN A CA 1
ATOM 2883 C C . ASN A 1 368 ? -50.556 -1.766 53.047 1.00 95.31 368 ASN A C 1
ATOM 2885 O O . ASN A 1 368 ? -51.340 -2.193 53.896 1.00 95.31 368 ASN A O 1
ATOM 2889 N N . GLN A 1 369 ? -49.474 -1.062 53.394 1.00 95.69 369 GLN A N 1
ATOM 2890 C CA . GLN A 1 369 ? -49.221 -0.636 54.773 1.00 95.69 369 GLN A CA 1
ATOM 2891 C C . GLN A 1 369 ? -50.282 0.355 55.259 1.00 95.69 369 GLN A C 1
ATOM 2893 O O . GLN A 1 369 ? -50.793 0.202 56.367 1.00 95.69 369 GLN A O 1
ATOM 2898 N N . SER A 1 370 ? -50.670 1.321 54.426 1.00 91.50 370 SER A N 1
ATOM 2899 C CA . SER A 1 370 ? -51.738 2.273 54.734 1.00 91.50 370 SER A CA 1
ATOM 2900 C C . SER A 1 370 ? -53.070 1.559 54.985 1.00 91.50 370 SER A C 1
ATOM 2902 O O . SER A 1 370 ? -53.721 1.821 55.994 1.00 91.50 370 SER A O 1
ATOM 2904 N N . ALA A 1 371 ? -53.430 0.577 54.153 1.00 94.19 371 ALA A N 1
ATOM 2905 C CA . ALA A 1 371 ? -54.627 -0.241 54.338 1.00 94.19 371 ALA A CA 1
ATOM 2906 C C . ALA A 1 371 ? -54.589 -1.065 55.640 1.00 94.19 371 ALA A C 1
ATOM 2908 O O . ALA A 1 371 ? -55.610 -1.189 56.324 1.00 94.19 371 ALA A O 1
ATOM 2909 N N . LYS A 1 372 ? -53.417 -1.594 56.023 1.00 95.62 372 LYS A N 1
ATOM 2910 C CA . LYS A 1 372 ? -53.226 -2.278 57.316 1.00 95.62 372 LYS A CA 1
ATOM 2911 C C . LYS A 1 372 ? -53.429 -1.329 58.490 1.00 95.62 372 LYS A C 1
ATOM 2913 O O . LYS A 1 372 ? -54.175 -1.667 59.405 1.00 95.62 372 LYS A O 1
ATOM 2918 N N . TYR A 1 373 ? -52.816 -0.146 58.454 1.00 94.25 373 TYR A N 1
ATOM 2919 C CA . TYR A 1 373 ? -53.009 0.856 59.501 1.00 94.25 373 TYR A CA 1
ATOM 2920 C C . TYR A 1 373 ? -54.467 1.302 59.590 1.00 94.25 373 TYR A C 1
ATOM 2922 O O . TYR A 1 373 ? -54.998 1.397 60.690 1.00 94.25 373 TYR A O 1
ATOM 2930 N N . LEU A 1 374 ? -55.143 1.501 58.457 1.00 94.88 374 LEU A N 1
ATOM 2931 C CA . LEU A 1 374 ? -56.564 1.839 58.435 1.00 94.88 374 LEU A CA 1
ATOM 2932 C C . LEU A 1 374 ? -57.417 0.731 59.072 1.00 94.88 374 LEU A C 1
ATOM 2934 O O . LEU A 1 374 ? -58.290 1.022 59.883 1.00 94.88 374 LEU A O 1
ATOM 2938 N N . SER A 1 375 ? -57.138 -0.536 58.752 1.00 93.31 375 SER A N 1
ATOM 2939 C CA . SER A 1 375 ? -57.841 -1.686 59.341 1.00 93.31 375 SER A CA 1
ATOM 2940 C C . SER A 1 375 ? -57.625 -1.758 60.854 1.00 93.31 375 SER A C 1
ATOM 2942 O O . SER A 1 375 ? -58.585 -1.918 61.600 1.00 93.31 375 SER A O 1
ATOM 2944 N N . GLN A 1 376 ? -56.387 -1.548 61.313 1.00 95.62 376 GLN A N 1
ATOM 2945 C CA . GLN A 1 376 ? -56.060 -1.501 62.738 1.00 95.62 376 GLN A CA 1
ATOM 2946 C C . GLN A 1 376 ? -56.759 -0.333 63.448 1.00 95.62 376 GLN A C 1
ATOM 2948 O O . GLN A 1 376 ? -57.248 -0.498 64.562 1.00 95.62 376 GLN A O 1
ATOM 2953 N N . ILE A 1 377 ? -56.839 0.839 62.811 1.00 91.88 377 ILE A N 1
ATOM 2954 C CA . ILE A 1 377 ? -57.591 1.984 63.340 1.00 91.88 377 ILE A CA 1
ATOM 2955 C C . ILE A 1 377 ? -59.068 1.613 63.482 1.00 91.88 377 ILE A C 1
ATOM 2957 O O . ILE A 1 377 ? -59.636 1.831 64.546 1.00 91.88 377 ILE A O 1
ATOM 2961 N N . VAL A 1 378 ? -59.678 0.999 62.465 1.00 93.75 378 VAL A N 1
ATOM 2962 C CA . VAL A 1 378 ? -61.086 0.572 62.520 1.00 93.75 378 VAL A CA 1
ATOM 2963 C C . VAL A 1 378 ? -61.319 -0.476 63.616 1.00 93.75 378 VAL A C 1
ATOM 2965 O O . VAL A 1 378 ? -62.304 -0.383 64.346 1.00 93.75 378 VAL A O 1
ATOM 2968 N N . GLU A 1 379 ? -60.422 -1.451 63.782 1.00 93.31 379 GLU A N 1
ATOM 2969 C CA . GLU A 1 379 ? -60.494 -2.436 64.871 1.00 93.31 379 GLU A CA 1
ATOM 2970 C C . GLU A 1 379 ? -60.419 -1.767 66.248 1.00 93.31 379 GLU A C 1
ATOM 2972 O O . GLU A 1 379 ? -61.273 -2.015 67.103 1.00 93.31 379 GLU A O 1
ATOM 2977 N N . LEU A 1 380 ? -59.461 -0.856 66.445 1.00 92.44 380 LEU A N 1
ATOM 2978 C CA . LEU A 1 380 ? -59.328 -0.084 67.682 1.00 92.44 380 LEU A CA 1
ATOM 2979 C C . LEU A 1 380 ? -60.541 0.823 67.928 1.00 92.44 380 LEU A C 1
ATOM 2981 O O . LEU A 1 380 ? -60.989 0.962 69.066 1.00 92.44 380 LEU A O 1
ATOM 2985 N N . GLU A 1 381 ? -61.124 1.418 66.887 1.00 91.19 381 GLU A N 1
ATOM 2986 C CA . GLU A 1 381 ? -62.375 2.175 66.984 1.00 91.19 381 GLU A CA 1
ATOM 2987 C C . GLU A 1 381 ? -63.548 1.275 67.401 1.00 91.19 381 GLU A C 1
ATOM 2989 O O . GLU A 1 381 ? -64.379 1.682 68.218 1.00 91.19 381 GLU A O 1
ATOM 2994 N N . MET A 1 382 ? -63.626 0.041 66.889 1.00 90.94 382 MET A N 1
ATOM 2995 C CA . MET A 1 382 ? -64.633 -0.941 67.305 1.00 90.94 382 MET A CA 1
ATOM 2996 C C . MET A 1 382 ? -64.439 -1.386 68.757 1.00 90.94 382 MET A C 1
ATOM 2998 O O . MET A 1 382 ? -65.422 -1.507 69.487 1.00 90.94 382 MET A O 1
ATOM 3002 N N . GLU A 1 383 ? -63.203 -1.612 69.201 1.00 88.94 383 GLU A N 1
ATOM 3003 C CA . GLU A 1 383 ? -62.900 -1.899 70.607 1.00 88.94 383 GLU A CA 1
ATOM 3004 C C . GLU A 1 383 ? -63.244 -0.713 71.509 1.00 88.94 383 GLU A C 1
ATOM 3006 O O . GLU A 1 383 ? -63.893 -0.889 72.540 1.00 88.94 383 GLU A O 1
ATOM 3011 N N . THR A 1 384 ? -62.923 0.506 71.076 1.00 90.12 384 THR A N 1
ATOM 3012 C CA . THR A 1 384 ? -63.273 1.740 71.790 1.00 90.12 384 THR A CA 1
ATOM 3013 C C . THR A 1 384 ? -64.789 1.889 71.931 1.00 90.12 384 THR A C 1
ATOM 3015 O O . THR A 1 384 ? -65.275 2.273 72.992 1.00 90.12 384 THR A O 1
ATOM 3018 N N . LYS A 1 385 ? -65.571 1.506 70.911 1.00 90.69 385 LYS A N 1
ATOM 3019 C CA . LYS A 1 385 ? -67.043 1.473 70.991 1.00 90.69 385 LYS A CA 1
ATOM 3020 C C . LYS A 1 385 ? -67.584 0.450 71.998 1.00 90.69 385 LYS A C 1
ATOM 3022 O O . LYS A 1 385 ? -68.680 0.661 72.505 1.00 90.69 385 LYS A O 1
ATOM 3027 N N . LYS A 1 386 ? -66.841 -0.616 72.322 1.00 91.62 386 LYS A N 1
ATOM 3028 C CA . LYS A 1 386 ? -67.233 -1.610 73.345 1.00 91.62 386 LYS A CA 1
ATOM 3029 C C . LYS A 1 386 ? -66.959 -1.140 74.774 1.00 91.62 386 LYS A C 1
ATOM 3031 O O . LYS A 1 386 ? -67.589 -1.636 75.705 1.00 91.62 386 LYS A O 1
ATOM 3036 N N . ILE A 1 387 ? -66.049 -0.181 74.967 1.00 90.81 387 ILE A N 1
ATOM 3037 C CA . ILE A 1 387 ? -65.718 0.383 76.286 1.00 90.81 387 ILE A CA 1
ATOM 3038 C C . ILE A 1 387 ? -66.962 0.855 77.060 1.00 90.81 387 ILE A C 1
ATOM 3040 O O . ILE A 1 387 ? -67.097 0.430 78.204 1.00 90.81 387 ILE A O 1
ATOM 3044 N N . PRO A 1 388 ? -67.892 1.660 76.505 1.00 90.00 388 PRO A N 1
ATOM 3045 C CA . PRO A 1 388 ? -69.070 2.108 77.252 1.00 90.00 388 PRO A CA 1
ATOM 3046 C C . PRO A 1 388 ? -70.013 0.965 77.660 1.00 90.00 388 PRO A C 1
ATOM 3048 O O . PRO A 1 388 ? -70.600 1.018 78.738 1.00 90.00 388 PRO A O 1
ATOM 3051 N N . GLU A 1 389 ? -70.147 -0.088 76.846 1.00 87.94 389 GLU A N 1
ATOM 3052 C CA . GLU A 1 389 ? -70.945 -1.271 77.205 1.00 87.94 389 GLU A CA 1
ATOM 3053 C C . GLU A 1 389 ? -70.297 -2.056 78.351 1.00 87.94 389 GLU A C 1
ATOM 3055 O O . GLU A 1 389 ? -70.972 -2.427 79.313 1.00 87.94 389 GLU A O 1
ATOM 3060 N N . LEU A 1 390 ? -68.979 -2.259 78.284 1.00 87.69 390 LEU A N 1
ATOM 3061 C CA . LEU A 1 390 ? -68.214 -2.902 79.351 1.00 87.69 390 LEU A CA 1
ATOM 3062 C C . LEU A 1 390 ? -68.207 -2.057 80.630 1.00 87.69 390 LEU A C 1
ATOM 3064 O O . LEU A 1 390 ? -68.367 -2.608 81.713 1.00 87.69 390 LEU A O 1
ATOM 3068 N N . GLN A 1 391 ? -68.084 -0.731 80.524 1.00 90.31 391 GLN A N 1
ATOM 3069 C CA . GLN A 1 391 ? -68.202 0.193 81.656 1.00 90.31 391 GLN A CA 1
ATOM 3070 C C . GLN A 1 391 ? -69.579 0.093 82.305 1.00 90.31 391 GLN A C 1
ATOM 3072 O O . GLN A 1 391 ? -69.660 -0.018 83.522 1.00 90.31 391 GLN A O 1
ATOM 3077 N N . LYS A 1 392 ? -70.654 0.041 81.510 1.00 92.00 392 LYS A N 1
ATOM 3078 C CA . LYS A 1 392 ? -72.004 -0.167 82.039 1.00 92.00 392 LYS A CA 1
ATOM 3079 C C . LYS A 1 392 ? -72.117 -1.499 82.788 1.00 92.00 392 LYS A C 1
ATOM 3081 O O . LYS A 1 392 ? -72.667 -1.526 83.882 1.00 92.00 392 LYS A O 1
ATOM 3086 N N . LEU A 1 393 ? -71.566 -2.583 82.238 1.00 91.25 393 LEU A N 1
ATOM 3087 C CA . LEU A 1 393 ? -71.566 -3.891 82.899 1.00 91.25 393 LEU A CA 1
ATOM 3088 C C . LEU A 1 393 ? -70.753 -3.880 84.207 1.00 91.25 393 LEU A C 1
ATOM 3090 O O . LEU A 1 393 ? -71.171 -4.470 85.202 1.00 91.25 393 LEU A O 1
ATOM 3094 N N . VAL A 1 394 ? -69.610 -3.190 84.230 1.00 91.06 394 VAL A N 1
ATOM 3095 C CA . VAL A 1 394 ? -68.801 -2.992 85.445 1.00 91.06 394 VAL A CA 1
ATOM 3096 C C . VAL A 1 394 ? -69.566 -2.170 86.484 1.00 91.06 394 VAL A C 1
ATOM 3098 O O . VAL A 1 394 ? -69.592 -2.541 87.655 1.00 91.06 394 VAL A O 1
ATOM 3101 N N . ASP A 1 395 ? -70.236 -1.095 86.077 1.00 92.00 395 ASP A N 1
ATOM 3102 C CA . ASP A 1 395 ? -71.047 -0.275 86.978 1.00 92.00 395 ASP A CA 1
ATOM 3103 C C . ASP A 1 395 ? -72.236 -1.061 87.547 1.00 92.00 395 ASP A C 1
ATOM 3105 O O . ASP A 1 395 ? -72.536 -0.952 88.736 1.00 92.00 395 ASP A O 1
ATOM 3109 N N . ASP A 1 396 ? -72.905 -1.873 86.726 1.00 91.56 396 ASP A N 1
ATOM 3110 C CA . ASP A 1 396 ? -74.040 -2.699 87.146 1.00 91.56 396 ASP A CA 1
ATOM 3111 C C . ASP A 1 396 ? -73.598 -3.809 88.111 1.00 91.56 396 ASP A C 1
ATOM 3113 O O . ASP A 1 396 ? -74.174 -3.950 89.190 1.00 91.56 396 ASP A O 1
ATOM 3117 N N . THR A 1 397 ? -72.511 -4.523 87.804 1.00 89.25 397 THR A N 1
ATOM 3118 C CA . THR A 1 397 ? -71.935 -5.524 88.723 1.00 89.25 397 THR A CA 1
ATOM 3119 C C . THR A 1 397 ? -71.412 -4.898 90.018 1.00 89.25 397 THR A C 1
ATOM 3121 O O . THR A 1 397 ? -71.571 -5.479 91.089 1.00 89.25 397 THR A O 1
ATOM 3124 N N . SER A 1 398 ? -70.849 -3.688 89.964 1.00 90.69 398 SER A N 1
ATOM 3125 C CA . SER A 1 398 ? -70.448 -2.926 91.153 1.00 90.69 398 SER A CA 1
ATOM 3126 C C . SER A 1 398 ? -71.655 -2.527 92.014 1.00 90.69 398 SER A C 1
ATOM 3128 O O . SER A 1 398 ? -71.619 -2.659 93.240 1.00 90.69 398 SER A O 1
ATOM 3130 N N . ARG A 1 399 ? -72.771 -2.112 91.394 1.00 91.50 399 ARG A N 1
ATOM 3131 C CA . ARG A 1 399 ? -74.038 -1.852 92.105 1.00 91.50 399 ARG A CA 1
ATOM 3132 C C . ARG A 1 399 ? -74.582 -3.111 92.772 1.00 91.50 399 ARG A C 1
ATOM 3134 O O . ARG A 1 399 ? -74.968 -3.047 93.938 1.00 91.50 399 ARG A O 1
ATOM 3141 N N . GLU A 1 400 ? -74.601 -4.237 92.063 1.00 90.94 400 GLU A N 1
ATOM 3142 C CA . GLU A 1 400 ? -75.034 -5.528 92.611 1.00 90.94 400 GLU A CA 1
ATOM 3143 C C . GLU A 1 400 ? -74.146 -5.974 93.778 1.00 90.94 400 GLU A C 1
ATOM 3145 O O . GLU A 1 400 ? -74.658 -6.375 94.826 1.00 90.94 400 GLU A O 1
ATOM 3150 N N . LEU A 1 401 ? -72.824 -5.829 93.649 1.00 90.56 401 LEU A N 1
ATOM 3151 C CA . LEU A 1 401 ? -71.870 -6.125 94.715 1.00 90.56 401 LEU A CA 1
ATOM 3152 C C . LEU A 1 401 ? -72.133 -5.257 95.951 1.00 90.56 401 LEU A C 1
ATOM 3154 O O . LEU A 1 401 ? -72.234 -5.788 97.055 1.00 90.56 401 LEU A O 1
ATOM 3158 N N . HIS A 1 402 ? -72.324 -3.947 95.778 1.00 89.25 402 HIS A N 1
ATOM 3159 C CA . HIS A 1 402 ? -72.665 -3.046 96.880 1.00 89.25 402 HIS A CA 1
ATOM 3160 C C . HIS A 1 402 ? -74.006 -3.388 97.542 1.00 89.25 402 HIS A C 1
ATOM 3162 O O . HIS A 1 402 ? -74.132 -3.290 98.766 1.00 89.25 402 HIS A O 1
ATOM 3168 N N . MET A 1 403 ? -75.012 -3.805 96.768 1.00 88.81 403 MET A N 1
ATOM 3169 C CA . MET A 1 403 ? -76.280 -4.279 97.323 1.00 88.81 403 MET A CA 1
ATOM 3170 C C . MET A 1 403 ? -76.092 -5.551 98.149 1.00 88.81 403 MET A C 1
ATOM 3172 O O . MET A 1 403 ? -76.530 -5.597 99.300 1.00 88.81 403 MET A O 1
ATOM 3176 N N . CYS A 1 404 ? -75.378 -6.539 97.612 1.00 87.88 404 CYS A N 1
ATOM 3177 C CA . CYS A 1 404 ? -75.071 -7.775 98.322 1.00 87.88 404 CYS A CA 1
ATOM 3178 C C . CYS A 1 404 ? -74.225 -7.516 99.581 1.00 87.88 404 CYS A C 1
ATOM 3180 O O . CYS A 1 404 ? -74.452 -8.139 100.617 1.00 87.88 404 CYS A O 1
ATOM 3182 N N . GLU A 1 405 ? -73.269 -6.582 99.540 1.00 87.50 405 GLU A N 1
ATOM 3183 C CA . GLU A 1 405 ? -72.499 -6.164 100.715 1.00 87.50 405 GLU A CA 1
ATOM 3184 C C . GLU A 1 405 ? -73.383 -5.520 101.781 1.00 87.50 405 GLU A C 1
ATOM 3186 O O . GLU A 1 405 ? -73.240 -5.828 102.967 1.00 87.50 405 GLU A O 1
ATOM 3191 N N . LYS A 1 406 ? -74.322 -4.657 101.379 1.00 90.50 406 LYS A N 1
ATOM 3192 C CA . LYS A 1 406 ? -75.285 -4.043 102.297 1.00 90.50 406 LYS A CA 1
ATOM 3193 C C . LYS A 1 406 ? -76.179 -5.097 102.948 1.00 90.50 406 LYS A C 1
ATOM 3195 O O . LYS A 1 406 ? -76.386 -5.051 104.159 1.00 90.50 406 LYS A O 1
ATOM 3200 N N . GLU A 1 407 ? -76.673 -6.060 102.175 1.00 89.75 407 GLU A N 1
ATOM 3201 C CA . GLU A 1 407 ? -77.462 -7.185 102.686 1.00 89.75 407 GLU A CA 1
ATOM 3202 C C . GLU A 1 407 ? -76.648 -8.078 103.625 1.00 89.75 407 GLU A C 1
ATOM 3204 O O . GLU A 1 407 ? -77.125 -8.427 104.706 1.00 89.75 407 GLU A O 1
ATOM 3209 N N . LYS A 1 408 ? -75.396 -8.390 103.268 1.00 88.94 408 LYS A N 1
ATOM 3210 C CA . LYS A 1 408 ? -74.458 -9.123 104.125 1.00 88.94 408 LYS A CA 1
ATOM 3211 C C . LYS A 1 408 ? -74.252 -8.401 105.453 1.00 88.94 408 LYS A C 1
ATOM 3213 O O . LYS A 1 408 ? -74.323 -9.041 106.498 1.00 88.94 408 LYS A O 1
ATOM 3218 N N . ASN A 1 409 ? -74.024 -7.088 105.432 1.00 88.38 409 ASN A N 1
ATOM 3219 C CA . ASN A 1 409 ? -73.836 -6.295 106.647 1.00 88.38 409 ASN A CA 1
ATOM 3220 C C . ASN A 1 409 ? -75.115 -6.257 107.496 1.00 88.38 409 ASN A C 1
ATOM 3222 O O . ASN A 1 409 ? -75.046 -6.485 108.699 1.00 88.38 409 ASN A O 1
ATOM 3226 N N . ALA A 1 410 ? -76.287 -6.087 106.880 1.00 90.31 410 ALA A N 1
ATOM 3227 C CA . ALA A 1 410 ? -77.568 -6.144 107.586 1.00 90.31 410 ALA A CA 1
ATOM 3228 C C . ALA A 1 410 ? -77.837 -7.531 108.205 1.00 90.31 410 ALA A C 1
ATOM 3230 O O . ALA A 1 410 ? -78.368 -7.639 109.311 1.00 90.31 410 ALA A O 1
ATOM 3231 N N . MET A 1 411 ? -77.465 -8.613 107.515 1.00 83.12 411 MET A N 1
ATOM 3232 C CA . MET A 1 411 ? -77.547 -9.968 108.065 1.00 83.12 411 MET A CA 1
ATOM 3233 C C . MET A 1 411 ? -76.524 -10.190 109.180 1.00 83.12 411 MET A C 1
ATOM 3235 O O . MET A 1 411 ? -76.868 -10.800 110.190 1.00 83.12 411 MET A O 1
ATOM 3239 N N . ALA A 1 412 ? -75.308 -9.659 109.049 1.00 87.81 412 ALA A N 1
ATOM 3240 C CA . ALA A 1 412 ? -74.306 -9.693 110.108 1.00 87.81 412 ALA A CA 1
ATOM 3241 C C . ALA A 1 412 ? -74.807 -8.970 111.371 1.00 87.81 412 ALA A C 1
ATOM 3243 O O . ALA A 1 412 ? -74.710 -9.534 112.457 1.00 87.81 412 ALA A O 1
ATOM 3244 N N . GLU A 1 413 ? -75.430 -7.795 111.238 1.00 89.00 413 GLU A N 1
ATOM 3245 C CA . GLU A 1 413 ? -76.072 -7.073 112.349 1.00 89.00 413 GLU A CA 1
ATOM 3246 C C . GLU A 1 413 ? -77.223 -7.866 112.987 1.00 89.00 413 GLU A C 1
ATOM 3248 O O . GLU A 1 413 ? -77.361 -7.912 114.209 1.00 89.00 413 GLU A O 1
ATOM 3253 N N . LYS A 1 414 ? -78.046 -8.555 112.186 1.00 89.75 414 LYS A N 1
ATOM 3254 C CA . LYS A 1 414 ? -79.090 -9.444 112.726 1.00 89.75 414 LYS A CA 1
ATOM 3255 C C . LYS A 1 414 ? -78.498 -10.617 113.502 1.00 89.75 414 LYS A C 1
ATOM 3257 O O . LYS A 1 414 ? -79.028 -10.981 114.551 1.00 89.75 414 LYS A O 1
ATOM 3262 N N . VAL A 1 415 ? -77.417 -11.216 113.002 1.00 87.75 415 VAL A N 1
ATOM 3263 C CA . VAL A 1 415 ? -76.720 -12.315 113.681 1.00 87.75 415 VAL A CA 1
ATOM 3264 C C . VAL A 1 415 ? -76.098 -11.831 114.985 1.00 87.75 415 VAL A C 1
ATOM 3266 O O . VAL A 1 415 ? -76.258 -12.509 115.998 1.00 87.75 415 VAL A O 1
ATOM 3269 N N . THR A 1 416 ? -75.448 -10.664 115.017 1.00 86.44 416 THR A N 1
ATOM 3270 C CA . THR A 1 416 ? -74.894 -10.114 116.266 1.00 86.44 416 THR A CA 1
ATOM 3271 C C . THR A 1 416 ? -75.996 -9.800 117.276 1.00 86.44 416 THR A C 1
ATOM 3273 O O . THR A 1 416 ? -75.865 -10.185 118.437 1.00 86.44 416 THR A O 1
ATOM 3276 N N . ALA A 1 417 ? -77.118 -9.215 116.843 1.00 88.19 417 ALA A N 1
ATOM 3277 C CA . ALA A 1 417 ? -78.279 -8.969 117.699 1.00 88.19 417 ALA A CA 1
ATOM 3278 C C . ALA A 1 417 ? -78.861 -10.271 118.277 1.00 88.19 417 ALA A C 1
ATOM 3280 O O . ALA A 1 417 ? -79.067 -10.377 119.485 1.00 88.19 417 ALA A O 1
ATOM 3281 N N . LYS A 1 418 ? -79.063 -11.298 117.441 1.00 86.44 418 LYS A N 1
ATOM 3282 C CA . LYS A 1 418 ? -79.552 -12.611 117.892 1.00 86.44 418 LYS A CA 1
ATOM 3283 C C . LYS A 1 418 ? -78.555 -13.324 118.801 1.00 86.44 418 LYS A C 1
ATOM 3285 O O . LYS A 1 418 ? -78.960 -13.961 119.766 1.00 86.44 418 LYS A O 1
ATOM 3290 N N . THR A 1 419 ? -77.259 -13.191 118.541 1.00 86.81 419 THR A N 1
ATOM 3291 C CA . THR A 1 419 ? -76.209 -13.747 119.408 1.00 86.81 419 THR A CA 1
ATOM 3292 C C . THR A 1 419 ? -76.216 -13.066 120.779 1.00 86.81 419 THR A C 1
ATOM 3294 O O . THR A 1 419 ? -76.081 -13.745 121.795 1.00 86.81 419 THR A O 1
ATOM 3297 N N . ALA A 1 420 ? -76.435 -11.747 120.829 1.00 85.25 420 ALA A N 1
ATOM 3298 C CA . ALA A 1 420 ? -76.593 -11.005 122.078 1.00 85.25 420 ALA A CA 1
ATOM 3299 C C . ALA A 1 420 ? -77.861 -11.422 122.848 1.00 85.25 420 ALA A C 1
ATOM 3301 O O . ALA A 1 420 ? -77.801 -11.609 124.060 1.00 85.25 420 ALA A O 1
ATOM 3302 N N . GLU A 1 421 ? -78.981 -11.641 122.155 1.00 87.38 421 GLU A N 1
ATOM 3303 C CA . GLU A 1 421 ? -80.226 -12.154 122.748 1.00 87.38 421 GLU A CA 1
ATOM 3304 C C . GLU A 1 421 ? -80.039 -13.570 123.320 1.00 87.38 421 GLU A C 1
ATOM 3306 O O . GLU A 1 421 ? -80.414 -13.839 124.458 1.00 87.38 421 GLU A O 1
ATOM 3311 N N . VAL A 1 422 ? -79.369 -14.466 122.585 1.00 84.06 422 VAL A N 1
ATOM 3312 C CA . VAL A 1 422 ? -79.002 -15.803 123.085 1.00 84.06 422 VAL A CA 1
ATOM 3313 C C . VAL A 1 422 ? -78.090 -15.704 124.308 1.00 84.06 422 VAL A C 1
ATOM 3315 O O . VAL A 1 422 ? -78.260 -16.467 125.25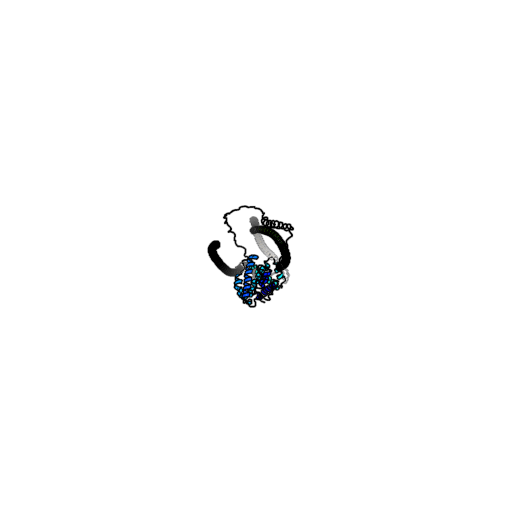8 1.00 84.06 422 VAL A O 1
ATOM 3318 N N . ALA A 1 423 ? -77.137 -14.769 124.322 1.00 84.88 423 ALA A N 1
ATOM 3319 C CA . ALA A 1 423 ? -76.284 -14.541 125.483 1.00 84.88 423 ALA A CA 1
ATOM 3320 C C . ALA A 1 423 ? -77.094 -14.066 126.704 1.00 84.88 423 ALA A C 1
ATOM 3322 O O . ALA A 1 423 ? -76.881 -14.591 127.796 1.00 84.88 423 ALA A O 1
ATOM 3323 N N . GLN A 1 424 ? -78.058 -13.155 126.518 1.00 86.25 424 GLN A N 1
ATOM 3324 C CA . GLN A 1 424 ? -78.971 -12.707 127.578 1.00 86.25 424 GLN A CA 1
ATOM 3325 C C . GLN A 1 424 ? -79.833 -13.853 128.115 1.00 86.25 424 GLN A C 1
ATOM 3327 O O . GLN A 1 424 ? -79.843 -14.099 129.322 1.00 86.25 424 GLN A O 1
ATOM 3332 N N . LEU A 1 425 ? -80.474 -14.620 127.232 1.00 86.19 425 LEU A N 1
ATOM 3333 C CA . LEU A 1 425 ? -81.263 -15.790 127.621 1.00 86.19 425 LEU A CA 1
ATOM 3334 C C . LEU A 1 425 ? -80.409 -16.832 128.347 1.00 86.19 425 LEU A C 1
ATOM 3336 O O . LEU A 1 425 ? -80.865 -17.449 129.304 1.00 86.19 425 LEU A O 1
ATOM 3340 N N . LYS A 1 426 ? -79.146 -17.015 127.946 1.00 84.19 426 LYS A N 1
ATOM 3341 C CA . LYS A 1 426 ? -78.213 -17.910 128.638 1.00 84.19 426 LYS A CA 1
ATOM 3342 C C . LYS A 1 426 ? -77.867 -17.398 130.038 1.00 84.19 426 LYS A C 1
ATOM 3344 O O . LYS A 1 426 ? -77.809 -18.200 130.970 1.00 84.19 426 LYS A O 1
ATOM 3349 N N . THR A 1 427 ? -77.665 -16.088 130.211 1.00 84.38 427 THR A N 1
ATOM 3350 C CA . THR A 1 427 ? -77.465 -15.499 131.545 1.00 84.38 427 THR A CA 1
ATOM 3351 C C . THR A 1 427 ? -78.710 -15.626 132.417 1.00 84.38 427 THR A C 1
ATOM 3353 O O . THR A 1 427 ? -78.597 -16.019 133.576 1.00 84.38 427 THR A O 1
ATOM 3356 N N . GLU A 1 428 ? -79.899 -15.407 131.862 1.00 85.31 428 GLU A N 1
ATOM 3357 C CA . GLU A 1 428 ? -81.169 -15.537 132.577 1.00 85.31 428 GLU A CA 1
ATOM 3358 C C . GLU A 1 428 ? -81.465 -16.995 132.958 1.00 85.31 428 GLU A C 1
ATOM 3360 O O . GLU A 1 428 ? -81.831 -17.281 134.097 1.00 85.31 428 GLU A O 1
ATOM 3365 N N . LEU A 1 429 ? -81.179 -17.944 132.060 1.00 83.12 429 LEU A N 1
ATOM 3366 C CA . LEU A 1 429 ? -81.234 -19.376 132.346 1.00 83.12 429 LEU A CA 1
ATOM 3367 C C . LEU A 1 429 ? -80.277 -19.754 133.481 1.00 83.12 429 LEU A C 1
ATOM 3369 O O . LEU A 1 429 ? -80.663 -20.500 134.376 1.00 83.12 429 LEU A O 1
ATOM 3373 N N . SER A 1 430 ? -79.048 -19.228 133.482 1.00 81.94 430 SER A N 1
ATOM 3374 C CA . SER A 1 430 ? -78.090 -19.482 134.566 1.00 81.94 430 SER A CA 1
ATOM 3375 C C . SER A 1 430 ? -78.543 -18.885 135.905 1.00 81.94 430 SER A C 1
ATOM 3377 O O . SER A 1 430 ? -78.397 -19.525 136.945 1.00 81.94 430 SER A O 1
ATOM 3379 N N . ALA A 1 431 ? -79.168 -17.703 135.889 1.00 81.50 431 ALA A N 1
ATOM 3380 C CA . ALA A 1 431 ? -79.740 -17.081 137.078 1.00 81.50 431 ALA A CA 1
ATOM 3381 C C . ALA A 1 431 ? -80.932 -17.890 137.617 1.00 81.50 431 ALA A C 1
ATOM 3383 O O . ALA A 1 431 ? -81.019 -18.135 138.819 1.00 81.50 431 ALA A O 1
ATOM 3384 N N . SER A 1 432 ? -81.803 -18.375 136.730 1.00 75.50 432 SER A N 1
ATOM 3385 C CA . SER A 1 432 ? -82.922 -19.253 137.078 1.00 75.50 432 SER A CA 1
ATOM 3386 C C . SER A 1 432 ? -82.448 -20.614 137.602 1.00 75.50 432 SER A C 1
ATOM 3388 O O . SER A 1 432 ? -82.972 -21.100 138.602 1.00 75.50 432 SER A O 1
ATOM 3390 N N . MET A 1 433 ? -81.405 -21.206 137.006 1.00 77.75 433 MET A N 1
ATOM 3391 C CA . MET A 1 433 ? -80.773 -22.428 137.518 1.00 77.75 433 MET A CA 1
ATOM 3392 C C . MET A 1 433 ? -80.181 -22.226 138.917 1.00 77.75 433 MET A C 1
ATOM 3394 O O . MET A 1 433 ? -80.371 -23.080 139.780 1.00 77.75 433 MET A O 1
ATOM 3398 N N . ASN A 1 434 ? -79.519 -21.095 139.176 1.00 77.62 434 ASN A N 1
ATOM 3399 C CA . ASN A 1 434 ? -79.020 -20.771 140.514 1.00 77.62 434 ASN A CA 1
ATOM 3400 C C . ASN A 1 434 ? -80.166 -20.580 141.520 1.00 77.62 434 ASN A C 1
ATOM 3402 O O . ASN A 1 434 ? -80.084 -21.085 142.635 1.00 77.62 434 ASN A O 1
ATOM 3406 N N . ALA A 1 435 ? -81.256 -19.919 141.123 1.00 78.44 435 ALA A N 1
ATOM 3407 C CA . ALA A 1 435 ? -82.443 -19.775 141.966 1.00 78.44 435 ALA A CA 1
ATOM 3408 C C . ALA A 1 435 ? -83.102 -21.133 142.269 1.00 78.44 435 ALA A C 1
ATOM 3410 O O . ALA A 1 435 ? -83.471 -21.398 143.411 1.00 78.44 435 ALA A O 1
ATOM 3411 N N . LYS A 1 436 ? -83.190 -22.024 141.272 1.00 77.00 436 LYS A N 1
ATOM 3412 C CA . LYS A 1 436 ? -83.660 -23.403 141.454 1.00 77.00 436 LYS A CA 1
ATOM 3413 C C . LYS A 1 436 ? -82.783 -24.157 142.454 1.00 77.00 436 LYS A C 1
ATOM 3415 O O . LYS A 1 436 ? -83.324 -24.806 143.340 1.00 77.00 436 LYS A O 1
ATOM 3420 N N . LYS A 1 437 ? -81.457 -24.033 142.348 1.00 80.38 437 LYS A N 1
ATOM 3421 C CA . LYS A 1 437 ? -80.515 -24.658 143.283 1.00 80.38 437 LYS A CA 1
ATOM 3422 C C . LYS A 1 437 ? -80.726 -24.171 144.724 1.00 80.38 437 LYS A C 1
ATOM 3424 O O . LYS A 1 437 ? -80.751 -24.992 145.629 1.00 80.38 437 LYS A O 1
ATOM 3429 N N . MET A 1 438 ? -80.954 -22.872 144.939 1.00 72.62 438 MET A N 1
ATOM 3430 C CA . MET A 1 438 ? -81.259 -22.346 146.281 1.00 72.62 438 MET A CA 1
ATOM 3431 C C . MET A 1 438 ? -82.581 -22.890 146.842 1.00 72.62 438 MET A C 1
ATOM 3433 O O . MET A 1 438 ? -82.654 -23.215 148.022 1.00 72.62 438 MET A O 1
ATOM 3437 N N . MET A 1 439 ? -83.610 -23.045 146.002 1.00 71.06 439 MET A N 1
ATOM 3438 C CA . MET A 1 439 ? -84.872 -23.667 146.424 1.00 71.06 439 MET A CA 1
ATOM 3439 C C . MET A 1 439 ? -84.725 -25.175 146.682 1.00 71.06 439 MET A C 1
ATOM 3441 O O . MET A 1 439 ? -85.344 -25.703 147.601 1.00 71.06 439 MET A O 1
ATOM 3445 N N . GLU A 1 440 ? -83.904 -25.884 145.901 1.00 70.62 440 GLU A N 1
ATOM 3446 C CA . GLU A 1 440 ? -83.560 -27.291 146.152 1.00 70.62 440 GLU A CA 1
ATOM 3447 C C . GLU A 1 440 ? -82.811 -27.450 147.491 1.00 70.62 440 GLU A C 1
ATOM 3449 O O . GLU A 1 440 ? -83.138 -28.352 148.262 1.00 70.62 440 GLU A O 1
ATOM 3454 N N . GLU A 1 441 ? -81.895 -26.534 147.824 1.00 67.56 441 GLU A N 1
ATOM 3455 C CA . GLU A 1 441 ? -81.211 -26.475 149.127 1.00 67.56 441 GLU A CA 1
ATOM 3456 C C . GLU A 1 441 ? -82.183 -26.160 150.288 1.00 67.56 441 GLU A C 1
ATOM 3458 O O . GLU A 1 441 ? -82.060 -26.719 151.380 1.00 67.56 441 GLU A O 1
ATOM 3463 N N . GLU A 1 442 ? -83.211 -25.339 150.058 1.00 61.44 442 GLU A N 1
ATOM 3464 C CA . GLU A 1 442 ? -84.260 -25.037 151.044 1.00 61.44 442 GLU A CA 1
ATOM 3465 C C . GLU A 1 442 ? -85.206 -26.233 151.285 1.00 61.44 442 GLU A C 1
ATOM 3467 O O . GLU A 1 442 ? -85.592 -26.515 152.422 1.00 61.44 442 GLU A O 1
ATOM 3472 N N . VAL A 1 443 ? -85.498 -27.019 150.241 1.00 59.84 443 VAL A N 1
ATOM 3473 C CA . VAL A 1 443 ? -86.223 -28.300 150.345 1.00 59.84 443 VAL A CA 1
ATOM 3474 C C . VAL A 1 443 ? -85.380 -29.372 151.047 1.00 59.84 443 VAL A C 1
ATOM 3476 O O . VAL A 1 443 ? -85.928 -30.210 151.770 1.00 59.84 443 VAL A O 1
ATOM 3479 N N . GLN A 1 444 ? -84.056 -29.344 150.877 1.00 59.06 444 GLN A N 1
ATOM 3480 C CA . GLN A 1 444 ? -83.132 -30.272 151.527 1.00 59.06 444 GLN A CA 1
ATOM 3481 C C . GLN A 1 444 ? -83.004 -29.999 153.035 1.00 59.06 444 GLN A C 1
ATOM 3483 O O . GLN A 1 444 ? -83.031 -30.942 153.824 1.00 59.06 444 GLN A O 1
ATOM 3488 N N . ASN A 1 445 ? -83.008 -28.730 153.457 1.00 50.12 445 ASN A N 1
ATOM 3489 C CA . ASN A 1 445 ? -82.989 -28.346 154.875 1.00 50.12 445 ASN A CA 1
ATOM 3490 C C . ASN A 1 445 ? -84.266 -28.723 155.655 1.00 50.12 445 ASN A C 1
ATOM 3492 O O . ASN A 1 445 ? -84.223 -28.839 156.878 1.00 50.12 445 ASN A O 1
ATOM 3496 N N . LEU A 1 446 ? -85.394 -28.963 154.978 1.00 46.34 446 LEU A N 1
ATOM 3497 C CA . LEU A 1 446 ? -86.660 -29.371 155.607 1.00 46.34 446 LEU A CA 1
ATOM 3498 C C . LEU A 1 446 ? -86.904 -30.893 155.598 1.00 46.34 446 LEU A C 1
ATOM 3500 O O . LEU A 1 446 ? -87.908 -31.350 156.143 1.00 46.34 446 LEU A O 1
ATOM 3504 N N . ARG A 1 447 ? -86.001 -31.697 155.014 1.00 47.22 447 ARG A N 1
ATOM 3505 C CA . ARG A 1 447 ? -86.150 -33.162 154.885 1.00 47.22 447 ARG A CA 1
ATOM 3506 C C . ARG A 1 447 ? -85.174 -34.008 155.716 1.00 47.22 447 ARG A C 1
ATOM 3508 O O . ARG A 1 447 ? -85.214 -35.226 155.588 1.00 47.22 447 ARG A O 1
ATOM 3515 N N . SER A 1 448 ? -84.363 -33.426 156.604 1.00 38.97 448 SER A N 1
ATOM 3516 C CA . SER A 1 448 ? -83.411 -34.202 157.424 1.00 38.97 448 SER A CA 1
ATOM 3517 C C . SER A 1 448 ? -83.348 -33.784 158.902 1.00 38.97 448 SER A C 1
ATOM 3519 O O . SER A 1 448 ? -82.282 -33.466 159.424 1.00 38.97 448 SER A O 1
ATOM 3521 N N . LEU A 1 449 ? -84.495 -33.842 159.591 1.00 39.44 449 LEU A N 1
ATOM 3522 C CA . LEU A 1 449 ? -84.586 -34.027 161.047 1.00 39.44 449 LEU A CA 1
ATOM 3523 C C . LEU A 1 449 ? -85.235 -35.395 161.343 1.00 39.44 449 LEU A C 1
ATOM 3525 O O . LEU A 1 449 ? -86.305 -35.448 161.940 1.00 39.44 449 LEU A O 1
ATOM 3529 N N . GLN A 1 450 ? -84.629 -36.494 160.874 1.00 36.94 450 GLN A N 1
ATOM 3530 C CA . GLN A 1 450 ? -84.881 -37.849 161.389 1.00 36.94 450 GLN A CA 1
ATOM 3531 C C . GLN A 1 450 ? -83.789 -38.846 160.936 1.00 36.94 450 GLN A C 1
ATOM 3533 O O . GLN A 1 450 ? -83.487 -38.922 159.750 1.00 36.94 450 GLN A O 1
ATOM 3538 N N . ASP A 1 451 ? -83.267 -39.590 161.919 1.00 31.23 451 ASP A N 1
ATOM 3539 C CA . ASP A 1 451 ? -82.447 -40.822 161.905 1.00 31.23 451 ASP A CA 1
ATOM 3540 C C . ASP A 1 451 ? -80.969 -40.853 161.435 1.00 31.23 451 ASP A C 1
ATOM 3542 O O . ASP A 1 451 ? -80.640 -40.900 160.257 1.00 31.23 451 ASP A O 1
ATOM 3546 N N . SER A 1 452 ? -80.106 -40.899 162.465 1.00 28.41 452 SER A N 1
ATOM 3547 C CA . SER A 1 452 ? -79.128 -41.943 162.861 1.00 28.41 452 SER A CA 1
ATOM 3548 C C . SER A 1 452 ? -78.027 -42.490 161.921 1.00 28.41 452 SER A C 1
ATOM 3550 O O . SER A 1 452 ? -78.298 -43.126 160.912 1.00 28.41 452 SER A O 1
ATOM 3552 N N . GLU A 1 453 ? -76.796 -42.382 162.458 1.00 27.06 453 GLU A N 1
ATOM 3553 C CA . GLU A 1 453 ? -75.664 -43.346 162.490 1.00 27.06 453 GLU A CA 1
ATOM 3554 C C . GLU A 1 453 ? -74.742 -43.605 161.262 1.00 27.06 453 GLU A C 1
ATOM 3556 O O . GLU A 1 453 ? -75.124 -44.245 160.295 1.00 27.06 453 GLU A O 1
ATOM 3561 N N . HIS A 1 454 ? -73.482 -43.124 161.402 1.00 28.31 454 HIS A N 1
ATOM 3562 C CA . HIS A 1 454 ? -72.127 -43.715 161.166 1.00 28.31 454 HIS A CA 1
ATOM 3563 C C . HIS A 1 454 ? -71.870 -44.856 160.127 1.00 28.31 454 HIS A C 1
ATOM 3565 O O . HIS A 1 454 ? -72.728 -45.708 159.941 1.00 28.31 454 HIS A O 1
ATOM 3571 N N . PRO A 1 455 ? -70.600 -45.127 159.707 1.00 48.72 455 PRO A N 1
ATOM 3572 C CA . PRO A 1 455 ? -69.498 -44.279 159.195 1.00 48.72 455 PRO A CA 1
ATOM 3573 C C . PRO A 1 455 ? -68.758 -44.883 157.940 1.00 48.72 455 PRO A C 1
ATOM 3575 O O . PRO A 1 455 ? -69.054 -45.991 157.515 1.00 48.72 455 PRO A O 1
ATOM 3578 N N . ASP A 1 456 ? -67.738 -44.170 157.425 1.00 25.41 456 ASP A N 1
ATOM 3579 C CA . ASP A 1 456 ? -66.539 -44.643 156.672 1.00 25.41 456 ASP A CA 1
ATOM 3580 C C . ASP A 1 456 ? -66.544 -45.116 155.175 1.00 25.41 456 ASP A C 1
ATOM 3582 O O . ASP A 1 456 ? -67.212 -46.065 154.785 1.00 25.41 456 ASP A O 1
ATOM 3586 N N . VAL A 1 457 ? -65.605 -44.501 154.412 1.00 30.05 457 VAL A N 1
ATOM 3587 C CA . VAL A 1 457 ? -64.636 -45.059 153.413 1.00 30.05 457 VAL A CA 1
ATOM 3588 C C . VAL A 1 457 ? -64.992 -45.250 151.901 1.00 30.05 457 VAL A C 1
ATOM 3590 O O . VAL A 1 457 ? -65.852 -46.028 151.520 1.00 30.05 457 VAL A O 1
ATOM 3593 N N . GLU A 1 458 ? -64.179 -44.558 151.071 1.00 27.98 458 GLU A N 1
ATOM 3594 C CA . GLU A 1 458 ? -63.607 -44.834 149.718 1.00 27.98 458 GLU A CA 1
ATOM 3595 C C . GLU A 1 458 ? -64.404 -45.044 148.396 1.00 27.98 458 GLU A C 1
ATOM 3597 O O . GLU A 1 458 ? -65.239 -45.926 148.238 1.00 27.98 458 GLU A O 1
ATOM 3602 N N . SER A 1 459 ? -63.849 -44.369 147.367 1.00 30.20 459 SER A N 1
ATOM 3603 C CA . SER A 1 459 ? -63.512 -44.827 145.993 1.00 30.20 459 SER A CA 1
ATOM 3604 C C . SER A 1 459 ? -64.502 -44.710 144.811 1.00 30.20 459 SER A C 1
ATOM 3606 O O . SER A 1 459 ? -65.581 -45.284 144.783 1.00 30.20 459 SER A O 1
ATOM 3608 N N . ASP A 1 460 ? -64.012 -43.961 143.808 1.00 26.64 460 ASP A N 1
ATOM 3609 C CA . ASP A 1 460 ? -63.917 -44.219 142.358 1.00 26.64 460 ASP A CA 1
ATOM 3610 C C . ASP A 1 460 ? -65.109 -44.698 141.506 1.00 26.64 460 ASP A C 1
ATOM 3612 O O . ASP A 1 460 ? -65.653 -45.783 141.671 1.00 26.64 460 ASP A O 1
ATOM 3616 N N . LEU A 1 461 ? -65.381 -43.923 140.441 1.00 27.77 461 LEU A N 1
ATOM 3617 C CA . LEU A 1 461 ? -65.150 -44.229 139.007 1.00 27.77 461 LEU A CA 1
ATOM 3618 C C . LEU A 1 461 ? -65.908 -43.153 138.184 1.00 27.77 461 LEU A C 1
ATOM 3620 O O . LEU A 1 461 ? -67.119 -43.032 138.302 1.00 27.77 461 LEU A O 1
ATOM 3624 N N . ASN A 1 462 ? -65.281 -42.177 137.519 1.00 33.78 462 ASN A N 1
ATOM 3625 C CA . ASN A 1 462 ? -64.380 -42.203 136.357 1.00 33.78 462 ASN A CA 1
ATOM 3626 C C . ASN A 1 462 ? -65.102 -42.290 134.986 1.00 33.78 462 ASN A C 1
ATOM 3628 O O . ASN A 1 462 ? -66.043 -43.059 134.814 1.00 33.78 462 ASN A O 1
ATOM 3632 N N . ILE A 1 463 ? -64.510 -41.558 134.022 1.00 31.06 463 ILE A N 1
ATOM 3633 C CA . ILE A 1 463 ? -64.609 -41.626 132.543 1.00 31.06 463 ILE A CA 1
ATOM 3634 C C . ILE A 1 463 ? -65.777 -40.853 131.903 1.00 31.06 463 ILE A C 1
ATOM 3636 O O . ILE A 1 463 ? -66.933 -41.098 132.209 1.00 31.06 463 ILE A O 1
ATOM 3640 N N . ALA A 1 464 ? -65.605 -39.966 130.916 1.00 33.19 464 ALA A N 1
ATOM 3641 C CA . ALA A 1 464 ? -64.488 -39.285 130.232 1.00 33.19 464 ALA A CA 1
ATOM 3642 C C . ALA A 1 464 ? -65.167 -38.226 129.316 1.00 33.19 464 ALA A C 1
ATOM 3644 O O . ALA A 1 464 ? -66.335 -38.376 128.974 1.00 33.19 464 ALA A O 1
ATOM 3645 N N . GLY A 1 465 ? -64.582 -37.110 128.882 1.00 33.47 465 GLY A N 1
ATOM 3646 C CA . GLY A 1 465 ? -63.178 -36.844 128.600 1.00 33.47 465 GLY A CA 1
ATOM 3647 C C . GLY A 1 465 ? -62.917 -36.920 127.089 1.00 33.47 465 GLY A C 1
ATOM 3648 O O . GLY A 1 465 ? -62.817 -38.010 126.542 1.00 33.47 465 GLY A O 1
ATOM 3649 N N . LEU A 1 466 ? -62.787 -35.754 126.447 1.00 31.34 466 LEU A N 1
ATOM 3650 C CA . LEU A 1 466 ? -61.967 -35.463 125.254 1.00 31.34 466 LEU A CA 1
ATOM 3651 C C . LEU A 1 466 ? -61.958 -33.918 125.141 1.00 31.34 466 LEU A C 1
ATOM 3653 O O . LEU A 1 466 ? -63.010 -33.342 124.895 1.00 31.34 466 LEU A O 1
ATOM 3657 N N . SER A 1 467 ? -60.947 -33.094 125.432 1.00 33.59 467 SER A N 1
ATOM 3658 C CA . SER A 1 467 ? -59.485 -33.163 125.596 1.00 33.59 467 SER A CA 1
ATOM 3659 C C . SER A 1 467 ? -58.692 -33.653 124.389 1.00 33.59 467 SER A C 1
ATOM 3661 O O . SER A 1 467 ? -58.667 -34.849 124.128 1.00 33.59 467 SER A O 1
ATOM 3663 N N . LEU A 1 468 ? -58.008 -32.736 123.695 1.00 32.75 468 LEU A N 1
ATOM 3664 C CA . LEU A 1 468 ? -56.539 -32.553 123.731 1.00 32.75 468 LEU A CA 1
ATOM 3665 C C . LEU A 1 468 ? -56.158 -31.463 122.700 1.00 32.75 468 LEU A C 1
ATOM 3667 O O . LEU A 1 468 ? -56.765 -31.425 121.637 1.00 32.75 468 LEU A O 1
ATOM 3671 N N . THR A 1 469 ? -55.159 -30.587 122.821 1.00 32.47 469 THR A N 1
ATOM 3672 C CA . THR A 1 469 ? -54.300 -30.016 123.883 1.00 32.47 469 THR A CA 1
ATOM 3673 C C . THR A 1 469 ? -53.285 -29.111 123.163 1.00 32.47 469 THR A C 1
ATOM 3675 O O . THR A 1 469 ? -52.992 -29.368 122.001 1.00 32.47 469 THR A O 1
ATOM 3678 N N . SER A 1 470 ? -52.680 -28.178 123.921 1.00 31.41 470 SER A N 1
ATOM 3679 C CA . SER A 1 470 ? -51.235 -27.828 123.954 1.00 31.41 470 SER A CA 1
ATOM 3680 C C . SER A 1 470 ? -50.512 -27.469 122.649 1.00 31.41 470 SER A C 1
ATOM 3682 O O . SER A 1 470 ? -50.638 -28.142 121.644 1.00 31.41 470 SER A O 1
ATOM 3684 N N . ALA A 1 471 ? -49.547 -26.568 122.591 1.00 30.73 471 ALA A N 1
ATOM 3685 C CA . ALA A 1 471 ? -48.889 -25.648 123.505 1.00 30.73 471 ALA A CA 1
ATOM 3686 C C . ALA A 1 471 ? -47.865 -24.900 122.621 1.00 30.73 471 ALA A C 1
ATOM 3688 O O . ALA A 1 471 ? -47.643 -25.264 121.470 1.00 30.73 471 ALA A O 1
ATOM 3689 N N . GLN A 1 472 ? -47.176 -23.928 123.218 1.00 28.20 472 GLN A N 1
ATOM 3690 C CA . GLN A 1 472 ? -45.851 -23.458 122.796 1.00 28.20 472 GLN A CA 1
ATOM 3691 C C . GLN A 1 472 ? -45.781 -22.542 121.562 1.00 28.20 472 GLN A C 1
ATOM 3693 O O . GLN A 1 472 ? -45.677 -22.950 120.416 1.00 28.20 472 GLN A O 1
ATOM 3698 N N . SER A 1 473 ? -45.729 -21.250 121.893 1.00 40.47 473 SER A N 1
ATOM 3699 C CA . SER A 1 473 ? -44.603 -20.339 121.630 1.00 40.47 473 SER A CA 1
ATOM 3700 C C . SER A 1 473 ? -43.958 -20.293 120.237 1.00 40.47 473 SER A C 1
ATOM 3702 O O . SER A 1 473 ? -43.369 -21.257 119.763 1.00 40.47 473 SER A O 1
ATOM 3704 N N . MET A 1 474 ? -43.856 -19.051 119.747 1.00 36.50 474 MET A N 1
ATOM 3705 C CA . MET A 1 474 ? -42.886 -18.553 118.761 1.00 36.50 474 MET A CA 1
ATOM 3706 C C . MET A 1 474 ? -42.984 -19.126 117.341 1.00 36.50 474 MET A C 1
ATOM 3708 O O . MET A 1 474 ? -42.043 -19.742 116.842 1.00 36.50 474 MET A O 1
ATOM 3712 N N . SER A 1 475 ? -44.065 -18.789 116.631 1.00 40.62 475 SER A N 1
ATOM 3713 C CA . SER A 1 475 ? -44.120 -18.938 115.166 1.00 40.62 475 SER A CA 1
ATOM 3714 C C . SER A 1 475 ? -44.415 -17.642 114.391 1.00 40.62 475 SER A C 1
ATOM 3716 O O . SER A 1 475 ? -44.474 -17.677 113.167 1.00 40.62 475 SER A O 1
ATOM 3718 N N . ASP A 1 476 ? -44.475 -16.478 115.047 1.00 45.03 476 ASP A N 1
ATOM 3719 C CA . ASP A 1 476 ? -44.754 -15.200 114.359 1.00 45.03 476 ASP A CA 1
ATOM 3720 C C . ASP A 1 476 ? -43.510 -14.508 113.770 1.00 45.03 476 ASP A C 1
ATOM 3722 O O . ASP A 1 476 ? -43.613 -13.492 113.082 1.00 45.03 476 ASP A O 1
ATOM 3726 N N . VAL A 1 477 ? -42.315 -15.071 113.981 1.00 49.59 477 VAL A N 1
ATOM 3727 C CA . VAL A 1 477 ? -41.060 -14.530 113.425 1.00 49.59 477 VAL A CA 1
ATOM 3728 C C . VAL A 1 477 ? -40.593 -15.312 112.189 1.00 49.59 477 VAL A C 1
ATOM 3730 O O . VAL A 1 477 ? -39.939 -14.742 111.323 1.00 49.59 477 VAL A O 1
ATOM 3733 N N . LYS A 1 478 ? -40.989 -16.582 112.016 1.00 48.88 478 LYS A N 1
ATOM 3734 C CA . LYS A 1 478 ? -40.581 -17.390 110.848 1.00 4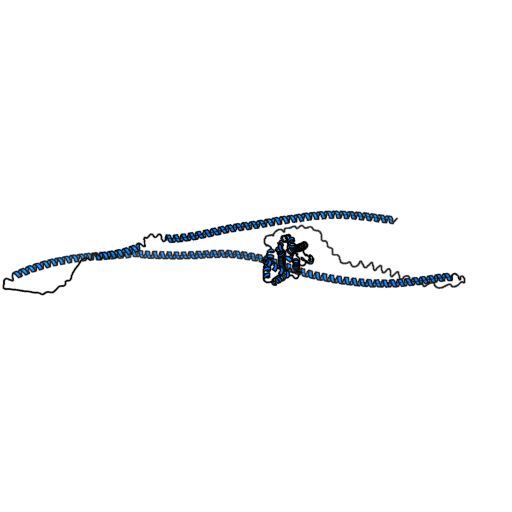8.88 478 LYS A CA 1
ATOM 3735 C C . LYS A 1 478 ? -41.481 -17.211 109.622 1.00 48.88 478 LYS A C 1
ATOM 3737 O O . LYS A 1 478 ? -40.970 -17.241 108.507 1.00 48.88 478 LYS A O 1
ATOM 3742 N N . GLU A 1 479 ? -42.773 -16.934 109.800 1.00 55.91 479 GLU A N 1
ATOM 3743 C CA . GLU A 1 479 ? -43.670 -16.658 108.665 1.00 55.91 479 GLU A CA 1
ATOM 3744 C C . GLU A 1 479 ? -43.431 -15.259 108.072 1.00 55.91 479 GLU A C 1
ATOM 3746 O O . GLU A 1 479 ? -43.471 -15.071 106.855 1.00 55.91 479 GLU A O 1
ATOM 3751 N N . LYS A 1 480 ? -43.069 -14.282 108.917 1.00 54.41 480 LYS A N 1
ATOM 3752 C CA . LYS A 1 480 ? -42.703 -12.931 108.473 1.00 54.41 480 LYS A CA 1
ATOM 3753 C C . LYS A 1 480 ? -41.335 -12.899 107.781 1.00 54.41 480 LYS A C 1
ATOM 3755 O O . LYS A 1 480 ? -41.182 -12.162 106.816 1.00 54.41 480 LYS A O 1
ATOM 3760 N N . ILE A 1 481 ? -40.388 -13.753 108.188 1.00 57.25 481 ILE A N 1
ATOM 3761 C CA . ILE A 1 481 ? -39.097 -13.928 107.496 1.00 57.25 481 ILE A CA 1
ATOM 3762 C C . ILE A 1 481 ? -39.272 -14.668 106.160 1.00 57.25 481 ILE A C 1
ATOM 3764 O O . ILE A 1 481 ? -38.721 -14.208 105.169 1.00 57.25 481 ILE A O 1
ATOM 3768 N N . MET A 1 482 ? -40.106 -15.714 106.067 1.00 58.03 482 MET A N 1
ATOM 3769 C CA . MET A 1 482 ? -40.359 -16.389 104.780 1.00 58.03 482 MET A CA 1
ATOM 3770 C C . MET A 1 482 ? -41.166 -15.534 103.794 1.00 58.03 482 MET A C 1
ATOM 3772 O O . MET A 1 482 ? -40.876 -15.561 102.599 1.00 58.03 482 MET A O 1
ATOM 3776 N N . ARG A 1 483 ? -42.136 -14.726 104.255 1.00 57.72 483 ARG A N 1
ATOM 3777 C CA . ARG A 1 483 ? -42.829 -13.763 103.378 1.00 57.72 483 ARG A CA 1
ATOM 3778 C C . ARG A 1 483 ? -41.905 -12.630 102.928 1.00 57.72 483 ARG A C 1
ATOM 3780 O O . ARG A 1 483 ? -41.928 -12.303 101.747 1.00 57.72 483 ARG A O 1
ATOM 3787 N N . LEU A 1 484 ? -41.040 -12.109 103.805 1.00 58.50 484 LEU A N 1
ATOM 3788 C CA . LEU A 1 484 ? -40.044 -11.091 103.442 1.00 58.50 484 LEU A CA 1
ATOM 3789 C C . LEU A 1 484 ? -38.885 -11.649 102.598 1.00 58.50 484 LEU A C 1
ATOM 3791 O O . LEU A 1 484 ? -38.301 -10.900 101.822 1.00 58.50 484 LEU A O 1
ATOM 3795 N N . GLU A 1 485 ? -38.557 -12.942 102.680 1.00 60.19 485 GLU A N 1
ATOM 3796 C CA . GLU A 1 485 ? -37.596 -13.603 101.784 1.00 60.19 485 GLU A CA 1
ATOM 3797 C C . GLU A 1 485 ? -38.197 -13.880 100.405 1.00 60.19 485 GLU A C 1
ATOM 3799 O O . GLU A 1 485 ? -37.509 -13.706 99.402 1.00 60.19 485 GLU A O 1
ATOM 3804 N N . ILE A 1 486 ? -39.479 -14.248 100.318 1.00 68.06 486 ILE A N 1
ATOM 3805 C CA . ILE A 1 486 ? -40.182 -14.413 99.036 1.00 68.06 486 ILE A CA 1
ATOM 3806 C C . ILE A 1 486 ? -40.428 -13.045 98.376 1.00 68.06 486 ILE A C 1
ATOM 3808 O O . ILE A 1 486 ? -40.241 -12.910 97.166 1.00 68.06 486 ILE A O 1
ATOM 3812 N N . GLU A 1 487 ? -40.747 -12.011 99.157 1.00 63.31 487 GLU A N 1
ATOM 3813 C CA . GLU A 1 487 ? -40.892 -10.629 98.688 1.00 63.31 487 GLU A CA 1
ATOM 3814 C C . GLU A 1 487 ? -39.538 -10.022 98.278 1.00 63.31 487 GLU A C 1
ATOM 3816 O O . GLU A 1 487 ? -39.445 -9.461 97.191 1.00 63.31 487 GLU A O 1
ATOM 3821 N N . ASN A 1 488 ? -38.446 -10.250 99.023 1.00 55.62 488 ASN A N 1
ATOM 3822 C CA . ASN A 1 488 ? -37.096 -9.840 98.603 1.00 55.62 488 ASN A CA 1
ATOM 3823 C C . ASN A 1 488 ? -36.568 -10.623 97.392 1.00 55.62 488 ASN A C 1
ATOM 3825 O O . ASN A 1 488 ? -35.791 -10.081 96.609 1.00 55.62 488 ASN A O 1
ATOM 3829 N N . LYS A 1 489 ? -36.976 -11.882 97.197 1.00 70.56 489 LYS A N 1
ATOM 3830 C CA . LYS A 1 489 ? -36.585 -12.692 96.029 1.00 70.56 489 LYS A CA 1
ATOM 3831 C C . LYS A 1 489 ? -37.406 -12.334 94.783 1.00 70.56 489 LYS A C 1
ATOM 3833 O O . LYS A 1 489 ? -36.869 -12.365 93.681 1.00 70.56 489 LYS A O 1
ATOM 3838 N N . SER A 1 490 ? -38.666 -11.928 94.961 1.00 63.03 490 SER A N 1
ATOM 3839 C CA . SER A 1 490 ? -39.541 -11.352 93.927 1.00 63.03 490 SER A CA 1
ATOM 3840 C C . SER A 1 490 ? -39.089 -9.944 93.516 1.00 63.03 490 SER A C 1
ATOM 3842 O O . SER A 1 490 ? -38.972 -9.656 92.325 1.00 63.03 490 SER A O 1
ATOM 3844 N N . LEU A 1 491 ? -38.730 -9.100 94.491 1.00 58.94 491 LEU A N 1
ATOM 3845 C CA . LEU A 1 491 ? -38.191 -7.761 94.260 1.00 58.94 491 LEU A CA 1
ATOM 3846 C C . LEU A 1 491 ? -36.774 -7.802 93.680 1.00 58.94 491 LEU A C 1
ATOM 3848 O O . LEU A 1 491 ? -36.513 -7.025 92.779 1.00 58.94 491 LEU A O 1
ATOM 3852 N N . LYS A 1 492 ? -35.893 -8.746 94.058 1.00 59.81 492 LYS A N 1
ATOM 3853 C CA . LYS A 1 492 ? -34.607 -8.963 93.354 1.00 59.81 492 LYS A CA 1
ATOM 3854 C C . LYS A 1 492 ? -34.792 -9.384 91.898 1.00 59.81 492 LYS A C 1
ATOM 3856 O O . LYS A 1 492 ? -34.043 -8.916 91.053 1.00 59.81 492 LYS A O 1
ATOM 3861 N N . LYS A 1 493 ? -35.800 -10.208 91.592 1.00 62.00 493 LYS A N 1
ATOM 3862 C CA . LYS A 1 493 ? -36.115 -10.606 90.209 1.00 62.00 493 LYS A CA 1
ATOM 3863 C C . LYS A 1 493 ? -36.715 -9.461 89.390 1.00 62.00 493 LYS A C 1
ATOM 3865 O O . LYS A 1 493 ? -36.379 -9.332 88.220 1.00 62.00 493 LYS A O 1
ATOM 3870 N N . LYS A 1 494 ? -37.557 -8.616 90.003 1.00 57.00 494 LYS A N 1
ATOM 3871 C CA . LYS A 1 494 ? -38.066 -7.383 89.378 1.00 57.00 494 LYS A CA 1
ATOM 3872 C C . LYS A 1 494 ? -36.973 -6.324 89.210 1.00 57.00 494 LYS A C 1
ATOM 3874 O O . LYS A 1 494 ? -36.922 -5.687 88.167 1.00 57.00 494 LYS A O 1
ATOM 3879 N N . LEU A 1 495 ? -36.046 -6.214 90.163 1.00 51.31 495 LEU A N 1
ATOM 3880 C CA . LEU A 1 495 ? -34.880 -5.335 90.074 1.00 51.31 495 LEU A CA 1
ATOM 3881 C C . LEU A 1 495 ? -33.858 -5.843 89.044 1.00 51.31 495 LEU A C 1
ATOM 3883 O O . LEU A 1 495 ? -33.230 -5.027 88.393 1.00 51.31 495 LEU A O 1
ATOM 3887 N N . GLU A 1 496 ? -33.708 -7.155 88.832 1.00 53.12 496 GLU A N 1
ATOM 3888 C CA . GLU A 1 496 ? -32.886 -7.715 87.741 1.00 53.12 496 GLU A CA 1
ATOM 3889 C C . GLU A 1 496 ? -33.543 -7.548 86.357 1.00 53.12 496 GLU A C 1
ATOM 3891 O O . GLU A 1 496 ? -32.830 -7.339 85.372 1.00 53.12 496 GLU A O 1
ATOM 3896 N N . SER A 1 497 ? -34.881 -7.558 86.269 1.00 50.62 497 SER A N 1
ATOM 3897 C CA . SER A 1 497 ? -35.604 -7.263 85.021 1.00 50.62 497 SER A CA 1
ATOM 3898 C C . SER A 1 497 ? -35.753 -5.764 84.718 1.00 50.62 497 SER A C 1
ATOM 3900 O O . SER A 1 497 ? -35.868 -5.399 83.555 1.00 50.62 497 SER A O 1
ATOM 3902 N N . GLU A 1 498 ? -35.717 -4.880 85.723 1.00 44.41 498 GLU A N 1
ATOM 3903 C CA . GLU A 1 498 ? -35.697 -3.415 85.528 1.00 44.41 498 GLU A CA 1
ATOM 3904 C C . GLU A 1 498 ? -34.271 -2.830 85.486 1.00 44.41 498 GLU A C 1
ATOM 3906 O O . GLU A 1 498 ? -34.050 -1.799 84.853 1.00 44.41 498 GLU A O 1
ATOM 3911 N N . ALA A 1 499 ? -33.255 -3.513 86.029 1.00 42.00 499 ALA A N 1
ATOM 3912 C CA . ALA A 1 499 ? -31.840 -3.153 85.841 1.00 42.00 499 ALA A CA 1
ATOM 3913 C C . ALA A 1 499 ? -31.286 -3.536 84.455 1.00 42.00 499 ALA A C 1
ATOM 3915 O O . ALA A 1 499 ? -30.146 -3.199 84.131 1.00 42.00 499 ALA A O 1
ATOM 3916 N N . SER A 1 500 ? -32.092 -4.197 83.619 1.00 44.19 500 SER A N 1
ATOM 3917 C CA . SER A 1 500 ? -31.834 -4.392 82.187 1.00 44.19 500 SER A CA 1
ATOM 3918 C C . SER A 1 500 ? -32.552 -3.362 81.293 1.00 44.19 500 SER A C 1
ATOM 3920 O O . SER A 1 500 ? -32.375 -3.398 80.080 1.00 44.19 500 SER A O 1
ATOM 3922 N N . ALA A 1 501 ? -33.271 -2.390 81.877 1.00 48.59 501 ALA A N 1
ATOM 3923 C CA . ALA A 1 501 ? -33.906 -1.276 81.157 1.00 48.59 501 ALA A CA 1
ATOM 3924 C C . ALA A 1 501 ? -33.405 0.124 81.577 1.00 48.59 501 ALA A C 1
ATOM 3926 O O . ALA A 1 501 ? -33.848 1.127 81.027 1.00 48.59 501 ALA A O 1
ATOM 3927 N N . SER A 1 502 ? -32.452 0.225 82.510 1.00 43.12 502 SER A N 1
ATOM 3928 C CA . SER A 1 502 ? -31.811 1.502 82.860 1.00 43.12 502 SER A CA 1
ATOM 3929 C C . SER A 1 502 ? -30.330 1.314 83.189 1.00 43.12 502 SER A C 1
ATOM 3931 O O . SER A 1 502 ? -29.842 1.576 84.286 1.00 43.12 502 SER A O 1
ATOM 3933 N N . LYS A 1 503 ? -29.586 0.828 82.197 1.00 39.09 503 LYS A N 1
ATOM 3934 C CA . LYS A 1 503 ? -28.192 1.223 82.019 1.00 39.09 503 LYS A CA 1
ATOM 3935 C C . LYS A 1 503 ? -28.128 1.974 80.708 1.00 39.09 503 LYS A C 1
ATOM 3937 O O . LYS A 1 503 ? -28.284 1.392 79.642 1.00 39.09 503 LYS A O 1
ATOM 3942 N N . VAL A 1 504 ? -27.883 3.272 80.829 1.00 43.25 504 VAL A N 1
ATOM 3943 C CA . VAL A 1 504 ? -27.143 4.049 79.841 1.00 43.25 504 VAL A CA 1
ATOM 3944 C C . VAL A 1 504 ? -25.942 3.198 79.422 1.00 43.25 504 VAL A C 1
ATOM 3946 O O . VAL A 1 504 ? -24.976 3.044 80.167 1.00 43.25 504 VAL A O 1
ATOM 3949 N N . ALA A 1 505 ? -26.077 2.546 78.276 1.00 33.97 505 ALA A N 1
ATOM 3950 C CA . ALA A 1 505 ? -25.034 1.792 77.620 1.00 33.97 505 ALA A CA 1
ATOM 3951 C C . ALA A 1 505 ? -24.456 2.707 76.537 1.00 33.97 505 ALA A C 1
ATOM 3953 O O . ALA A 1 505 ? -25.154 2.977 75.561 1.00 33.97 505 ALA A O 1
ATOM 3954 N N . PRO A 1 506 ? -23.204 3.178 76.649 1.00 44.06 506 PRO A N 1
ATOM 3955 C CA . PRO A 1 506 ? -22.505 3.787 75.527 1.00 44.06 506 PRO A CA 1
ATOM 3956 C C . PRO A 1 506 ? -21.869 2.697 74.641 1.00 44.06 506 PRO A C 1
ATOM 3958 O O . PRO A 1 506 ? -20.728 2.835 74.230 1.00 44.06 506 PRO A O 1
ATOM 3961 N N . THR A 1 507 ? -22.548 1.569 74.389 1.00 44.97 507 THR A N 1
ATOM 3962 C CA . THR A 1 507 ? -21.918 0.400 73.732 1.00 44.97 507 THR A CA 1
ATOM 3963 C C . THR A 1 507 ? -22.568 -0.038 72.420 1.00 44.97 507 THR A C 1
ATOM 3965 O O . THR A 1 507 ? -22.009 -0.890 71.736 1.00 44.97 507 THR A O 1
ATOM 3968 N N . ALA A 1 508 ? -23.685 0.568 72.006 1.00 47.38 508 ALA A N 1
ATOM 3969 C CA . ALA A 1 508 ? -24.135 0.481 70.612 1.00 47.38 508 ALA A CA 1
ATOM 3970 C C . ALA A 1 508 ? -23.386 1.498 69.732 1.00 47.38 508 ALA A C 1
ATOM 3972 O O . ALA A 1 508 ? -22.960 1.159 68.630 1.00 47.38 508 ALA A O 1
ATOM 3973 N N . ASP A 1 509 ? -23.135 2.696 70.269 1.00 54.53 509 ASP A N 1
ATOM 3974 C CA . ASP A 1 509 ? -22.444 3.782 69.570 1.00 54.53 509 ASP A CA 1
ATOM 3975 C C . ASP A 1 509 ? -20.963 3.445 69.332 1.00 54.53 509 ASP A C 1
ATOM 3977 O O . ASP A 1 509 ? -20.480 3.562 68.220 1.00 54.53 509 ASP A O 1
ATOM 3981 N N . GLU A 1 510 ? -20.246 2.880 70.309 1.00 56.47 510 GLU A N 1
ATOM 3982 C CA . GLU A 1 510 ? -18.807 2.592 70.162 1.00 56.47 510 GLU A CA 1
ATOM 3983 C C . GLU A 1 510 ? -18.491 1.514 69.101 1.00 56.47 510 GLU A C 1
ATOM 3985 O O . GLU A 1 510 ? -17.432 1.547 68.479 1.00 56.47 510 GLU A O 1
ATOM 3990 N N . SER A 1 511 ? -19.401 0.559 68.860 1.00 63.59 511 SER A N 1
ATOM 3991 C CA . SER A 1 511 ? -19.220 -0.465 67.814 1.00 63.59 511 SER A CA 1
ATOM 3992 C C . SER A 1 511 ? -19.522 0.067 66.410 1.00 63.59 511 SER A C 1
ATOM 3994 O O . SER A 1 511 ? -18.817 -0.267 65.457 1.00 63.59 511 SER A O 1
ATOM 3996 N N . VAL A 1 512 ? -20.529 0.940 66.292 1.00 72.62 512 VAL A N 1
ATOM 3997 C CA . VAL A 1 512 ? -20.888 1.615 65.040 1.00 72.62 512 VAL A CA 1
ATOM 3998 C C . VAL A 1 512 ? -19.843 2.677 64.706 1.00 72.62 512 VAL A C 1
ATOM 4000 O O . VAL A 1 512 ? -19.386 2.730 63.570 1.00 72.62 512 VAL A O 1
ATOM 4003 N N . VAL A 1 513 ? -19.374 3.434 65.700 1.00 74.62 513 VAL A N 1
ATOM 4004 C CA . VAL A 1 513 ? -18.280 4.404 65.578 1.00 74.62 513 VAL A CA 1
ATOM 4005 C C . VAL A 1 513 ? -16.985 3.705 65.172 1.00 74.62 513 VAL A C 1
ATOM 4007 O O . VAL A 1 513 ? -16.401 4.117 64.181 1.00 74.62 513 VAL A O 1
ATOM 4010 N N . LYS A 1 514 ? -16.589 2.587 65.801 1.00 78.31 514 LYS A N 1
ATOM 4011 C CA . LYS A 1 514 ? -15.402 1.819 65.364 1.00 78.31 514 LYS A CA 1
ATOM 4012 C C . LYS A 1 514 ? -15.544 1.249 63.950 1.00 78.31 514 LYS A C 1
ATOM 4014 O O . LYS A 1 514 ? -14.568 1.209 63.206 1.00 78.31 514 LYS A O 1
ATOM 4019 N N . SER A 1 515 ? -16.746 0.824 63.553 1.00 76.94 515 SER A N 1
ATOM 4020 C CA . SER A 1 515 ? -17.008 0.370 62.181 1.00 76.94 515 SER A CA 1
ATOM 4021 C C . SER A 1 515 ? -16.949 1.518 61.169 1.00 76.94 515 SER A C 1
ATOM 4023 O O . SER A 1 515 ? -16.466 1.319 60.057 1.00 76.94 515 SER A O 1
ATOM 4025 N N . MET A 1 516 ? -17.438 2.706 61.529 1.00 81.19 516 MET A N 1
ATOM 4026 C CA . MET A 1 516 ? -17.366 3.899 60.685 1.00 81.19 516 MET A CA 1
ATOM 4027 C C . MET A 1 516 ? -15.941 4.455 60.623 1.00 81.19 516 MET A C 1
ATOM 4029 O O . MET A 1 516 ? -15.510 4.845 59.548 1.00 81.19 516 MET A O 1
ATOM 4033 N N . GLU A 1 517 ? -15.184 4.433 61.721 1.00 84.62 517 GLU A N 1
ATOM 4034 C CA . GLU A 1 517 ? -13.763 4.802 61.761 1.00 84.62 517 GLU A CA 1
ATOM 4035 C C . GLU A 1 517 ? -12.923 3.880 60.870 1.00 84.62 517 GLU A C 1
ATOM 4037 O O . GLU A 1 517 ? -12.120 4.368 60.077 1.00 84.62 517 GLU A O 1
ATOM 4042 N N . ALA A 1 518 ? -13.170 2.565 60.913 1.00 86.94 518 ALA A N 1
ATOM 4043 C CA . ALA A 1 518 ? -12.501 1.606 60.034 1.00 86.94 518 ALA A CA 1
ATOM 4044 C C . ALA A 1 518 ? -12.848 1.823 58.548 1.00 86.94 518 ALA A C 1
ATOM 4046 O O . ALA A 1 518 ? -11.969 1.736 57.689 1.00 86.94 518 ALA A O 1
ATOM 4047 N N . GLU A 1 519 ? -14.107 2.139 58.224 1.00 87.94 519 GLU A N 1
ATOM 4048 C CA . GLU A 1 519 ? -14.502 2.444 56.842 1.00 87.94 519 GLU A CA 1
ATOM 4049 C C . GLU A 1 519 ? -13.953 3.803 56.378 1.00 87.94 519 GLU A C 1
ATOM 4051 O O . GLU A 1 519 ? -13.547 3.937 55.226 1.00 87.94 519 GLU A O 1
ATOM 4056 N N . ILE A 1 520 ? -13.856 4.795 57.268 1.00 86.81 520 ILE A N 1
ATOM 4057 C CA . ILE A 1 520 ? -13.214 6.085 56.988 1.00 86.81 520 ILE A CA 1
ATOM 4058 C C . ILE A 1 520 ? -11.721 5.890 56.711 1.00 86.81 520 ILE A C 1
ATOM 4060 O O . ILE A 1 520 ? -11.230 6.430 55.721 1.00 86.81 520 ILE A O 1
ATOM 4064 N N . GLU A 1 521 ? -11.003 5.093 57.506 1.00 91.12 521 GLU A N 1
ATOM 4065 C CA . GLU A 1 521 ? -9.599 4.761 57.228 1.00 91.12 521 GLU A CA 1
ATOM 4066 C C . GLU A 1 521 ? -9.443 4.018 55.896 1.00 91.12 521 GLU A C 1
ATOM 4068 O O . GLU A 1 521 ? -8.537 4.324 55.115 1.00 91.12 521 GLU A O 1
ATOM 4073 N N . ARG A 1 522 ? -10.350 3.081 55.586 1.00 91.00 522 ARG A N 1
ATOM 4074 C CA . ARG A 1 522 ? -10.345 2.346 54.313 1.00 91.00 522 ARG A CA 1
ATOM 4075 C C . ARG A 1 522 ? -10.551 3.285 53.125 1.00 91.00 522 ARG A C 1
ATOM 4077 O O . ARG A 1 522 ? -9.783 3.231 52.163 1.00 91.00 522 ARG A O 1
ATOM 4084 N N . LEU A 1 523 ? -11.540 4.175 53.209 1.00 90.69 523 LEU A N 1
ATOM 4085 C CA . LEU A 1 523 ? -11.833 5.171 52.180 1.00 90.69 523 LEU A CA 1
ATOM 4086 C C . LEU A 1 523 ? -10.706 6.202 52.046 1.00 90.69 523 LEU A C 1
ATOM 4088 O O . LEU A 1 523 ? -10.357 6.569 50.927 1.00 90.69 523 LEU A O 1
ATOM 4092 N N . GLN A 1 524 ? -10.077 6.625 53.144 1.00 89.75 524 GLN A N 1
ATOM 4093 C CA . GLN A 1 524 ? -8.911 7.515 53.113 1.00 89.75 524 GLN A CA 1
ATOM 4094 C C . GLN A 1 524 ? -7.694 6.846 52.463 1.00 89.75 524 GLN A C 1
ATOM 4096 O O . GLN A 1 524 ? -6.997 7.475 51.662 1.00 89.75 524 GLN A O 1
ATOM 4101 N N . ALA A 1 525 ? -7.443 5.567 52.752 1.00 91.56 525 ALA A N 1
ATOM 4102 C CA . ALA A 1 525 ? -6.372 4.807 52.114 1.00 91.56 525 ALA A CA 1
ATOM 4103 C C . ALA A 1 525 ? -6.625 4.623 50.607 1.00 91.56 525 ALA A C 1
ATOM 4105 O O . ALA A 1 525 ? -5.703 4.754 49.794 1.00 91.56 525 ALA A O 1
ATOM 4106 N N . GLU A 1 526 ? -7.874 4.363 50.219 1.00 91.50 526 GLU A N 1
ATOM 4107 C CA . GLU A 1 526 ? -8.267 4.225 48.819 1.00 91.50 526 GLU A CA 1
ATOM 4108 C C . GLU A 1 526 ? -8.178 5.560 48.064 1.00 91.50 526 GLU A C 1
ATOM 4110 O O . GLU A 1 526 ? -7.647 5.601 46.950 1.00 91.50 526 GLU A O 1
ATOM 4115 N N . LEU A 1 527 ? -8.584 6.665 48.699 1.00 90.12 527 LEU A N 1
ATOM 4116 C CA . LEU A 1 527 ? -8.448 8.020 48.165 1.00 90.12 527 LEU A CA 1
ATOM 4117 C C . LEU A 1 527 ? -6.975 8.375 47.934 1.00 90.12 527 LEU A C 1
ATOM 4119 O O . LEU A 1 527 ? -6.603 8.756 46.827 1.00 90.12 527 LEU A O 1
ATOM 4123 N N . LYS A 1 528 ? -6.104 8.119 48.915 1.00 93.69 528 LYS A N 1
ATOM 4124 C CA . LYS A 1 528 ? -4.658 8.365 48.799 1.00 93.69 528 LYS A CA 1
ATOM 4125 C C . LYS A 1 528 ? -4.008 7.525 47.693 1.00 93.69 528 LYS A C 1
ATOM 4127 O O . LYS A 1 528 ? -3.118 7.993 46.982 1.00 93.69 528 LYS A O 1
ATOM 4132 N N . LYS A 1 529 ? -4.472 6.284 47.496 1.00 93.56 529 LYS A N 1
ATOM 4133 C CA . LYS A 1 529 ? -4.028 5.421 46.388 1.00 93.56 529 LYS A CA 1
ATOM 4134 C C . LYS A 1 529 ? -4.484 5.963 45.029 1.00 93.56 529 LYS A C 1
ATOM 4136 O O . LYS A 1 529 ? -3.712 5.920 44.070 1.00 93.56 529 LYS A O 1
ATOM 4141 N N . LYS A 1 530 ? -5.712 6.481 44.935 1.00 91.94 530 LYS A N 1
ATOM 4142 C CA . LYS A 1 530 ? -6.244 7.115 43.718 1.00 91.94 530 LYS A CA 1
ATOM 4143 C C . LYS A 1 530 ? -5.535 8.432 43.401 1.00 91.94 530 LYS A C 1
ATOM 4145 O O . LYS A 1 530 ? -5.198 8.650 42.242 1.00 91.94 530 LYS A O 1
ATOM 4150 N N . GLU A 1 531 ? -5.228 9.250 44.403 1.00 91.69 531 GLU A N 1
ATOM 4151 C CA . GLU A 1 531 ? -4.440 10.479 44.249 1.00 91.69 531 GLU A CA 1
ATOM 4152 C C . GLU A 1 531 ? -3.025 10.181 43.736 1.00 91.69 531 GLU A C 1
ATOM 4154 O O . GLU A 1 531 ? -2.575 10.802 42.774 1.00 91.69 531 GLU A O 1
ATOM 4159 N N . ALA A 1 532 ? -2.351 9.169 44.293 1.00 92.94 532 ALA A N 1
ATOM 4160 C CA . ALA A 1 532 ? -1.034 8.742 43.817 1.00 92.94 532 ALA A CA 1
ATOM 4161 C C . ALA A 1 532 ? -1.073 8.215 42.369 1.00 92.94 532 ALA A C 1
ATOM 4163 O O . ALA A 1 532 ? -0.190 8.524 41.567 1.00 92.94 532 ALA A O 1
ATOM 4164 N N . ALA A 1 533 ? -2.110 7.450 42.009 1.00 91.50 533 ALA A N 1
ATOM 4165 C CA . ALA A 1 533 ? -2.305 6.987 40.636 1.00 91.50 533 ALA A CA 1
ATOM 4166 C C . ALA A 1 533 ? -2.581 8.153 39.670 1.00 91.50 533 ALA A C 1
ATOM 4168 O O . ALA A 1 533 ? -2.027 8.180 38.573 1.00 91.50 533 ALA A O 1
ATOM 4169 N N . SER A 1 534 ? -3.376 9.140 40.091 1.00 88.50 534 SER A N 1
ATOM 4170 C CA . SER A 1 534 ? -3.658 10.346 39.307 1.00 88.50 534 SER A CA 1
ATOM 4171 C C . SER A 1 534 ? -2.406 11.202 39.106 1.00 88.50 534 SER A C 1
ATOM 4173 O O . SER A 1 534 ? -2.176 11.693 38.004 1.00 88.50 534 SER A O 1
ATOM 4175 N N . ALA A 1 535 ? -1.563 11.345 40.133 1.00 92.88 535 ALA A N 1
ATOM 4176 C CA . ALA A 1 535 ? -0.294 12.062 40.030 1.00 92.88 535 ALA A CA 1
ATOM 4177 C C . ALA A 1 535 ? 0.682 11.368 39.065 1.00 92.88 535 ALA A C 1
ATOM 4179 O O . ALA A 1 535 ? 1.358 12.029 38.276 1.00 92.88 535 ALA A O 1
ATOM 4180 N N . LYS A 1 536 ? 0.722 10.029 39.077 1.00 92.88 536 LYS A N 1
ATOM 4181 C CA . LYS A 1 536 ? 1.534 9.255 38.131 1.00 92.88 536 LYS A CA 1
ATOM 4182 C C . LYS A 1 536 ? 1.037 9.418 36.691 1.00 92.88 536 LYS A C 1
ATOM 4184 O O . LYS A 1 536 ? 1.841 9.698 35.810 1.00 92.88 536 LYS A O 1
ATOM 4189 N N . LEU A 1 537 ? -0.276 9.316 36.470 1.00 91.44 537 LEU A N 1
ATOM 4190 C CA . LEU A 1 537 ? -0.882 9.528 35.151 1.00 91.44 537 LEU A CA 1
ATOM 4191 C C . LEU A 1 537 ? -0.636 10.944 34.617 1.00 91.44 537 LEU A C 1
ATOM 4193 O O . LEU A 1 537 ? -0.360 11.096 33.432 1.00 91.44 537 LEU A O 1
ATOM 4197 N N . ALA A 1 538 ? -0.682 11.966 35.477 1.00 91.81 538 ALA A N 1
ATOM 4198 C CA . ALA A 1 538 ? -0.336 13.332 35.090 1.00 91.81 538 ALA A CA 1
ATOM 4199 C C . ALA A 1 538 ? 1.133 13.440 34.642 1.00 91.81 538 ALA A C 1
ATOM 4201 O O . ALA A 1 538 ? 1.409 13.978 33.575 1.00 91.81 538 ALA A O 1
ATOM 4202 N N . SER A 1 539 ? 2.070 12.844 35.391 1.00 92.94 539 SER A N 1
ATOM 4203 C CA . SER A 1 539 ? 3.490 12.838 35.011 1.00 92.94 539 SER A CA 1
ATOM 4204 C C . SER A 1 539 ? 3.754 12.098 33.697 1.00 92.94 539 SER A C 1
ATOM 4206 O O . SER A 1 539 ? 4.582 12.536 32.899 1.00 92.94 539 SER A O 1
ATOM 4208 N N . ASP A 1 540 ? 3.076 10.975 33.464 1.00 89.62 540 ASP A N 1
ATOM 4209 C CA . ASP A 1 540 ? 3.253 10.200 32.237 1.00 89.62 540 ASP A CA 1
ATOM 4210 C C . ASP A 1 540 ? 2.618 10.910 31.029 1.00 89.62 540 ASP A C 1
ATOM 4212 O O . ASP A 1 540 ? 3.202 10.895 29.945 1.00 89.62 540 ASP A O 1
ATOM 4216 N N . LYS A 1 541 ? 1.503 11.629 31.230 1.00 92.50 541 LYS A N 1
ATOM 4217 C CA . LYS A 1 541 ? 0.920 12.527 30.223 1.00 92.50 541 LYS A CA 1
ATOM 4218 C C . LYS A 1 541 ? 1.902 13.633 29.820 1.00 92.50 541 LYS A C 1
ATOM 4220 O O . LYS A 1 541 ? 2.146 13.804 28.629 1.00 92.50 541 LYS A O 1
ATOM 4225 N N . ASP A 1 542 ? 2.510 14.324 30.784 1.00 92.44 542 ASP A N 1
ATOM 4226 C CA . ASP A 1 542 ? 3.458 15.414 30.503 1.00 92.44 542 ASP A CA 1
ATOM 4227 C C . ASP A 1 542 ? 4.693 14.917 29.731 1.00 92.44 542 ASP A C 1
ATOM 4229 O O . ASP A 1 542 ? 5.188 15.585 28.819 1.00 92.44 542 ASP A O 1
ATOM 4233 N N . LYS A 1 543 ? 5.184 13.709 30.045 1.00 92.88 543 LYS A N 1
ATOM 4234 C CA . LYS A 1 543 ? 6.282 13.077 29.292 1.00 92.88 543 LYS A CA 1
ATOM 4235 C C . LYS A 1 543 ? 5.872 12.743 27.860 1.00 92.88 543 LYS A C 1
ATOM 4237 O O . LYS A 1 543 ? 6.675 12.949 26.949 1.00 92.88 543 LYS A O 1
ATOM 4242 N N . LEU A 1 544 ? 4.651 12.245 27.653 1.00 90.62 544 LEU A N 1
ATOM 4243 C CA . LEU A 1 544 ? 4.133 11.954 26.315 1.00 90.62 544 LEU A CA 1
ATOM 4244 C C . LEU A 1 544 ? 3.974 13.234 25.485 1.00 90.62 544 LEU A C 1
ATOM 4246 O O . LEU A 1 544 ? 4.377 13.269 24.322 1.00 90.62 544 LEU A O 1
ATOM 4250 N N . GLU A 1 545 ? 3.445 14.305 26.078 1.00 90.62 545 GLU A N 1
ATOM 4251 C CA . GLU A 1 545 ? 3.325 15.612 25.419 1.00 90.62 545 GLU A CA 1
ATOM 4252 C C . GLU A 1 545 ? 4.704 16.193 25.065 1.00 90.62 545 GLU A C 1
ATOM 4254 O O . GLU A 1 545 ? 4.915 16.686 23.957 1.00 90.62 545 GLU A O 1
ATOM 4259 N N . ALA A 1 546 ? 5.692 16.069 25.955 1.00 91.44 546 ALA A N 1
ATOM 4260 C CA . ALA A 1 546 ? 7.058 16.500 25.665 1.00 91.44 546 ALA A CA 1
ATOM 4261 C C . ALA A 1 546 ? 7.708 15.676 24.540 1.00 91.44 546 ALA A C 1
ATOM 4263 O O . ALA A 1 546 ? 8.385 16.238 23.673 1.00 91.44 546 ALA A O 1
ATOM 4264 N N . TYR A 1 547 ? 7.498 14.357 24.530 1.00 89.81 547 TYR A N 1
ATOM 4265 C CA . TYR A 1 547 ? 8.021 13.469 23.493 1.00 89.81 547 TYR A CA 1
ATOM 4266 C C . TYR A 1 547 ? 7.398 13.775 22.127 1.00 89.81 547 TYR A C 1
ATOM 4268 O O . TYR A 1 547 ? 8.123 14.005 21.161 1.00 89.81 547 TYR A O 1
ATOM 4276 N N . THR A 1 548 ? 6.070 13.875 22.057 1.00 88.56 548 THR A N 1
ATOM 4277 C CA . THR A 1 548 ? 5.344 14.196 20.816 1.00 88.56 548 THR A CA 1
ATOM 4278 C C . THR A 1 548 ? 5.722 15.570 20.273 1.00 88.56 548 THR A C 1
ATOM 4280 O O . THR A 1 548 ? 6.026 15.692 19.087 1.00 88.56 548 THR A O 1
ATOM 4283 N N . LYS A 1 549 ? 5.830 16.590 21.134 1.00 92.25 549 LYS A N 1
ATOM 4284 C CA . LYS A 1 549 ? 6.282 17.929 20.730 1.00 92.25 549 LYS A CA 1
ATOM 4285 C C . LYS A 1 549 ? 7.713 17.923 20.188 1.00 92.25 549 LYS A C 1
ATOM 4287 O O . LYS A 1 549 ? 7.994 18.586 19.191 1.00 92.25 549 LYS A O 1
ATOM 4292 N N . LYS A 1 550 ? 8.623 17.171 20.815 1.00 91.19 550 LYS A N 1
ATOM 4293 C CA . LYS A 1 550 ? 10.015 17.050 20.356 1.00 91.19 550 LYS A CA 1
ATOM 4294 C C . LYS A 1 550 ? 10.106 16.324 19.014 1.00 91.19 550 LYS A C 1
ATOM 4296 O O . LYS A 1 550 ? 10.878 16.742 18.155 1.00 91.19 550 LYS A O 1
ATOM 4301 N N . THR A 1 551 ? 9.318 15.270 18.825 1.00 87.44 551 THR A N 1
ATOM 4302 C CA . THR A 1 551 ? 9.246 14.529 17.562 1.00 87.44 551 THR A CA 1
ATOM 4303 C C . THR A 1 551 ? 8.679 15.404 16.447 1.00 87.44 551 THR A C 1
ATOM 4305 O O . THR A 1 551 ? 9.309 15.522 15.400 1.00 87.44 551 THR A O 1
ATOM 4308 N N . LEU A 1 552 ? 7.575 16.114 16.697 1.00 89.75 552 LEU A N 1
ATOM 4309 C CA . LEU A 1 552 ? 6.987 17.044 15.730 1.00 89.75 552 LEU A CA 1
ATOM 4310 C C . LEU A 1 552 ? 7.967 18.158 15.332 1.00 89.75 552 LEU A C 1
ATOM 4312 O O . LEU A 1 552 ? 8.116 18.446 14.150 1.00 89.75 552 LEU A O 1
ATOM 4316 N N . SER A 1 553 ? 8.689 18.735 16.298 1.00 88.88 553 SER A N 1
ATOM 4317 C CA . SER A 1 553 ? 9.704 19.759 16.018 1.00 88.88 553 SER A CA 1
ATOM 4318 C C . SER A 1 553 ? 10.825 19.236 15.115 1.00 88.88 553 SER A C 1
ATOM 4320 O O . SER A 1 553 ? 11.265 19.956 14.226 1.00 88.88 553 SER A O 1
ATOM 4322 N N . LYS A 1 554 ? 11.272 17.987 15.309 1.00 88.94 554 LYS A N 1
ATOM 4323 C CA . LYS A 1 554 ? 12.281 17.363 14.438 1.00 88.94 554 LYS A CA 1
ATOM 4324 C C . LYS A 1 554 ? 11.757 17.129 13.023 1.00 88.94 554 LYS A C 1
ATOM 4326 O O . LYS A 1 554 ? 12.499 17.327 12.068 1.00 88.94 554 LYS A O 1
ATOM 4331 N N . PHE A 1 555 ? 10.496 16.719 12.878 1.00 88.94 555 PHE A N 1
ATOM 4332 C CA . PHE A 1 555 ? 9.877 16.569 11.560 1.00 88.94 555 PHE A CA 1
ATOM 4333 C C . PHE A 1 555 ? 9.757 17.912 10.839 1.00 88.94 555 PHE A C 1
ATOM 4335 O O . PHE A 1 555 ? 10.129 18.007 9.675 1.00 88.94 555 PHE A O 1
ATOM 4342 N N . GLN A 1 556 ? 9.315 18.959 11.538 1.00 89.50 556 GLN A N 1
ATOM 4343 C CA . GLN A 1 556 ? 9.241 20.310 10.979 1.00 89.50 556 GLN A CA 1
ATOM 4344 C C . GLN A 1 556 ? 10.612 20.824 10.524 1.00 89.50 556 GLN A C 1
ATOM 4346 O O . GLN A 1 556 ? 10.717 21.409 9.450 1.00 89.50 556 GLN A O 1
ATOM 4351 N N . GLU A 1 557 ? 11.666 20.576 11.305 1.00 90.69 557 GLU A N 1
ATOM 4352 C CA . GLU A 1 557 ? 13.035 20.956 10.945 1.00 90.69 557 GLU A CA 1
ATOM 4353 C C . GLU A 1 557 ? 13.521 20.220 9.687 1.00 90.69 557 GLU A C 1
ATOM 4355 O O . GLU A 1 557 ? 14.030 20.859 8.769 1.00 90.69 557 GLU A O 1
ATOM 4360 N N . LYS A 1 558 ? 13.276 18.905 9.584 1.00 87.75 558 LYS A N 1
ATOM 4361 C CA . LYS A 1 558 ? 13.596 18.124 8.376 1.00 87.75 558 LYS A CA 1
ATOM 4362 C C . LYS A 1 558 ? 12.858 18.634 7.138 1.00 87.75 558 LYS A C 1
ATOM 4364 O O . LYS A 1 558 ? 13.486 18.852 6.106 1.00 87.75 558 LYS A O 1
ATOM 4369 N N . TYR A 1 559 ? 11.552 18.878 7.252 1.00 89.06 559 TYR A N 1
ATOM 4370 C CA . TYR A 1 559 ? 10.753 19.438 6.160 1.00 89.06 559 TYR A CA 1
ATOM 4371 C C . TYR A 1 559 ? 11.274 20.807 5.716 1.00 89.06 559 TYR A C 1
ATOM 4373 O O . TYR A 1 559 ? 11.349 21.086 4.521 1.00 89.06 559 TYR A O 1
ATOM 4381 N N . LEU A 1 560 ? 11.675 21.658 6.665 1.00 90.56 560 LEU A N 1
ATOM 4382 C CA . LEU A 1 560 ? 12.221 22.975 6.355 1.00 90.56 560 LEU A CA 1
ATOM 4383 C C . LEU A 1 560 ? 13.551 22.879 5.591 1.00 90.56 560 LEU A C 1
ATOM 4385 O O . LEU A 1 560 ? 13.756 23.640 4.646 1.00 90.56 560 LEU A O 1
ATOM 4389 N N . VAL A 1 561 ? 14.428 21.946 5.970 1.00 91.38 561 VAL A N 1
ATOM 4390 C CA . VAL A 1 561 ? 15.704 21.702 5.277 1.00 91.38 561 VAL A CA 1
ATOM 4391 C C . VAL A 1 561 ? 15.466 21.162 3.865 1.00 91.38 561 VAL A C 1
ATOM 4393 O O . VAL A 1 561 ? 15.990 21.734 2.911 1.00 91.38 561 VAL A O 1
ATOM 4396 N N . ALA A 1 562 ? 14.605 20.153 3.704 1.00 87.94 562 ALA A N 1
ATOM 4397 C CA . ALA A 1 562 ? 14.270 19.592 2.392 1.00 87.94 562 ALA A CA 1
ATOM 4398 C C . ALA A 1 562 ? 13.666 20.649 1.448 1.00 87.94 562 ALA A C 1
ATOM 4400 O O . ALA A 1 562 ? 14.010 20.723 0.266 1.00 87.94 562 ALA A O 1
ATOM 4401 N N . LEU A 1 563 ? 12.813 21.534 1.977 1.00 88.88 563 LEU A N 1
ATOM 4402 C CA . LEU A 1 563 ? 12.238 22.642 1.216 1.00 88.88 563 LEU A CA 1
ATOM 4403 C C . LEU A 1 563 ? 13.310 23.656 0.777 1.00 88.88 563 LEU A C 1
ATOM 4405 O O . LEU A 1 563 ? 13.272 24.155 -0.351 1.00 88.88 563 LEU A O 1
ATOM 4409 N N . GLN A 1 564 ? 14.275 23.965 1.649 1.00 91.56 564 GLN A N 1
ATOM 4410 C CA . GLN A 1 564 ? 15.406 24.833 1.307 1.00 91.56 564 GLN A CA 1
ATOM 4411 C C . GLN A 1 564 ? 16.292 24.210 0.226 1.00 91.56 564 GLN A C 1
ATOM 4413 O O . GLN A 1 564 ? 16.720 24.915 -0.688 1.00 91.56 564 GLN A O 1
ATOM 4418 N N . GLU A 1 565 ? 16.518 22.902 0.287 1.00 89.00 565 GLU A N 1
ATOM 4419 C CA . GLU A 1 565 ? 17.325 22.182 -0.691 1.00 89.00 565 GLU A CA 1
ATOM 4420 C C . GLU A 1 565 ? 16.631 22.079 -2.053 1.00 89.00 565 GLU A C 1
ATOM 4422 O O . GLU A 1 565 ? 17.242 22.380 -3.079 1.00 89.00 565 GLU A O 1
ATOM 4427 N N . CYS A 1 566 ? 15.330 21.770 -2.081 1.00 88.56 566 CYS A N 1
ATOM 4428 C CA . CYS A 1 566 ? 14.536 21.809 -3.309 1.00 88.56 566 CYS A CA 1
ATOM 4429 C C . CYS A 1 566 ? 14.591 23.197 -3.947 1.00 88.56 566 CYS A C 1
ATOM 4431 O O . CYS A 1 566 ? 14.831 23.322 -5.145 1.00 88.56 566 CYS A O 1
ATOM 4433 N N . LYS A 1 567 ? 14.454 24.259 -3.143 1.00 91.94 567 LYS A N 1
ATOM 4434 C CA . LYS A 1 567 ? 14.564 25.640 -3.623 1.00 91.94 567 LYS A CA 1
ATOM 4435 C C . LYS A 1 567 ? 15.959 25.957 -4.177 1.00 91.94 567 LYS A C 1
ATOM 4437 O O . LYS A 1 567 ? 16.062 26.678 -5.169 1.00 91.94 567 LYS A O 1
ATOM 4442 N N . ALA A 1 568 ? 17.020 25.418 -3.575 1.00 92.25 568 ALA A N 1
ATOM 4443 C CA . ALA A 1 568 ? 18.387 25.562 -4.071 1.00 92.25 568 ALA A CA 1
ATOM 4444 C C . ALA A 1 568 ? 18.594 24.821 -5.403 1.00 92.25 568 ALA A C 1
ATOM 4446 O O . ALA A 1 568 ? 19.096 25.424 -6.350 1.00 92.25 568 ALA A O 1
ATOM 4447 N N . LYS A 1 569 ? 18.125 23.570 -5.513 1.00 92.00 569 LYS A N 1
ATOM 4448 C CA . LYS A 1 569 ? 18.159 22.781 -6.758 1.00 92.00 569 LYS A CA 1
ATOM 4449 C C . LYS A 1 569 ? 17.385 23.477 -7.877 1.00 92.00 569 LYS A C 1
ATOM 4451 O O . LYS A 1 569 ? 17.867 23.561 -9.001 1.00 92.00 569 LYS A O 1
ATOM 4456 N N . LEU A 1 570 ? 16.211 24.031 -7.573 1.00 89.31 570 LEU A N 1
ATOM 4457 C CA . LEU A 1 570 ? 15.386 24.757 -8.544 1.00 89.31 570 LEU A CA 1
ATOM 4458 C C . LEU A 1 570 ? 16.104 26.015 -9.051 1.00 89.31 570 LEU A C 1
ATOM 4460 O O . LEU A 1 570 ? 16.119 26.271 -10.254 1.00 89.31 570 LEU A O 1
ATOM 4464 N N . LYS A 1 571 ? 16.779 26.746 -8.155 1.00 94.25 571 LYS A N 1
ATOM 4465 C CA . LYS A 1 571 ? 17.629 27.880 -8.530 1.00 94.25 571 LYS A CA 1
ATOM 4466 C C . LYS A 1 571 ? 18.806 27.447 -9.412 1.00 94.25 571 LYS A C 1
ATOM 4468 O O . LYS A 1 571 ? 19.027 28.056 -10.446 1.00 94.25 571 LYS A O 1
ATOM 4473 N N . GLU A 1 572 ? 19.506 26.368 -9.065 1.00 93.19 572 GLU A N 1
ATOM 4474 C CA . GLU A 1 572 ? 20.623 25.849 -9.869 1.00 93.19 572 GLU A CA 1
ATOM 4475 C C . GLU A 1 572 ? 20.172 25.424 -11.277 1.00 93.19 572 GLU A C 1
ATOM 4477 O O . GLU A 1 572 ? 20.841 25.713 -12.271 1.00 93.19 572 GLU A O 1
ATOM 4482 N N . LYS A 1 573 ? 19.012 24.762 -11.389 1.00 92.75 573 LYS A N 1
ATOM 4483 C CA . LYS A 1 573 ? 18.422 24.411 -12.689 1.00 92.75 573 LYS A CA 1
ATOM 4484 C C . LYS A 1 573 ? 18.076 25.658 -13.493 1.00 92.75 573 LYS A C 1
ATOM 4486 O O . LYS A 1 573 ? 18.353 25.676 -14.689 1.00 92.75 573 LYS A O 1
ATOM 4491 N N . HIS A 1 574 ? 17.516 26.680 -12.851 1.00 94.69 574 HIS A N 1
ATOM 4492 C CA . HIS A 1 574 ? 17.202 27.948 -13.501 1.00 94.69 574 HIS A CA 1
ATOM 4493 C C . HIS A 1 574 ? 18.467 28.640 -14.029 1.00 94.69 574 HIS A C 1
ATOM 4495 O O . HIS A 1 574 ? 18.533 28.948 -15.216 1.00 94.69 574 HIS A O 1
ATOM 4501 N N . ASP A 1 575 ? 19.513 28.746 -13.204 1.00 95.62 575 ASP A N 1
ATOM 4502 C CA . ASP A 1 575 ? 20.808 29.320 -13.596 1.00 95.62 575 ASP A CA 1
ATOM 4503 C C . ASP A 1 575 ? 21.444 28.527 -14.763 1.00 95.62 575 ASP A C 1
ATOM 4505 O O . ASP A 1 575 ? 22.054 29.090 -15.676 1.00 95.62 575 ASP A O 1
ATOM 4509 N N . LYS A 1 576 ? 21.277 27.196 -14.784 1.00 95.19 576 LYS A N 1
ATOM 4510 C CA . LYS A 1 576 ? 21.771 26.336 -15.871 1.00 95.19 576 LYS A CA 1
ATOM 4511 C C . LYS A 1 576 ? 20.983 26.508 -17.169 1.00 95.19 576 LYS A C 1
ATOM 4513 O O . LYS A 1 576 ? 21.589 26.472 -18.241 1.00 95.19 576 LYS A O 1
ATOM 4518 N N . ILE A 1 577 ? 19.663 26.671 -17.084 1.00 91.81 577 ILE A N 1
ATOM 4519 C CA . ILE A 1 577 ? 18.813 26.978 -18.240 1.00 91.81 577 ILE A CA 1
ATOM 4520 C C . ILE A 1 577 ? 19.241 28.321 -18.831 1.00 91.81 577 ILE A C 1
ATOM 4522 O O . ILE A 1 577 ? 19.550 28.374 -20.018 1.00 91.81 577 ILE A O 1
ATOM 4526 N N . GLU A 1 578 ? 19.392 29.356 -18.003 1.00 96.06 578 GLU A N 1
ATOM 4527 C CA . GLU A 1 578 ? 19.835 30.683 -18.444 1.00 96.06 578 GLU A CA 1
ATOM 4528 C C . GLU A 1 578 ? 21.213 30.620 -19.134 1.00 96.06 578 GLU A C 1
ATOM 4530 O O . GLU A 1 578 ? 21.414 31.182 -20.214 1.00 96.06 578 GLU A O 1
ATOM 4535 N N . ALA A 1 579 ? 22.160 29.850 -18.585 1.00 94.44 579 ALA A N 1
ATOM 4536 C CA . ALA A 1 579 ? 23.469 29.647 -19.206 1.00 94.44 579 ALA A CA 1
ATOM 4537 C C . ALA A 1 579 ? 23.390 28.934 -20.573 1.00 94.44 579 ALA A C 1
ATOM 4539 O O . ALA A 1 579 ? 24.129 29.281 -21.502 1.00 94.44 579 ALA A O 1
ATOM 4540 N N . LEU A 1 580 ? 22.511 27.936 -20.713 1.00 93.56 580 LEU A N 1
ATOM 4541 C CA . LEU A 1 580 ? 22.297 27.221 -21.976 1.00 93.56 580 LEU A CA 1
ATOM 4542 C C . LEU A 1 580 ? 21.610 28.101 -23.021 1.00 93.56 580 LEU A C 1
ATOM 4544 O O . LEU A 1 580 ? 22.012 28.077 -24.185 1.00 93.56 580 LEU A O 1
ATOM 4548 N N . GLU A 1 581 ? 20.630 28.905 -22.620 1.00 93.81 581 GLU A N 1
ATOM 4549 C CA . GLU A 1 581 ? 19.968 29.877 -23.492 1.00 93.81 581 GLU A CA 1
ATOM 4550 C C . GLU A 1 581 ? 20.969 30.907 -24.022 1.00 93.81 581 GLU A C 1
ATOM 4552 O O . GLU A 1 581 ? 21.026 31.164 -25.229 1.00 93.81 581 GLU A O 1
ATOM 4557 N N . LEU A 1 582 ? 21.838 31.424 -23.149 1.00 95.56 582 LEU A N 1
ATOM 4558 C CA . LEU A 1 582 ? 22.868 32.390 -23.520 1.00 95.56 582 LEU A CA 1
ATOM 4559 C C . LEU A 1 582 ? 23.910 31.775 -24.470 1.00 95.56 582 LEU A C 1
ATOM 4561 O O . LEU A 1 582 ? 24.318 32.412 -25.447 1.00 95.56 582 LEU A O 1
ATOM 4565 N N . ARG A 1 583 ? 24.288 30.507 -24.252 1.00 95.12 583 ARG A N 1
ATOM 4566 C CA . ARG A 1 583 ? 25.160 29.754 -25.168 1.00 95.12 583 ARG A CA 1
ATOM 4567 C C . ARG A 1 583 ? 24.491 29.508 -26.521 1.00 95.12 583 ARG A C 1
ATOM 4569 O O . ARG A 1 583 ? 25.119 29.752 -27.548 1.00 95.12 583 ARG A O 1
ATOM 4576 N N . SER A 1 584 ? 23.228 29.084 -26.536 1.00 92.12 584 SER A N 1
ATOM 4577 C CA . SER A 1 584 ? 22.461 28.860 -27.768 1.00 92.12 584 SER A CA 1
ATOM 4578 C C . SER A 1 584 ? 22.333 30.147 -28.590 1.00 92.12 584 SER A C 1
ATOM 4580 O O . SER A 1 584 ? 22.528 30.140 -29.808 1.00 92.12 584 SER A O 1
ATOM 4582 N N . ALA A 1 585 ? 22.083 31.282 -27.931 1.00 95.06 585 ALA A N 1
ATOM 4583 C CA . ALA A 1 585 ? 22.042 32.587 -28.581 1.00 95.06 585 ALA A CA 1
ATOM 4584 C C . ALA A 1 585 ? 23.401 32.976 -29.195 1.00 95.06 585 ALA A C 1
ATOM 4586 O O . ALA A 1 585 ? 23.451 33.472 -30.327 1.00 95.06 585 ALA A O 1
ATOM 4587 N N . ALA A 1 586 ? 24.506 32.720 -28.487 1.00 94.94 586 ALA A N 1
ATOM 4588 C CA . ALA A 1 586 ? 25.854 32.963 -28.997 1.00 94.94 586 ALA A CA 1
ATOM 4589 C C . ALA A 1 586 ? 26.186 32.074 -30.209 1.00 94.94 586 ALA A C 1
ATOM 4591 O O . ALA A 1 586 ? 26.741 32.560 -31.196 1.00 94.94 586 ALA A O 1
ATOM 4592 N N . GLU A 1 587 ? 25.797 30.801 -30.170 1.00 94.12 587 GLU A N 1
ATOM 4593 C CA . GLU A 1 587 ? 26.036 29.833 -31.243 1.00 94.12 587 GLU A CA 1
ATOM 4594 C C . GLU A 1 587 ? 25.249 30.190 -32.510 1.00 94.12 587 GLU A C 1
ATOM 4596 O O . GLU A 1 587 ? 25.840 30.296 -33.583 1.00 94.12 587 GLU A O 1
ATOM 4601 N N . LYS A 1 588 ? 23.965 30.559 -32.381 1.00 94.31 588 LYS A N 1
ATOM 4602 C CA . LYS A 1 588 ? 23.168 31.114 -33.494 1.00 94.31 588 LYS A CA 1
ATOM 4603 C C . LYS A 1 588 ? 23.796 32.379 -34.089 1.00 94.31 588 LYS A C 1
ATOM 4605 O O . LYS A 1 588 ? 23.736 32.599 -35.298 1.00 94.31 588 LYS A O 1
ATOM 4610 N N . SER A 1 589 ? 24.384 33.238 -33.253 1.00 94.31 589 SER A N 1
ATOM 4611 C CA . SER A 1 589 ? 25.082 34.445 -33.715 1.00 94.31 589 SER A CA 1
ATOM 4612 C C . SER A 1 589 ? 26.355 34.107 -34.498 1.00 94.31 589 SER A C 1
ATOM 4614 O O . SER A 1 589 ? 26.617 34.723 -35.532 1.00 94.31 589 SER A O 1
ATOM 4616 N N . ASN A 1 590 ? 27.125 33.112 -34.051 1.00 93.88 590 ASN A N 1
ATOM 4617 C CA . ASN A 1 590 ? 28.312 32.640 -34.764 1.00 93.88 590 ASN A CA 1
ATOM 4618 C C . ASN A 1 590 ? 27.959 31.937 -36.076 1.00 93.88 590 ASN A C 1
ATOM 4620 O O . ASN A 1 590 ? 28.550 32.281 -37.095 1.00 93.88 590 ASN A O 1
ATOM 4624 N N . GLN A 1 591 ? 26.946 31.071 -36.089 1.00 93.44 591 GLN A N 1
ATOM 4625 C CA . GLN A 1 591 ? 26.465 30.421 -37.309 1.00 93.44 591 GLN A CA 1
ATOM 4626 C C . GLN A 1 591 ? 26.088 31.457 -38.378 1.00 93.44 591 GLN A C 1
ATOM 4628 O O . GLN A 1 591 ? 26.568 31.395 -39.506 1.00 93.44 591 GLN A O 1
ATOM 4633 N N . LYS A 1 592 ? 25.344 32.509 -38.005 1.00 94.75 592 LYS A N 1
ATOM 4634 C CA . LYS A 1 592 ? 25.025 33.621 -38.921 1.00 94.75 592 LYS A CA 1
ATOM 4635 C C . LYS A 1 592 ? 26.261 34.365 -39.440 1.00 94.75 592 LYS A C 1
ATOM 4637 O O . LYS A 1 592 ? 26.210 34.946 -40.524 1.00 94.75 592 LYS A O 1
ATOM 4642 N N . LYS A 1 593 ? 27.354 34.432 -38.672 1.00 94.31 593 LYS A N 1
ATOM 4643 C CA . LYS A 1 593 ? 28.620 35.032 -39.137 1.00 94.31 593 LYS A CA 1
ATOM 4644 C C . LYS A 1 593 ? 29.335 34.108 -40.121 1.00 94.31 593 LYS A C 1
ATOM 4646 O O . LYS A 1 593 ? 29.819 34.598 -41.137 1.00 94.31 593 LYS A O 1
ATOM 4651 N N . GLU A 1 594 ? 29.374 32.809 -39.843 1.00 93.12 594 GLU A N 1
ATOM 4652 C CA . GLU A 1 594 ? 29.973 31.803 -40.726 1.00 93.12 594 GLU A CA 1
ATOM 4653 C C . GLU A 1 594 ? 29.230 31.709 -42.059 1.00 93.12 594 GLU A C 1
ATOM 4655 O O . GLU A 1 594 ? 29.864 31.772 -43.108 1.00 93.12 594 GLU A O 1
ATOM 4660 N N . GLU A 1 595 ? 27.896 31.685 -42.041 1.00 92.94 595 GLU A N 1
ATOM 4661 C CA . GLU A 1 595 ? 27.063 31.716 -43.251 1.00 92.94 595 GLU A CA 1
ATOM 4662 C C . GLU A 1 595 ? 27.371 32.937 -44.128 1.00 92.94 595 GLU A C 1
ATOM 4664 O O . GLU A 1 595 ? 27.521 32.817 -45.348 1.00 92.94 595 GLU A O 1
ATOM 4669 N N . LYS A 1 596 ? 27.528 34.121 -43.517 1.00 94.25 596 LYS A N 1
ATOM 4670 C CA . LYS A 1 596 ? 27.921 35.346 -44.234 1.00 94.25 596 LYS A CA 1
ATOM 4671 C C . LYS A 1 596 ? 29.326 35.243 -44.823 1.00 94.25 596 LYS A C 1
ATOM 4673 O O . LYS A 1 596 ? 29.537 35.683 -45.952 1.00 94.25 596 LYS A O 1
ATOM 4678 N N . LEU A 1 597 ? 30.275 34.669 -44.084 1.00 94.56 597 LEU A N 1
ATOM 4679 C CA . LEU A 1 597 ? 31.651 34.494 -44.544 1.00 94.56 597 LEU A CA 1
ATOM 4680 C C . LEU A 1 597 ? 31.717 33.509 -45.720 1.00 94.56 597 LEU A C 1
ATOM 4682 O O . LEU A 1 597 ? 32.307 33.828 -46.751 1.00 94.56 597 LEU A O 1
ATOM 4686 N N . LEU A 1 598 ? 31.055 32.356 -45.609 1.00 94.00 598 LEU A N 1
ATOM 4687 C CA . LEU A 1 598 ? 30.960 31.364 -46.681 1.00 94.00 598 LEU A CA 1
ATOM 4688 C C . LEU A 1 598 ? 30.310 31.963 -47.926 1.00 94.00 598 LEU A C 1
ATOM 4690 O O . LEU A 1 598 ? 30.866 31.846 -49.014 1.00 94.00 598 LEU A O 1
ATOM 4694 N N . SER A 1 599 ? 29.199 32.685 -47.762 1.00 92.38 599 SER A N 1
ATOM 4695 C CA . SER A 1 599 ? 28.528 33.375 -48.871 1.00 92.38 599 SER A CA 1
ATOM 4696 C C . SER A 1 599 ? 29.463 34.364 -49.580 1.00 92.38 599 SER A C 1
ATOM 4698 O O . SER A 1 599 ? 29.526 34.377 -50.809 1.00 92.38 599 SER A O 1
ATOM 4700 N N . SER A 1 600 ? 30.242 35.147 -48.821 1.00 93.75 600 SER A N 1
ATOM 4701 C CA . SER A 1 600 ? 31.255 36.057 -49.375 1.00 93.75 600 SER A CA 1
ATOM 4702 C C . SER A 1 600 ? 32.352 35.303 -50.131 1.00 93.75 600 SER A C 1
ATOM 4704 O O . SER A 1 600 ? 32.727 35.695 -51.233 1.00 93.75 600 SER A O 1
ATOM 4706 N N . THR A 1 601 ? 32.836 34.192 -49.572 1.00 93.88 601 THR A N 1
ATOM 4707 C CA . THR A 1 601 ? 33.925 33.393 -50.157 1.00 93.88 601 THR A CA 1
ATOM 4708 C C . THR A 1 601 ? 33.482 32.710 -51.455 1.00 93.88 601 THR A C 1
ATOM 4710 O O . THR A 1 601 ? 34.212 32.703 -52.444 1.00 93.88 601 THR A O 1
ATOM 4713 N N . ILE A 1 602 ? 32.255 32.178 -51.482 1.00 93.06 602 ILE A N 1
ATOM 4714 C CA . ILE A 1 602 ? 31.638 31.590 -52.679 1.00 93.06 602 ILE A CA 1
ATOM 4715 C C . ILE A 1 602 ? 31.488 32.652 -53.770 1.00 93.06 602 ILE A C 1
ATOM 4717 O O . ILE A 1 602 ? 31.807 32.389 -54.930 1.00 93.06 602 ILE A O 1
ATOM 4721 N N . TYR A 1 603 ? 31.044 33.859 -53.405 1.00 94.00 603 TYR A N 1
ATOM 4722 C CA . TYR A 1 603 ? 30.916 34.965 -54.349 1.00 94.00 603 TYR A CA 1
ATOM 4723 C C . TYR A 1 603 ? 32.272 35.362 -54.955 1.00 94.00 603 TYR A C 1
ATOM 4725 O O . TYR A 1 603 ? 32.388 35.464 -56.177 1.00 94.00 603 TYR A O 1
ATOM 4733 N N . GLU A 1 604 ? 33.319 35.514 -54.137 1.00 93.62 604 GLU A N 1
ATOM 4734 C CA . GLU A 1 604 ? 34.682 35.812 -54.605 1.00 93.62 604 GLU A CA 1
ATOM 4735 C C . GLU A 1 604 ? 35.260 34.715 -55.514 1.00 93.62 604 GLU A C 1
ATOM 4737 O O . GLU A 1 604 ? 35.876 35.015 -56.546 1.00 93.62 604 GLU A O 1
ATOM 4742 N N . LEU A 1 605 ? 35.034 33.441 -55.175 1.00 92.38 605 LEU A N 1
ATOM 4743 C CA . LEU A 1 605 ? 35.456 32.304 -55.992 1.00 92.38 605 LEU A CA 1
ATOM 4744 C C . LEU A 1 605 ? 34.736 32.296 -57.346 1.00 92.38 605 LEU A C 1
ATOM 4746 O O . LEU A 1 605 ? 35.376 32.135 -58.386 1.00 92.38 605 LEU A O 1
ATOM 4750 N N . GLY A 1 606 ? 33.419 32.519 -57.343 1.00 93.38 606 GLY A N 1
ATOM 4751 C CA . GLY A 1 606 ? 32.618 32.640 -58.560 1.00 93.38 606 GLY A CA 1
ATOM 4752 C C . GLY A 1 606 ? 33.122 33.765 -59.466 1.00 93.38 606 GLY A C 1
ATOM 4753 O O . GLY A 1 606 ? 33.304 33.559 -60.669 1.00 93.38 606 GLY A O 1
ATOM 4754 N N . LEU A 1 607 ? 33.440 34.926 -58.884 1.00 91.94 607 LEU A N 1
ATOM 4755 C CA . LEU A 1 607 ? 34.006 36.063 -59.610 1.00 91.94 607 LEU A CA 1
ATOM 4756 C C . LEU A 1 607 ? 35.370 35.720 -60.233 1.00 91.94 607 LEU A C 1
ATOM 4758 O O . LEU A 1 607 ? 35.622 36.031 -61.399 1.00 91.94 607 LEU A O 1
ATOM 4762 N N . SER A 1 608 ? 36.231 35.034 -59.478 1.00 90.62 608 SER A N 1
ATOM 4763 C CA . SER A 1 608 ? 37.565 34.615 -59.925 1.00 90.62 608 SER A CA 1
ATOM 4764 C C . SER A 1 608 ? 37.502 33.598 -61.070 1.00 90.62 608 SER A C 1
ATOM 4766 O O . SER A 1 608 ? 38.206 33.748 -62.070 1.00 90.62 608 SER A O 1
ATOM 4768 N N . LEU A 1 609 ? 36.613 32.603 -60.980 1.00 88.50 609 LEU A N 1
ATOM 4769 C CA . LEU A 1 609 ? 36.373 31.625 -62.050 1.00 88.50 609 LEU A CA 1
ATOM 4770 C C . LEU A 1 609 ? 35.859 32.298 -63.328 1.00 88.50 609 LEU A C 1
ATOM 4772 O O . LEU A 1 609 ? 36.285 31.951 -64.433 1.00 88.50 609 LEU A O 1
ATOM 4776 N N . MET A 1 610 ? 34.971 33.285 -63.188 1.00 86.62 610 MET A N 1
ATOM 4777 C CA . MET A 1 610 ? 34.448 34.048 -64.321 1.00 86.62 610 MET A CA 1
ATOM 4778 C C . MET A 1 610 ? 35.558 34.858 -65.005 1.00 86.62 610 MET A C 1
ATOM 4780 O O . MET A 1 610 ? 35.680 34.827 -66.231 1.00 86.62 610 MET A O 1
ATOM 4784 N N . GLN A 1 611 ? 36.426 35.508 -64.223 1.00 86.75 611 GLN A N 1
ATOM 4785 C CA . GLN A 1 611 ? 37.603 36.214 -64.740 1.00 86.75 611 GLN A CA 1
ATOM 4786 C C . GLN A 1 611 ? 38.601 35.271 -65.431 1.00 86.75 611 GLN A C 1
ATOM 4788 O O . GLN A 1 611 ? 39.187 35.640 -66.449 1.00 86.75 611 GLN A O 1
ATOM 4793 N N . GLN A 1 612 ? 38.792 34.054 -64.914 1.00 84.62 612 GLN A N 1
ATOM 4794 C CA . GLN A 1 612 ? 39.693 33.065 -65.509 1.00 84.62 612 GLN A CA 1
ATOM 4795 C C . GLN A 1 612 ? 39.159 32.533 -66.847 1.00 84.62 612 GLN A C 1
ATOM 4797 O O . GLN A 1 612 ? 39.923 32.432 -67.806 1.00 84.62 612 GLN A O 1
ATOM 4802 N N . LYS A 1 613 ? 37.846 32.277 -66.954 1.00 80.88 613 LYS A N 1
ATOM 4803 C CA . LYS A 1 613 ? 37.198 31.926 -68.231 1.00 80.88 613 LYS A CA 1
ATOM 4804 C C . LYS A 1 613 ? 37.325 33.037 -69.273 1.00 80.88 613 LYS A C 1
ATOM 4806 O O . LYS A 1 613 ? 37.611 32.746 -70.427 1.00 80.88 613 LYS A O 1
ATOM 4811 N N . LEU A 1 614 ? 37.158 34.295 -68.866 1.00 76.19 614 LEU A N 1
ATOM 4812 C CA . LEU A 1 614 ? 37.337 35.456 -69.746 1.00 76.19 614 LEU A CA 1
ATOM 4813 C C . LEU A 1 614 ? 38.773 35.577 -70.275 1.00 76.19 614 LEU A C 1
ATOM 4815 O O . LEU A 1 614 ? 38.961 35.900 -71.442 1.00 76.19 614 LEU A O 1
ATOM 4819 N N . LYS A 1 615 ? 39.780 35.279 -69.445 1.00 76.00 615 LYS A N 1
ATOM 4820 C CA . LYS A 1 615 ? 41.193 35.282 -69.857 1.00 76.00 615 LYS A CA 1
ATOM 4821 C C . LYS A 1 615 ? 41.582 34.097 -70.744 1.00 76.00 615 LYS A C 1
ATOM 4823 O O . LYS A 1 615 ? 42.496 34.243 -71.538 1.00 76.00 615 LYS A O 1
ATOM 4828 N N . GLY A 1 616 ? 40.927 32.943 -70.605 1.00 70.44 616 GLY A N 1
ATOM 4829 C CA . GLY A 1 616 ? 41.177 31.762 -71.445 1.00 70.44 616 GLY A CA 1
ATOM 4830 C C . GLY A 1 616 ? 40.483 31.789 -72.813 1.00 70.44 616 GLY A C 1
ATOM 4831 O O . GLY A 1 616 ? 40.723 30.902 -73.624 1.00 70.44 616 GLY A O 1
ATOM 4832 N N . ALA A 1 617 ? 39.608 32.770 -73.055 1.00 59.00 617 ALA A N 1
ATOM 4833 C CA . ALA A 1 617 ? 38.899 32.970 -74.322 1.00 59.00 617 ALA A CA 1
ATOM 4834 C C . ALA A 1 617 ? 39.546 34.042 -75.230 1.00 59.00 617 ALA A C 1
ATOM 4836 O O . ALA A 1 617 ? 38.999 34.345 -76.292 1.00 59.00 617 ALA A O 1
ATOM 4837 N N . GLN A 1 618 ? 40.675 34.620 -74.806 1.00 48.88 618 GLN A N 1
ATOM 4838 C CA . GLN A 1 618 ? 41.569 35.474 -75.600 1.00 48.88 618 GLN A CA 1
ATOM 4839 C C . GLN A 1 618 ? 42.801 34.673 -76.004 1.00 48.88 618 GLN A C 1
ATOM 4841 O O . GLN A 1 618 ? 43.303 34.925 -77.122 1.00 48.88 618 GLN A O 1
#